Protein AF-J5W560-F1 (afdb_monomer)

Structure (mmCIF, N/CA/C/O backbone):
data_AF-J5W560-F1
#
_entry.id   AF-J5W560-F1
#
loop_
_atom_site.group_PDB
_atom_site.id
_atom_site.type_symbol
_atom_site.label_atom_id
_atom_site.label_alt_id
_atom_site.label_comp_id
_atom_site.label_asym_id
_atom_site.label_entity_id
_atom_site.label_seq_id
_atom_site.pdbx_PDB_ins_code
_atom_site.Cartn_x
_atom_site.Cartn_y
_atom_site.Cartn_z
_atom_site.occupancy
_atom_site.B_iso_or_equiv
_atom_site.auth_seq_id
_atom_site.auth_comp_id
_atom_site.auth_asym_id
_atom_site.auth_atom_id
_atom_site.pdbx_PDB_model_num
ATOM 1 N N . MET A 1 1 ? 7.026 1.714 -68.768 1.00 61.62 1 MET A N 1
ATOM 2 C CA . MET A 1 1 ? 7.150 1.176 -67.395 1.00 61.62 1 MET A CA 1
ATOM 3 C C . MET A 1 1 ? 5.760 0.739 -66.954 1.00 61.62 1 MET A C 1
ATOM 5 O O . MET A 1 1 ? 4.858 1.563 -67.009 1.00 61.62 1 MET A O 1
ATOM 9 N N . ASN A 1 2 ? 5.532 -0.538 -66.627 1.00 80.75 2 ASN A N 1
ATOM 10 C CA . ASN A 1 2 ? 4.212 -0.974 -66.159 1.00 80.75 2 ASN A CA 1
ATOM 11 C C . ASN A 1 2 ? 4.040 -0.528 -64.698 1.00 80.75 2 ASN A C 1
ATOM 13 O O . ASN A 1 2 ? 4.541 -1.184 -63.785 1.00 80.75 2 ASN A O 1
ATOM 17 N N . TYR A 1 3 ? 3.387 0.620 -64.496 1.00 85.38 3 TYR A N 1
ATOM 18 C CA . TYR A 1 3 ? 3.196 1.226 -63.176 1.00 85.38 3 TYR A CA 1
ATOM 19 C C . TYR A 1 3 ? 2.475 0.288 -62.203 1.00 85.38 3 TYR A C 1
ATOM 21 O O . TYR A 1 3 ? 2.821 0.265 -61.029 1.00 85.38 3 TYR A O 1
ATOM 29 N N . VAL A 1 4 ? 1.560 -0.557 -62.690 1.00 88.12 4 VAL A N 1
ATOM 30 C CA . VAL A 1 4 ? 0.872 -1.560 -61.862 1.00 88.12 4 VAL A CA 1
ATOM 31 C C . VAL A 1 4 ? 1.866 -2.589 -61.325 1.00 88.12 4 VAL A C 1
ATOM 33 O O . VAL A 1 4 ? 1.896 -2.856 -60.126 1.00 88.12 4 VAL A O 1
ATOM 36 N N . SER A 1 5 ? 2.736 -3.128 -62.183 1.00 88.81 5 SER A N 1
ATOM 37 C CA . SER A 1 5 ? 3.766 -4.084 -61.755 1.00 88.81 5 SER A CA 1
ATOM 38 C C . SER A 1 5 ? 4.792 -3.459 -60.805 1.00 88.81 5 SER A C 1
ATOM 40 O O . SER A 1 5 ? 5.245 -4.132 -59.880 1.00 88.81 5 SER A O 1
ATOM 42 N N . LEU A 1 6 ? 5.134 -2.181 -61.001 1.00 89.88 6 LEU A N 1
ATOM 43 C CA . LEU A 1 6 ? 6.022 -1.447 -60.098 1.00 89.88 6 LEU A CA 1
ATOM 44 C C . LEU A 1 6 ? 5.372 -1.248 -58.722 1.00 89.88 6 LEU A C 1
ATOM 46 O O . LEU A 1 6 ? 5.997 -1.545 -57.710 1.00 89.88 6 LEU A O 1
ATOM 50 N N . THR A 1 7 ? 4.111 -0.816 -58.670 1.00 91.69 7 THR A N 1
ATOM 51 C CA . THR A 1 7 ? 3.374 -0.651 -57.408 1.00 91.69 7 THR A CA 1
ATOM 52 C C . THR A 1 7 ? 3.251 -1.971 -56.654 1.00 91.69 7 THR A C 1
ATOM 54 O O . THR A 1 7 ? 3.504 -2.009 -55.452 1.00 91.69 7 THR A O 1
ATOM 57 N N . ILE A 1 8 ? 2.947 -3.073 -57.350 1.00 93.19 8 ILE A N 1
ATOM 58 C CA . ILE A 1 8 ? 2.927 -4.414 -56.746 1.00 93.19 8 ILE A CA 1
ATOM 59 C C . ILE A 1 8 ? 4.295 -4.749 -56.139 1.00 93.19 8 ILE A C 1
ATOM 61 O O . ILE A 1 8 ? 4.359 -5.217 -55.005 1.00 93.19 8 ILE A O 1
ATOM 65 N N . MET A 1 9 ? 5.392 -4.463 -56.846 1.00 94.62 9 MET A N 1
ATOM 66 C CA . MET A 1 9 ? 6.741 -4.710 -56.330 1.00 94.62 9 MET A CA 1
ATOM 67 C C . MET A 1 9 ? 7.051 -3.886 -55.073 1.00 94.62 9 MET A C 1
ATOM 69 O O . MET A 1 9 ? 7.645 -4.407 -54.132 1.00 94.62 9 MET A O 1
ATOM 73 N N . VAL A 1 10 ? 6.619 -2.624 -55.020 1.00 94.38 10 VAL A N 1
ATOM 74 C CA . VAL A 1 10 ? 6.782 -1.757 -53.839 1.00 94.38 10 VAL A CA 1
ATOM 75 C C . VAL A 1 10 ? 5.999 -2.302 -52.641 1.00 94.38 10 VAL A C 1
ATOM 77 O O . VAL A 1 10 ? 6.534 -2.361 -51.534 1.00 94.38 10 VAL A O 1
ATOM 80 N N . VAL A 1 11 ? 4.765 -2.767 -52.856 1.00 95.56 11 VAL A N 1
ATOM 81 C CA . VAL A 1 11 ? 3.959 -3.413 -51.807 1.00 95.56 11 VAL A CA 1
ATOM 82 C C . VAL A 1 11 ? 4.626 -4.702 -51.324 1.00 95.56 11 VAL A C 1
ATOM 84 O O . VAL A 1 11 ? 4.739 -4.916 -50.119 1.00 95.56 11 VAL A O 1
ATOM 87 N N . ILE A 1 12 ? 5.135 -5.535 -52.234 1.00 95.75 12 ILE A N 1
ATOM 88 C CA . ILE A 1 12 ? 5.868 -6.758 -51.879 1.00 95.75 12 ILE A CA 1
ATOM 89 C C . ILE A 1 12 ? 7.118 -6.421 -51.059 1.00 95.75 12 ILE A C 1
ATOM 91 O O . ILE A 1 12 ? 7.337 -7.032 -50.016 1.00 95.75 12 ILE A O 1
ATOM 95 N N . ALA A 1 13 ? 7.909 -5.428 -51.469 1.00 96.31 13 ALA A N 1
ATOM 96 C CA . ALA A 1 13 ? 9.091 -4.992 -50.727 1.00 96.31 13 ALA A CA 1
ATOM 97 C C . ALA A 1 13 ? 8.733 -4.519 -49.306 1.00 96.31 13 ALA A C 1
ATOM 99 O O . ALA A 1 13 ? 9.407 -4.887 -48.342 1.00 96.31 13 ALA A O 1
ATOM 100 N N . TYR A 1 14 ? 7.627 -3.786 -49.150 1.00 96.19 14 TYR A N 1
ATOM 101 C CA . TYR A 1 14 ? 7.104 -3.409 -47.837 1.00 96.19 14 TYR A CA 1
ATOM 102 C C . TYR A 1 14 ? 6.734 -4.635 -46.988 1.00 96.19 14 TYR A C 1
ATOM 104 O O . TYR A 1 14 ? 7.141 -4.729 -45.828 1.00 96.19 14 TYR A O 1
ATOM 112 N N . LEU A 1 15 ? 6.018 -5.609 -47.560 1.00 94.75 15 LEU A N 1
ATOM 113 C CA . LEU A 1 15 ? 5.635 -6.847 -46.872 1.00 94.75 15 LEU A CA 1
ATOM 114 C C . LEU A 1 15 ? 6.845 -7.713 -46.493 1.00 94.75 15 LEU A C 1
ATOM 116 O O . LEU A 1 15 ? 6.874 -8.267 -45.397 1.00 94.75 15 LEU A O 1
ATOM 120 N N . ILE A 1 16 ? 7.887 -7.765 -47.325 1.00 95.38 16 ILE A N 1
ATOM 121 C CA . ILE A 1 16 ? 9.168 -8.395 -46.969 1.00 95.38 16 ILE A CA 1
ATOM 122 C C . ILE A 1 16 ? 9.775 -7.699 -45.741 1.00 95.38 16 ILE A C 1
ATOM 124 O O . ILE A 1 16 ? 10.248 -8.359 -44.813 1.00 95.38 16 ILE A O 1
ATOM 128 N N . GLY A 1 17 ? 9.698 -6.367 -45.681 1.00 93.19 17 GLY A N 1
ATOM 129 C CA . GLY A 1 17 ? 10.127 -5.581 -44.523 1.00 93.19 17 GLY A CA 1
ATOM 130 C C . GLY A 1 17 ? 9.385 -5.945 -43.232 1.00 93.19 17 GLY A C 1
ATOM 131 O O . GLY A 1 17 ? 9.984 -5.909 -42.156 1.00 93.19 17 GLY A O 1
ATOM 132 N N . ASN A 1 18 ? 8.120 -6.373 -43.336 1.00 93.88 18 ASN A N 1
ATOM 133 C CA . ASN A 1 18 ? 7.293 -6.737 -42.182 1.00 93.88 18 ASN A CA 1
ATOM 134 C C . ASN A 1 18 ? 7.786 -7.998 -41.458 1.00 93.88 18 ASN A C 1
ATOM 136 O O . ASN A 1 18 ? 7.402 -8.225 -40.310 1.00 93.88 18 ASN A O 1
ATOM 140 N N . ILE A 1 19 ? 8.648 -8.803 -42.085 1.00 91.19 19 ILE A N 1
ATOM 141 C CA . ILE A 1 19 ? 9.272 -9.957 -41.441 1.00 91.19 19 ILE A CA 1
ATOM 142 C C . ILE A 1 19 ? 10.198 -9.443 -40.333 1.00 91.19 19 ILE A C 1
ATOM 144 O O . ILE A 1 19 ? 11.143 -8.689 -40.586 1.00 91.19 19 ILE A O 1
ATOM 148 N N . SER A 1 20 ? 9.928 -9.855 -39.091 1.00 90.62 20 SER A N 1
ATOM 149 C CA . SER A 1 20 ? 10.744 -9.529 -37.917 1.00 90.62 20 SER A CA 1
ATOM 150 C C . SER A 1 20 ? 11.399 -10.800 -37.364 1.00 90.62 20 SER A C 1
ATOM 152 O O . SER A 1 20 ? 10.807 -11.477 -36.514 1.00 90.62 20 SER A O 1
ATOM 154 N N . PRO A 1 21 ? 12.629 -11.127 -37.810 1.00 89.50 21 PRO A N 1
ATOM 155 C CA . PRO A 1 21 ? 13.368 -12.302 -37.349 1.00 89.50 21 PRO A CA 1
ATOM 156 C C . PRO A 1 21 ? 13.571 -12.278 -35.837 1.00 89.50 21 PRO A C 1
ATOM 158 O O . PRO A 1 21 ? 13.448 -13.309 -35.191 1.00 89.50 21 PRO A O 1
ATOM 161 N N . ALA A 1 22 ? 13.760 -11.089 -35.257 1.00 88.69 22 ALA A N 1
ATOM 162 C CA . ALA A 1 22 ? 13.867 -10.904 -33.816 1.00 88.69 22 ALA A CA 1
ATOM 163 C C . ALA A 1 22 ? 12.649 -11.466 -33.064 1.00 88.69 22 ALA A C 1
ATOM 165 O O . ALA A 1 22 ? 12.808 -12.188 -32.088 1.00 88.69 22 ALA A O 1
ATOM 166 N N . THR A 1 23 ? 11.426 -11.184 -33.528 1.00 87.50 23 THR A N 1
ATOM 167 C CA . THR A 1 23 ? 10.211 -11.725 -32.889 1.00 87.50 23 THR A CA 1
ATOM 168 C C . THR A 1 23 ? 10.012 -13.215 -33.143 1.00 87.50 23 THR A C 1
ATOM 170 O O . THR A 1 23 ? 9.547 -13.920 -32.250 1.00 87.50 23 THR A O 1
ATOM 173 N N . LEU A 1 24 ? 10.369 -13.703 -34.334 1.00 88.50 24 LEU A N 1
ATOM 174 C CA . LEU A 1 24 ? 10.225 -15.111 -34.697 1.00 88.50 24 LEU A CA 1
ATOM 175 C C . LEU A 1 24 ? 11.197 -15.990 -33.900 1.00 88.50 24 LEU A C 1
ATOM 177 O O . LEU A 1 24 ? 10.784 -16.975 -33.296 1.00 88.50 24 LEU A O 1
ATOM 181 N N . ILE A 1 25 ? 12.466 -15.582 -33.839 1.00 88.81 25 ILE A N 1
ATOM 182 C CA . ILE A 1 25 ? 13.506 -16.237 -33.042 1.00 88.81 25 ILE A CA 1
ATOM 183 C C . ILE A 1 25 ? 13.156 -16.122 -31.556 1.00 88.81 25 ILE A C 1
ATOM 185 O O . ILE A 1 25 ? 13.221 -17.116 -30.849 1.00 88.81 25 ILE A O 1
ATOM 189 N N . GLY A 1 26 ? 12.679 -14.963 -31.093 1.00 86.19 26 GLY A N 1
ATOM 190 C CA . GLY A 1 26 ? 12.126 -14.809 -29.745 1.00 86.19 26 GLY A CA 1
ATOM 191 C C . GLY A 1 26 ? 11.107 -15.884 -29.379 1.00 86.19 26 GLY A C 1
ATOM 192 O O . GLY A 1 26 ? 11.295 -16.615 -28.409 1.00 86.19 26 GLY A O 1
ATOM 193 N N . ARG A 1 27 ? 10.064 -16.030 -30.206 1.00 86.19 27 ARG A N 1
ATOM 194 C CA . ARG A 1 27 ? 9.019 -17.046 -30.012 1.00 86.19 27 ARG A CA 1
ATOM 195 C C . ARG A 1 27 ? 9.568 -18.469 -30.014 1.00 86.19 27 ARG A C 1
ATOM 197 O O . ARG A 1 27 ? 9.117 -19.267 -29.205 1.00 86.19 27 ARG A O 1
ATOM 204 N N . PHE A 1 28 ? 10.540 -18.774 -30.875 1.00 86.81 28 PHE A N 1
ATOM 205 C CA . PHE A 1 28 ? 11.195 -20.085 -30.895 1.00 86.81 28 PHE A CA 1
ATOM 206 C C . PHE A 1 28 ? 11.907 -20.404 -29.570 1.00 86.81 28 PHE A C 1
ATOM 208 O O . PHE A 1 28 ? 11.896 -21.544 -29.124 1.00 86.81 28 PHE A O 1
ATOM 215 N N . TYR A 1 29 ? 12.463 -19.389 -28.906 1.00 81.38 29 TYR A N 1
ATOM 216 C CA . TYR A 1 29 ? 13.072 -19.502 -27.577 1.00 81.38 29 TYR A CA 1
ATOM 217 C C . TYR A 1 29 ? 12.072 -19.308 -26.418 1.00 81.38 29 TYR A C 1
ATOM 219 O O . TYR A 1 29 ? 12.493 -19.191 -25.271 1.00 81.38 29 TYR A O 1
ATOM 227 N N . GLY A 1 30 ? 10.762 -19.235 -26.686 1.00 82.31 30 GLY A N 1
ATOM 228 C CA . GLY A 1 30 ? 9.730 -19.018 -25.662 1.00 82.31 30 GLY A CA 1
ATOM 229 C C . GLY A 1 30 ? 9.724 -17.614 -25.038 1.00 82.31 30 GLY A C 1
ATOM 230 O O . GLY A 1 30 ? 9.053 -17.396 -24.033 1.00 82.31 30 GLY A O 1
ATOM 231 N N . ILE A 1 31 ? 10.449 -16.650 -25.616 1.00 81.00 31 ILE A N 1
ATOM 232 C CA . ILE A 1 31 ? 10.650 -15.308 -25.051 1.00 81.00 31 ILE A CA 1
ATOM 233 C C . ILE A 1 31 ? 10.052 -14.244 -25.974 1.00 81.00 31 ILE A C 1
ATOM 235 O O . ILE A 1 31 ? 10.396 -14.129 -27.153 1.00 81.00 31 ILE A O 1
ATOM 239 N N . ASP A 1 32 ? 9.196 -13.379 -25.432 1.00 85.75 32 ASP A N 1
ATOM 240 C CA . ASP A 1 32 ? 8.724 -12.210 -26.174 1.00 85.75 32 ASP A CA 1
ATOM 241 C C . ASP A 1 32 ? 9.807 -11.118 -26.204 1.00 85.75 32 ASP A C 1
ATOM 243 O O . ASP A 1 32 ? 9.964 -10.329 -25.271 1.00 85.75 32 ASP A O 1
ATOM 247 N N . ILE A 1 33 ? 10.545 -11.041 -27.315 1.00 82.56 33 ILE A N 1
ATOM 248 C CA . ILE A 1 33 ? 11.634 -10.068 -27.518 1.00 82.56 33 ILE A CA 1
ATOM 249 C C . ILE A 1 33 ? 11.158 -8.615 -27.424 1.00 82.56 33 ILE A C 1
ATOM 251 O O . ILE A 1 33 ? 11.961 -7.728 -27.152 1.00 82.56 33 ILE A O 1
ATOM 255 N N . LYS A 1 34 ? 9.864 -8.333 -27.602 1.00 78.25 34 LYS A N 1
ATOM 256 C CA . LYS A 1 34 ? 9.327 -6.976 -27.421 1.00 78.25 34 LYS A CA 1
ATOM 257 C C . LYS A 1 34 ? 9.056 -6.627 -25.960 1.00 78.25 34 LYS A C 1
ATOM 259 O O . LYS A 1 34 ? 8.916 -5.449 -25.649 1.00 78.25 34 LYS A O 1
ATOM 264 N N . LYS A 1 35 ? 8.996 -7.627 -25.080 1.00 78.44 35 LYS A N 1
ATOM 265 C CA . LYS A 1 35 ? 8.848 -7.466 -23.627 1.00 78.44 35 LYS A CA 1
ATOM 266 C C . LYS A 1 35 ? 10.164 -7.651 -22.868 1.00 78.44 35 LYS A C 1
ATOM 268 O O . LYS A 1 35 ? 10.220 -7.336 -21.690 1.00 78.44 35 LYS A O 1
ATOM 273 N N . ALA A 1 36 ? 11.214 -8.130 -23.536 1.00 70.31 36 ALA A N 1
ATOM 274 C CA . ALA A 1 36 ? 12.526 -8.369 -22.946 1.00 70.31 36 ALA A CA 1
ATOM 275 C C . ALA A 1 36 ? 13.581 -7.339 -23.404 1.00 70.31 36 ALA A C 1
ATOM 277 O O . ALA A 1 36 ? 13.545 -6.821 -24.527 1.00 70.31 36 ALA A O 1
ATOM 278 N N . GLY A 1 37 ? 14.563 -7.063 -22.542 1.00 77.12 37 GLY A N 1
ATOM 279 C CA . GLY A 1 37 ? 15.712 -6.202 -22.835 1.00 77.12 37 GLY A CA 1
ATOM 280 C C . GLY A 1 37 ? 15.342 -4.733 -23.088 1.00 77.12 37 GLY A C 1
ATOM 281 O O . GLY A 1 37 ? 14.804 -4.043 -22.238 1.00 77.12 37 GLY A O 1
ATOM 282 N N . SER A 1 38 ? 15.675 -4.215 -24.270 1.00 70.62 38 SER A N 1
ATOM 283 C CA . SER A 1 38 ? 15.368 -2.845 -24.714 1.00 70.62 38 SER A CA 1
ATOM 284 C C . SER A 1 38 ? 13.947 -2.645 -25.253 1.00 70.62 38 SER A C 1
ATOM 286 O O . SER A 1 38 ? 13.637 -1.542 -25.703 1.00 70.62 38 SER A O 1
ATOM 288 N N . GLY A 1 39 ? 13.128 -3.703 -25.312 1.00 71.69 39 GLY A N 1
ATOM 289 C CA . GLY A 1 39 ? 11.757 -3.675 -25.843 1.00 71.69 39 GLY A CA 1
ATOM 290 C C . GLY A 1 39 ? 11.638 -3.469 -27.362 1.00 71.69 39 GLY A C 1
ATOM 291 O O . GLY A 1 39 ? 10.546 -3.534 -27.925 1.00 71.69 39 GLY A O 1
ATOM 292 N N . ASN A 1 40 ? 12.756 -3.248 -28.062 1.00 78.81 40 ASN A N 1
ATOM 293 C CA . ASN A 1 40 ? 12.788 -3.101 -29.516 1.00 78.81 40 ASN A CA 1
ATOM 294 C C . ASN A 1 40 ? 12.985 -4.456 -30.205 1.00 78.81 40 ASN A C 1
ATOM 296 O O . ASN A 1 40 ? 13.840 -5.251 -29.816 1.00 78.81 40 ASN A O 1
ATOM 300 N N . ALA A 1 41 ? 12.273 -4.686 -31.308 1.00 81.44 41 ALA A N 1
ATOM 301 C CA . ALA A 1 41 ? 12.404 -5.897 -32.121 1.00 81.44 41 ALA A CA 1
ATOM 302 C C . ALA A 1 41 ? 13.591 -5.821 -33.099 1.00 81.44 41 ALA A C 1
ATOM 304 O O . ALA A 1 41 ? 13.412 -5.910 -34.312 1.00 81.44 41 ALA A O 1
ATOM 305 N N . GLY A 1 42 ? 14.799 -5.611 -32.570 1.00 84.00 42 GLY A N 1
ATOM 306 C CA . GLY A 1 42 ? 16.031 -5.513 -33.357 1.00 84.00 42 GLY A CA 1
ATOM 307 C C . GLY A 1 42 ? 17.150 -6.420 -32.849 1.00 84.00 42 GLY A C 1
ATOM 308 O O . GLY A 1 42 ? 17.144 -6.852 -31.697 1.00 84.00 42 GLY A O 1
ATOM 309 N N . THR A 1 43 ? 18.149 -6.654 -33.701 1.00 87.00 43 THR A N 1
ATOM 310 C CA . THR A 1 43 ? 19.309 -7.525 -33.449 1.00 87.00 43 THR A CA 1
ATOM 311 C C . THR A 1 43 ? 20.020 -7.253 -32.128 1.00 87.00 43 THR A C 1
ATOM 313 O O . THR A 1 43 ? 20.328 -8.184 -31.394 1.00 87.00 43 THR A O 1
ATOM 316 N N . THR A 1 44 ? 20.257 -5.986 -31.779 1.00 84.69 44 THR A N 1
ATOM 317 C CA . THR A 1 44 ? 20.928 -5.624 -30.520 1.00 84.69 44 THR A CA 1
ATOM 318 C C . THR A 1 44 ? 20.129 -6.070 -29.298 1.00 84.69 44 THR A C 1
ATOM 320 O O . THR A 1 44 ? 20.708 -6.396 -28.268 1.00 84.69 44 THR A O 1
ATOM 323 N N . ASN A 1 45 ? 18.798 -6.108 -29.401 1.00 83.06 45 ASN A N 1
ATOM 324 C CA . ASN A 1 45 ? 17.966 -6.612 -28.320 1.00 83.06 45 ASN A CA 1
ATOM 325 C C . ASN A 1 45 ? 18.060 -8.133 -28.206 1.00 83.06 45 ASN A C 1
ATOM 327 O O . ASN A 1 45 ? 18.226 -8.665 -27.116 1.00 83.06 45 ASN A O 1
ATOM 331 N N . VAL A 1 46 ? 18.038 -8.823 -29.347 1.00 86.88 46 VAL A N 1
ATOM 332 C CA . VAL A 1 46 ? 18.252 -10.272 -29.400 1.00 86.88 46 VAL A CA 1
ATOM 333 C C . VAL A 1 46 ? 19.626 -10.646 -28.841 1.00 86.88 46 VAL A C 1
ATOM 335 O O . VAL A 1 46 ? 19.725 -11.609 -28.093 1.00 86.88 46 VAL A O 1
ATOM 338 N N . LEU A 1 47 ? 20.668 -9.857 -29.119 1.00 85.12 47 LEU A N 1
ATOM 339 C CA . LEU A 1 47 ? 22.012 -10.062 -28.567 1.00 85.12 47 LEU A CA 1
ATOM 340 C C . LEU A 1 47 ? 22.029 -10.019 -27.040 1.00 85.12 47 LEU A C 1
ATOM 342 O O . LEU A 1 47 ? 22.689 -10.844 -26.416 1.00 85.12 47 LEU A O 1
ATOM 346 N N . ARG A 1 48 ? 21.280 -9.084 -26.453 1.00 77.94 48 ARG A N 1
ATOM 347 C CA . ARG A 1 48 ? 21.172 -8.928 -24.999 1.00 77.94 48 ARG A CA 1
ATOM 348 C C . ARG A 1 48 ? 20.353 -10.041 -24.349 1.00 77.94 48 ARG A C 1
ATOM 350 O O . ARG A 1 48 ? 20.687 -10.464 -23.254 1.00 77.94 48 ARG A O 1
ATOM 357 N N . VAL A 1 49 ? 19.283 -10.487 -25.010 1.00 81.44 49 VAL A N 1
ATOM 358 C CA . VAL A 1 49 ? 18.294 -11.407 -24.422 1.00 81.44 49 VAL A CA 1
ATOM 359 C C . VAL A 1 49 ? 18.617 -12.877 -24.705 1.00 81.44 49 VAL A C 1
ATOM 361 O O . VAL A 1 49 ? 18.525 -13.707 -23.811 1.00 81.44 49 VAL A O 1
ATOM 364 N N . LEU A 1 50 ? 18.996 -13.212 -25.941 1.00 85.00 50 LEU A N 1
ATOM 365 C CA . LEU A 1 50 ? 19.187 -14.592 -26.417 1.00 85.00 50 LEU A CA 1
ATOM 366 C C . LEU A 1 50 ? 20.649 -14.925 -26.763 1.00 85.00 50 LEU A C 1
ATOM 368 O O . LEU A 1 50 ? 20.963 -16.066 -27.106 1.00 85.00 50 LEU A O 1
ATOM 372 N N . GLY A 1 51 ? 21.553 -13.945 -26.691 1.00 84.56 51 GLY A N 1
ATOM 373 C CA . GLY A 1 51 ? 22.982 -14.128 -26.936 1.00 84.56 51 GLY A CA 1
ATOM 374 C C . GLY A 1 51 ? 23.406 -14.052 -28.408 1.00 84.56 51 GLY A C 1
ATOM 375 O O . GLY A 1 51 ? 22.625 -13.784 -29.326 1.00 84.56 51 GLY A O 1
ATOM 376 N N . THR A 1 52 ? 24.701 -14.276 -28.635 1.00 84.50 52 THR A N 1
ATOM 377 C CA . THR A 1 52 ? 25.395 -14.001 -29.907 1.00 84.50 52 THR A CA 1
ATOM 378 C C . THR A 1 52 ? 24.877 -14.816 -31.088 1.00 84.50 52 THR A C 1
ATOM 380 O O . THR A 1 52 ? 24.710 -14.263 -32.172 1.00 84.50 52 THR A O 1
ATOM 383 N N . LYS A 1 53 ? 24.564 -16.104 -30.894 1.00 86.31 53 LYS A N 1
ATOM 384 C CA . LYS A 1 53 ? 24.074 -16.982 -31.974 1.00 86.31 53 LYS A CA 1
ATOM 385 C C . LYS A 1 53 ? 22.715 -16.527 -32.515 1.00 86.31 53 LYS A C 1
ATOM 387 O O . LYS A 1 53 ? 22.553 -16.368 -33.721 1.00 86.31 53 LYS A O 1
ATOM 392 N N . ALA A 1 54 ? 21.760 -16.249 -31.627 1.00 88.38 54 ALA A N 1
ATOM 393 C CA . ALA A 1 54 ? 20.432 -15.767 -32.008 1.00 88.38 54 ALA A CA 1
ATOM 394 C C . ALA A 1 54 ? 20.491 -14.371 -32.654 1.00 88.38 54 ALA A C 1
ATOM 396 O O . ALA A 1 54 ? 19.776 -14.089 -33.621 1.00 88.38 54 ALA A O 1
ATOM 397 N N . ALA A 1 55 ? 21.380 -13.505 -32.159 1.00 88.25 55 ALA A N 1
ATOM 398 C CA . ALA A 1 55 ? 21.613 -12.192 -32.747 1.00 88.25 55 ALA A CA 1
ATOM 399 C C . ALA A 1 55 ? 22.231 -12.282 -34.142 1.00 88.25 55 ALA A C 1
ATOM 401 O O . ALA A 1 55 ? 21.765 -11.595 -35.045 1.00 88.25 55 ALA A O 1
ATOM 402 N N . ALA A 1 56 ? 23.222 -13.153 -34.347 1.00 90.75 56 ALA A N 1
ATOM 403 C CA . ALA A 1 56 ? 23.820 -13.379 -35.658 1.00 90.75 56 ALA A CA 1
ATOM 404 C C . ALA A 1 56 ? 22.763 -13.841 -36.674 1.00 90.75 56 ALA A C 1
ATOM 406 O O . ALA A 1 56 ? 22.652 -13.248 -37.745 1.00 90.75 56 ALA A O 1
ATOM 407 N N . CYS A 1 57 ? 21.908 -14.804 -36.311 1.00 91.12 57 CYS A N 1
ATOM 408 C CA . CYS A 1 57 ? 20.798 -15.233 -37.169 1.00 91.12 57 CYS A CA 1
ATOM 409 C C . CYS A 1 57 ? 19.823 -14.087 -37.482 1.00 91.12 57 CYS A C 1
ATOM 411 O O . CYS A 1 57 ? 19.447 -13.889 -38.636 1.00 91.12 57 CYS A O 1
ATOM 413 N N . THR A 1 58 ? 19.444 -13.298 -36.470 1.00 92.69 58 THR A N 1
ATOM 414 C CA . THR A 1 58 ? 18.561 -12.133 -36.652 1.00 92.69 58 THR A CA 1
ATOM 415 C C . THR A 1 58 ? 19.168 -11.125 -37.628 1.00 92.69 58 THR A C 1
ATOM 417 O O . THR A 1 58 ? 18.490 -10.673 -38.548 1.00 92.69 58 THR A O 1
ATOM 420 N N . LEU A 1 59 ? 20.457 -10.812 -37.454 1.00 92.31 59 LEU A N 1
ATOM 421 C CA . LEU A 1 59 ? 21.203 -9.877 -38.293 1.00 92.31 59 LEU A CA 1
ATOM 422 C C . LEU A 1 59 ? 21.250 -10.334 -39.750 1.00 92.31 59 LEU A C 1
ATOM 424 O O . LEU A 1 59 ? 20.950 -9.546 -40.642 1.00 92.31 59 LEU A O 1
ATOM 428 N N . VAL A 1 60 ? 21.603 -11.601 -39.983 1.00 93.75 60 VAL A N 1
ATOM 429 C CA . VAL A 1 60 ? 21.723 -12.168 -41.331 1.00 93.75 60 VAL A CA 1
ATOM 430 C C . VAL A 1 60 ? 20.386 -12.100 -42.062 1.00 93.75 60 VAL A C 1
ATOM 432 O O . VAL A 1 60 ? 20.340 -11.622 -43.191 1.00 93.75 60 VAL A O 1
ATOM 435 N N . ILE A 1 61 ? 19.285 -12.499 -41.421 1.00 93.88 61 ILE A N 1
ATOM 436 C CA . ILE A 1 61 ? 17.962 -12.469 -42.061 1.00 93.88 61 ILE A CA 1
ATOM 437 C C . ILE A 1 61 ? 17.513 -11.022 -42.326 1.00 93.88 61 ILE A C 1
ATOM 439 O O . ILE A 1 61 ? 16.969 -10.732 -43.393 1.00 93.88 61 ILE A O 1
ATOM 443 N N . ASP A 1 62 ? 17.766 -10.098 -41.392 1.00 94.19 62 ASP A N 1
ATOM 444 C CA . ASP A 1 62 ? 17.428 -8.685 -41.578 1.00 94.19 62 ASP A CA 1
ATOM 445 C C . ASP A 1 62 ? 18.224 -8.024 -42.713 1.00 94.19 62 ASP A C 1
ATOM 447 O O . ASP A 1 62 ? 17.663 -7.167 -43.396 1.00 94.19 62 ASP A O 1
ATOM 451 N N . ILE A 1 63 ? 19.483 -8.419 -42.939 1.00 94.75 63 ILE A N 1
ATOM 452 C CA . ILE A 1 63 ? 20.290 -7.985 -44.092 1.00 94.75 63 ILE A CA 1
ATOM 453 C C . ILE A 1 63 ? 19.757 -8.630 -45.377 1.00 94.75 63 ILE A C 1
ATOM 455 O O . ILE A 1 63 ? 19.459 -7.931 -46.346 1.00 94.75 63 ILE A O 1
ATOM 459 N N . LEU A 1 64 ? 19.575 -9.953 -45.391 1.00 95.19 64 LEU A N 1
ATOM 460 C CA . LEU A 1 64 ? 19.157 -10.690 -46.586 1.00 95.19 64 LEU A CA 1
ATOM 461 C C . LEU A 1 64 ? 17.819 -10.204 -47.135 1.00 95.19 64 LEU A C 1
ATOM 463 O O . LEU A 1 64 ? 17.689 -10.025 -48.342 1.00 95.19 64 LEU A O 1
ATOM 467 N N . LYS A 1 65 ? 16.831 -9.931 -46.279 1.00 94.94 65 LYS A N 1
ATOM 468 C CA . LYS A 1 65 ? 15.525 -9.452 -46.753 1.00 94.94 65 LYS A CA 1
ATOM 469 C C . LYS A 1 65 ? 15.618 -8.079 -47.436 1.00 94.94 65 LYS A C 1
ATOM 471 O O . LYS A 1 65 ? 14.897 -7.833 -48.399 1.00 94.94 65 LYS A O 1
ATOM 476 N N . GLY A 1 66 ? 16.515 -7.205 -46.961 1.00 94.62 66 GLY A N 1
ATOM 477 C CA . GLY A 1 66 ? 16.785 -5.906 -47.579 1.00 94.62 66 GLY A CA 1
ATOM 478 C C . GLY A 1 66 ? 17.461 -6.066 -48.939 1.00 94.62 66 GLY A C 1
ATOM 479 O O . GLY A 1 66 ? 17.012 -5.477 -49.919 1.00 94.62 66 GLY A O 1
ATOM 480 N N . LEU A 1 67 ? 18.479 -6.930 -49.006 1.00 95.38 67 LEU A N 1
ATOM 481 C CA . LEU A 1 67 ? 19.204 -7.260 -50.234 1.00 95.38 67 LEU A CA 1
ATOM 482 C C . LEU A 1 67 ? 18.262 -7.842 -51.297 1.00 95.38 67 LEU A C 1
ATOM 484 O O . LEU A 1 67 ? 18.157 -7.307 -52.395 1.00 95.38 67 LEU A O 1
ATOM 488 N N . VAL A 1 68 ? 17.503 -8.882 -50.944 1.00 95.50 68 VAL A N 1
ATOM 489 C CA . VAL A 1 68 ? 16.578 -9.578 -51.851 1.00 95.50 68 VAL A CA 1
ATOM 490 C C . VAL A 1 68 ? 15.499 -8.637 -52.389 1.00 95.50 68 VAL A C 1
ATOM 492 O O . VAL A 1 68 ? 15.260 -8.614 -53.597 1.00 95.50 68 VAL A O 1
ATOM 495 N N . ALA A 1 69 ? 14.864 -7.834 -51.526 1.00 95.75 69 ALA A N 1
ATOM 496 C CA . ALA A 1 69 ? 13.807 -6.916 -51.950 1.00 95.75 69 ALA A CA 1
ATOM 497 C C . ALA A 1 69 ? 14.304 -5.906 -52.997 1.00 95.75 69 ALA A C 1
ATOM 499 O O . ALA A 1 69 ? 13.617 -5.656 -53.991 1.00 95.75 69 ALA A O 1
ATOM 500 N N . VAL A 1 70 ? 15.505 -5.353 -52.798 1.00 93.69 70 VAL A N 1
ATOM 501 C CA . VAL A 1 70 ? 16.073 -4.342 -53.697 1.00 93.69 70 VAL A CA 1
ATOM 502 C C . VAL A 1 70 ? 16.641 -4.966 -54.969 1.00 93.69 70 VAL A C 1
ATOM 504 O O . VAL A 1 70 ? 16.354 -4.454 -56.047 1.00 93.69 70 VAL A O 1
ATOM 507 N N . THR A 1 71 ? 17.354 -6.095 -54.897 1.00 93.94 71 THR A N 1
ATOM 508 C CA . THR A 1 71 ? 17.908 -6.768 -56.086 1.00 93.94 71 THR A CA 1
ATOM 509 C C . THR A 1 71 ? 16.809 -7.224 -57.050 1.00 93.94 71 THR A C 1
ATOM 511 O O . THR A 1 71 ? 16.926 -7.015 -58.258 1.00 93.94 71 THR A O 1
ATOM 514 N N . ILE A 1 72 ? 15.699 -7.777 -56.539 1.00 93.31 72 ILE A N 1
ATOM 515 C CA . ILE A 1 72 ? 14.551 -8.165 -57.377 1.00 93.31 72 ILE A CA 1
ATOM 516 C C . ILE A 1 72 ? 13.944 -6.935 -58.067 1.00 93.31 72 ILE A C 1
ATOM 518 O O . ILE A 1 72 ? 13.622 -6.980 -59.256 1.00 93.31 72 ILE A O 1
ATOM 522 N N . ALA A 1 73 ? 13.793 -5.825 -57.339 1.00 92.00 73 ALA A N 1
ATOM 523 C CA . ALA A 1 73 ? 13.219 -4.606 -57.896 1.00 92.00 73 ALA A CA 1
ATOM 524 C C . ALA A 1 73 ? 14.147 -3.955 -58.930 1.00 92.00 73 ALA A C 1
ATOM 526 O O . ALA A 1 73 ? 13.676 -3.497 -59.971 1.00 92.00 73 ALA A O 1
ATOM 527 N N . GLN A 1 74 ? 15.455 -3.965 -58.675 1.00 88.56 74 GLN A N 1
ATOM 528 C CA . GLN A 1 74 ? 16.470 -3.433 -59.577 1.00 88.56 74 GLN A CA 1
ATOM 529 C C . GLN A 1 74 ? 16.516 -4.207 -60.894 1.00 88.56 74 GLN A C 1
ATOM 531 O O . GLN A 1 74 ? 16.470 -3.593 -61.958 1.00 88.56 74 GLN A O 1
ATOM 536 N N . GLY A 1 75 ? 16.524 -5.544 -60.835 1.00 87.56 75 GLY A N 1
ATOM 537 C CA . GLY A 1 75 ? 16.561 -6.394 -62.029 1.00 87.56 75 GLY A CA 1
ATOM 538 C C . GLY A 1 75 ? 15.316 -6.280 -62.915 1.00 87.56 75 GLY A C 1
ATOM 539 O O . GLY A 1 75 ? 15.378 -6.596 -64.100 1.00 87.56 75 GLY A O 1
ATOM 540 N N . ARG A 1 76 ? 14.185 -5.815 -62.364 1.00 87.12 76 ARG A N 1
ATOM 541 C CA . ARG A 1 76 ? 12.896 -5.756 -63.074 1.00 87.12 76 ARG A CA 1
ATOM 542 C C . ARG A 1 76 ? 12.434 -4.344 -63.444 1.00 87.12 76 ARG A C 1
ATOM 544 O O . ARG A 1 76 ? 11.653 -4.191 -64.380 1.00 87.12 76 ARG A O 1
ATOM 551 N N . PHE A 1 77 ? 12.883 -3.320 -62.718 1.00 86.69 77 PHE A N 1
ATOM 552 C CA . PHE A 1 77 ? 12.386 -1.942 -62.840 1.00 86.69 77 PHE A CA 1
ATOM 553 C C . PHE A 1 77 ? 13.496 -0.877 -62.762 1.00 86.69 77 PHE A C 1
ATOM 555 O O . PHE A 1 77 ? 13.207 0.301 -62.530 1.00 86.69 77 PHE A O 1
ATOM 562 N N . ASN A 1 78 ? 14.755 -1.271 -62.986 1.00 85.25 78 ASN A N 1
ATOM 563 C CA . ASN A 1 78 ? 15.934 -0.401 -62.986 1.00 85.25 78 ASN A CA 1
ATOM 564 C C . ASN A 1 78 ? 16.122 0.347 -61.646 1.00 85.25 78 ASN A C 1
ATOM 566 O O . ASN A 1 78 ? 15.587 -0.041 -60.604 1.00 85.25 78 ASN A O 1
ATOM 570 N N . ASN A 1 79 ? 16.884 1.445 -61.666 1.00 81.50 79 ASN A N 1
ATOM 571 C CA . ASN A 1 79 ? 17.218 2.226 -60.472 1.00 81.50 79 ASN A CA 1
ATOM 572 C C . ASN A 1 79 ? 15.978 2.774 -59.756 1.00 81.50 79 ASN A C 1
ATOM 574 O O . ASN A 1 79 ? 15.921 2.737 -58.533 1.00 81.50 79 ASN A O 1
ATOM 578 N N . LEU A 1 80 ? 14.951 3.214 -60.491 1.00 82.81 80 LEU A N 1
ATOM 579 C CA . LEU A 1 80 ? 13.725 3.730 -59.877 1.00 82.81 80 LEU A CA 1
ATOM 580 C C . LEU A 1 80 ? 13.003 2.654 -59.048 1.00 82.81 80 LEU A C 1
ATOM 582 O O . LEU A 1 80 ? 12.550 2.928 -57.938 1.00 82.81 80 LEU A O 1
ATOM 586 N N . GLY A 1 81 ? 12.941 1.417 -59.547 1.00 86.56 81 GLY A N 1
ATOM 587 C CA . GLY A 1 81 ? 12.403 0.292 -58.787 1.00 86.56 81 GLY A CA 1
ATOM 588 C C . GLY A 1 81 ? 13.232 -0.058 -57.560 1.00 86.56 81 GLY A C 1
ATOM 589 O O . GLY A 1 81 ? 12.668 -0.253 -56.485 1.00 86.56 81 GLY A O 1
ATOM 590 N N . ALA A 1 82 ? 14.559 -0.083 -57.706 1.00 87.19 82 ALA A N 1
ATOM 591 C CA . ALA A 1 82 ? 15.481 -0.316 -56.598 1.00 87.19 82 ALA A CA 1
ATOM 592 C C . ALA A 1 82 ? 15.274 0.711 -55.472 1.00 87.19 82 ALA A C 1
ATOM 594 O O . ALA A 1 82 ? 15.144 0.337 -54.310 1.00 87.19 82 ALA A O 1
ATOM 595 N N . MET A 1 83 ? 15.156 1.994 -55.825 1.00 84.88 83 MET A N 1
ATOM 596 C CA . MET A 1 83 ? 14.954 3.099 -54.885 1.00 84.88 83 MET A CA 1
ATOM 597 C C . MET A 1 83 ? 13.628 2.987 -54.121 1.00 84.88 83 MET A C 1
ATOM 599 O O . MET A 1 83 ? 13.598 3.121 -52.896 1.00 84.88 83 MET A O 1
ATOM 603 N N . LEU A 1 84 ? 12.528 2.705 -54.825 1.00 89.06 84 LEU A N 1
ATOM 604 C CA . LEU A 1 84 ? 11.216 2.562 -54.191 1.00 89.06 84 LEU A CA 1
ATOM 605 C C . LEU A 1 84 ? 11.141 1.308 -53.310 1.00 89.06 84 LEU A C 1
ATOM 607 O O . LEU A 1 84 ? 10.592 1.365 -52.209 1.00 89.06 84 LEU A O 1
ATOM 611 N N . ALA A 1 85 ? 11.728 0.192 -53.752 1.00 92.88 85 ALA A N 1
ATOM 612 C CA . ALA A 1 85 ? 11.795 -1.035 -52.963 1.00 92.88 85 ALA A CA 1
ATOM 613 C C . ALA A 1 85 ? 12.677 -0.878 -51.719 1.00 92.88 85 ALA A C 1
ATOM 615 O O . ALA A 1 85 ? 12.316 -1.382 -50.658 1.00 92.88 85 ALA A O 1
ATOM 616 N N . PHE A 1 86 ? 13.783 -0.135 -51.823 1.00 91.44 86 PHE A N 1
ATOM 617 C CA . PHE A 1 86 ? 14.647 0.202 -50.694 1.00 91.44 86 PHE A CA 1
ATOM 618 C C . PHE A 1 86 ? 13.851 0.927 -49.610 1.00 91.44 86 PHE A C 1
ATOM 620 O O . PHE A 1 86 ? 13.825 0.497 -48.453 1.00 91.44 86 PHE A O 1
ATOM 627 N N . ALA A 1 87 ? 13.186 2.026 -49.974 1.00 89.50 87 ALA A N 1
ATOM 628 C CA . ALA A 1 87 ? 12.383 2.789 -49.029 1.00 89.50 87 ALA A CA 1
ATOM 629 C C . ALA A 1 87 ? 11.283 1.905 -48.420 1.00 89.50 87 ALA A C 1
ATOM 631 O O . ALA A 1 87 ? 11.130 1.858 -47.200 1.00 89.50 87 ALA A O 1
ATOM 632 N N . ALA A 1 88 ? 10.575 1.139 -49.253 1.00 93.38 88 ALA A N 1
ATOM 633 C CA . ALA A 1 88 ? 9.490 0.269 -48.821 1.00 93.38 88 ALA A CA 1
ATOM 634 C C . ALA A 1 88 ? 9.935 -0.814 -47.827 1.00 93.38 88 ALA A C 1
ATOM 636 O O . ALA A 1 88 ? 9.296 -0.967 -46.787 1.00 93.38 88 ALA A O 1
ATOM 637 N N . VAL A 1 89 ? 11.034 -1.534 -48.088 1.00 95.44 89 VAL A N 1
ATOM 638 C CA . VAL A 1 89 ? 11.503 -2.617 -47.203 1.00 95.44 89 VAL A CA 1
ATOM 639 C C . VAL A 1 89 ? 12.009 -2.084 -45.861 1.00 95.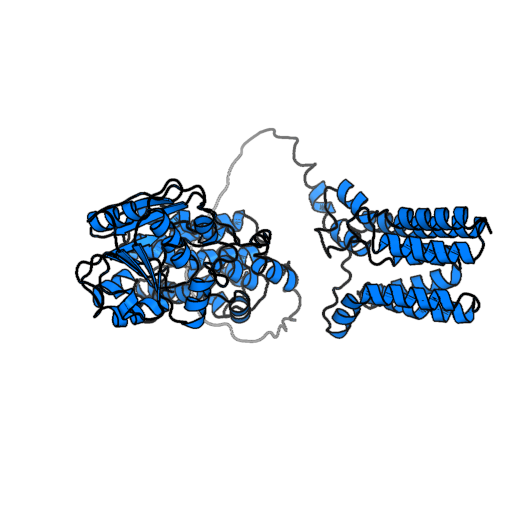44 89 VAL A C 1
ATOM 641 O O . VAL A 1 89 ? 11.742 -2.682 -44.815 1.00 95.44 89 VAL A O 1
ATOM 644 N N . VAL A 1 90 ? 12.672 -0.922 -45.853 1.00 92.06 90 VAL A N 1
ATOM 645 C CA . VAL A 1 90 ? 13.139 -0.280 -44.614 1.00 92.06 90 VAL A CA 1
ATOM 646 C C . VAL A 1 90 ? 11.960 0.273 -43.810 1.00 92.06 90 VAL A C 1
ATOM 648 O O . VAL A 1 90 ? 11.866 0.004 -42.611 1.00 92.06 90 VAL A O 1
ATOM 651 N N . ILE A 1 91 ? 11.018 0.973 -44.453 1.00 91.06 91 ILE A N 1
ATOM 652 C CA . ILE A 1 91 ? 9.797 1.473 -43.799 1.00 91.06 91 ILE A CA 1
ATOM 653 C C . ILE A 1 91 ? 8.962 0.304 -43.268 1.00 91.06 91 ILE A C 1
ATOM 655 O O . ILE A 1 91 ? 8.490 0.372 -42.137 1.00 91.06 91 ILE A O 1
ATOM 659 N N . GLY A 1 92 ? 8.828 -0.787 -44.024 1.00 93.19 92 GLY A N 1
ATOM 660 C CA . GLY A 1 92 ? 8.121 -1.996 -43.597 1.00 93.19 92 GLY A CA 1
ATOM 661 C C . GLY A 1 92 ? 8.739 -2.659 -42.370 1.00 93.19 92 GLY A C 1
ATOM 662 O O . GLY A 1 92 ? 8.012 -3.181 -41.532 1.00 93.19 92 GLY A O 1
ATOM 663 N N . HIS A 1 93 ? 10.062 -2.587 -42.205 1.00 92.81 93 HIS A N 1
ATOM 664 C CA . HIS A 1 93 ? 10.723 -3.083 -40.998 1.00 92.81 93 HIS A CA 1
ATOM 665 C C . HIS A 1 93 ? 10.587 -2.142 -39.795 1.00 92.81 93 HIS A C 1
ATOM 667 O O . HIS A 1 93 ? 10.517 -2.623 -38.662 1.00 92.81 93 HIS A O 1
ATOM 673 N N . ILE A 1 94 ? 10.556 -0.824 -40.016 1.00 90.56 94 ILE A N 1
ATOM 674 C CA . ILE A 1 94 ? 10.382 0.165 -38.940 1.00 90.56 94 ILE A CA 1
ATOM 675 C C . ILE A 1 94 ? 8.923 0.201 -38.466 1.00 90.56 94 ILE A C 1
ATOM 677 O O . ILE A 1 94 ? 8.651 0.196 -37.265 1.00 90.56 94 ILE A O 1
ATOM 681 N N . TYR A 1 95 ? 7.987 0.168 -39.413 1.00 89.50 95 TYR A N 1
ATOM 682 C CA . TYR A 1 95 ? 6.547 0.270 -39.198 1.00 89.50 95 TYR A CA 1
ATOM 683 C C . TYR A 1 95 ? 5.800 -0.913 -39.838 1.00 89.50 95 TYR A C 1
ATOM 685 O O . TYR A 1 95 ? 5.033 -0.715 -40.778 1.00 89.50 95 TYR A O 1
ATOM 693 N N . PRO A 1 96 ? 5.994 -2.147 -39.345 1.00 90.62 96 PRO A N 1
ATOM 694 C CA . PRO A 1 96 ? 5.301 -3.327 -39.855 1.00 90.62 96 PRO A CA 1
ATOM 695 C C . PRO A 1 96 ? 3.817 -3.334 -39.458 1.00 90.62 96 PRO A C 1
ATOM 697 O O . PRO A 1 96 ? 3.495 -3.268 -38.268 1.00 90.62 96 PRO A O 1
ATOM 700 N N . VAL A 1 97 ? 2.907 -3.509 -40.421 1.00 89.44 97 VAL A N 1
ATOM 701 C CA . VAL A 1 97 ? 1.455 -3.671 -40.192 1.00 89.44 97 VAL A CA 1
ATOM 702 C C . VAL A 1 97 ? 1.174 -4.875 -39.298 1.00 89.44 97 VAL A C 1
ATOM 704 O O . VAL A 1 97 ? 0.435 -4.756 -38.322 1.00 89.44 97 VAL A O 1
ATOM 707 N N . ILE A 1 98 ? 1.827 -6.013 -39.574 1.00 83.81 98 ILE A N 1
ATOM 708 C CA . ILE A 1 98 ? 1.628 -7.280 -38.839 1.00 83.81 98 ILE A CA 1
ATOM 709 C C . ILE A 1 98 ? 1.884 -7.101 -37.337 1.00 83.81 98 ILE A C 1
ATOM 711 O O . ILE A 1 98 ? 1.293 -7.783 -36.502 1.00 83.81 98 ILE A O 1
ATOM 715 N N . PHE A 1 99 ? 2.727 -6.134 -36.976 1.00 77.88 99 PHE A N 1
ATOM 716 C CA . PHE A 1 99 ? 3.058 -5.853 -35.591 1.00 77.88 99 PHE A CA 1
ATOM 717 C C . PHE A 1 99 ? 2.609 -4.471 -35.108 1.00 77.88 99 PHE A C 1
ATOM 719 O O . PHE A 1 99 ? 3.311 -3.849 -34.305 1.00 77.88 99 PHE A O 1
ATOM 726 N N . LYS A 1 100 ? 1.440 -4.002 -35.566 1.00 82.12 100 LYS A N 1
ATOM 727 C CA . LYS A 1 100 ? 0.809 -2.747 -35.111 1.00 82.12 100 LYS A CA 1
ATOM 728 C C . LYS A 1 100 ? 1.753 -1.536 -35.214 1.00 82.12 100 LYS A C 1
ATOM 730 O O . LYS A 1 100 ? 1.818 -0.720 -34.298 1.00 82.12 100 LYS A O 1
ATOM 735 N N . PHE A 1 101 ? 2.529 -1.462 -36.298 1.00 85.12 101 PHE A N 1
ATOM 736 C CA . PHE A 1 101 ? 3.500 -0.400 -36.592 1.00 85.12 101 PHE A CA 1
ATOM 737 C C . PHE A 1 101 ? 4.629 -0.244 -35.557 1.00 85.12 101 PHE A C 1
ATOM 739 O O . PHE A 1 101 ? 5.230 0.821 -35.439 1.00 85.12 101 PHE A O 1
ATOM 746 N N . LYS A 1 102 ? 4.951 -1.314 -34.816 1.00 77.38 102 LYS A N 1
ATOM 747 C CA . LYS A 1 102 ? 6.061 -1.353 -33.850 1.00 77.38 102 LYS A CA 1
ATOM 748 C C . LYS A 1 102 ? 7.149 -2.326 -34.311 1.00 77.38 102 LYS A C 1
ATOM 750 O O . LYS A 1 102 ? 7.091 -3.525 -34.008 1.00 77.38 102 LYS A O 1
ATOM 755 N N . GLY A 1 103 ? 8.115 -1.810 -35.068 1.00 84.00 103 GLY A N 1
ATOM 756 C CA . GLY A 1 103 ? 9.222 -2.562 -35.661 1.00 84.00 103 GLY A CA 1
ATOM 757 C C . GLY A 1 103 ? 10.594 -2.290 -35.036 1.00 84.00 103 GLY A C 1
ATOM 758 O O . GLY A 1 103 ? 10.701 -1.836 -33.897 1.00 84.00 103 GLY A O 1
ATOM 759 N N . GLY A 1 104 ? 11.651 -2.629 -35.777 1.00 85.06 104 GLY A N 1
ATOM 760 C CA . GLY A 1 104 ? 13.037 -2.320 -35.414 1.00 85.06 104 GLY A CA 1
ATOM 761 C C . GLY A 1 104 ? 13.484 -0.956 -35.957 1.00 85.06 104 GLY A C 1
ATOM 762 O O . GLY A 1 104 ? 12.707 -0.222 -36.553 1.00 85.06 104 GLY A O 1
ATOM 763 N N . LYS A 1 105 ? 14.759 -0.592 -35.779 1.00 85.81 105 LYS A N 1
ATOM 764 C CA . LYS A 1 105 ? 15.289 0.702 -36.273 1.00 85.81 105 LYS A CA 1
ATOM 765 C C . LYS A 1 105 ? 15.734 0.688 -37.736 1.00 85.81 105 LYS A C 1
ATOM 767 O O . LYS A 1 105 ? 16.171 1.709 -38.246 1.00 85.81 105 LYS A O 1
ATOM 772 N N . GLY A 1 106 ? 15.682 -0.462 -38.404 1.00 86.81 106 GLY A N 1
ATOM 773 C CA . GLY A 1 106 ? 15.974 -0.550 -39.836 1.00 86.81 106 GLY A CA 1
ATOM 774 C C . GLY A 1 106 ? 17.443 -0.605 -40.226 1.00 86.81 106 GLY A C 1
ATOM 775 O O . GLY A 1 106 ? 17.695 -0.788 -41.403 1.00 86.81 106 GLY A O 1
ATOM 776 N N . VAL A 1 107 ? 18.408 -0.524 -39.303 1.00 88.06 107 VAL A N 1
ATOM 777 C CA . VAL A 1 107 ? 19.847 -0.463 -39.649 1.00 88.06 107 VAL A CA 1
ATOM 778 C C . VAL A 1 107 ? 20.323 -1.692 -40.435 1.00 88.06 107 VAL A C 1
ATOM 780 O O . VAL A 1 107 ? 20.931 -1.547 -41.486 1.00 88.06 107 VAL A O 1
ATOM 783 N N . ALA A 1 108 ? 20.016 -2.908 -39.977 1.00 90.69 108 ALA A N 1
ATOM 784 C CA . ALA A 1 108 ? 20.426 -4.135 -40.669 1.00 90.69 108 ALA A CA 1
ATOM 785 C C . ALA A 1 108 ? 19.741 -4.291 -42.040 1.00 90.69 108 ALA A C 1
ATOM 787 O O . ALA A 1 108 ? 20.383 -4.616 -43.035 1.00 90.69 108 ALA A O 1
ATOM 788 N N . THR A 1 109 ? 18.446 -3.977 -42.112 1.00 92.38 109 THR A N 1
ATOM 789 C CA . THR A 1 109 ? 17.678 -3.971 -43.368 1.00 92.38 109 THR A CA 1
ATOM 790 C C . THR A 1 109 ? 18.167 -2.907 -44.342 1.00 92.38 109 THR A C 1
ATOM 792 O O . THR A 1 109 ? 18.238 -3.166 -45.539 1.00 92.38 109 THR A O 1
ATOM 795 N N . PHE A 1 110 ? 18.568 -1.746 -43.828 1.00 91.19 110 PHE A N 1
ATOM 796 C CA . PHE A 1 110 ? 19.211 -0.684 -44.586 1.00 91.19 110 PHE A CA 1
ATOM 797 C C . PHE A 1 110 ? 20.548 -1.153 -45.161 1.00 91.19 110 PHE A C 1
ATOM 799 O O . PHE A 1 110 ? 20.770 -0.962 -46.348 1.00 91.19 110 PHE A O 1
ATOM 806 N N . ILE A 1 111 ? 21.401 -1.813 -44.366 1.00 90.75 111 ILE A N 1
ATOM 807 C CA . ILE A 1 111 ? 22.675 -2.372 -44.847 1.00 90.75 111 ILE A CA 1
ATOM 808 C C . ILE A 1 111 ? 22.424 -3.335 -46.012 1.00 90.75 111 ILE A C 1
ATOM 810 O O . ILE A 1 111 ? 23.041 -3.193 -47.059 1.00 90.75 111 ILE A O 1
ATOM 814 N N . GLY A 1 112 ? 21.475 -4.264 -45.877 1.00 92.06 112 GLY A N 1
ATOM 815 C CA . GLY A 1 112 ? 21.123 -5.181 -46.964 1.00 92.06 112 GLY A CA 1
ATOM 816 C C . GLY A 1 112 ? 20.631 -4.477 -48.228 1.00 92.06 112 GLY A C 1
ATOM 817 O O . GLY A 1 112 ? 21.108 -4.756 -49.326 1.00 92.06 112 GLY A O 1
ATOM 818 N N . ALA A 1 113 ? 19.708 -3.528 -48.069 1.00 91.75 113 ALA A N 1
ATOM 819 C CA . ALA A 1 113 ? 19.163 -2.738 -49.170 1.00 91.75 113 ALA A CA 1
ATOM 820 C C . ALA A 1 113 ? 20.239 -1.870 -49.859 1.00 91.75 113 ALA A C 1
ATOM 822 O O . ALA A 1 113 ? 20.250 -1.747 -51.081 1.00 91.75 113 ALA A O 1
ATOM 823 N N . ALA A 1 114 ? 21.174 -1.309 -49.090 1.00 89.38 114 ALA A N 1
ATOM 824 C CA . ALA A 1 114 ? 22.295 -0.508 -49.579 1.00 89.38 114 ALA A CA 1
ATOM 825 C C . ALA A 1 114 ? 23.360 -1.352 -50.276 1.00 89.38 114 ALA A C 1
ATOM 827 O O . ALA A 1 114 ? 23.851 -0.945 -51.327 1.00 89.38 114 ALA A O 1
ATOM 828 N N . MET A 1 115 ? 23.633 -2.564 -49.787 1.00 90.75 115 MET A N 1
ATOM 829 C CA . MET A 1 115 ? 24.518 -3.511 -50.468 1.00 90.75 115 MET A CA 1
ATOM 830 C C . MET A 1 115 ? 24.013 -3.893 -51.863 1.00 90.75 115 MET A C 1
ATOM 832 O O . MET A 1 115 ? 24.835 -4.103 -52.750 1.00 90.75 115 MET A O 1
ATOM 836 N N . ALA A 1 116 ? 22.693 -3.944 -52.074 1.00 89.94 116 ALA A N 1
ATOM 837 C CA . ALA A 1 116 ? 22.112 -4.221 -53.389 1.00 89.94 116 ALA A CA 1
ATOM 838 C C . ALA A 1 116 ? 22.442 -3.134 -54.427 1.00 89.94 116 ALA A C 1
ATOM 840 O O . ALA A 1 116 ? 22.601 -3.438 -55.604 1.00 89.94 116 ALA A O 1
ATOM 841 N N . ILE A 1 117 ? 22.547 -1.875 -53.989 1.00 85.88 117 ILE A N 1
ATOM 842 C CA . ILE A 1 117 ? 22.850 -0.730 -54.858 1.00 85.88 117 ILE A CA 1
ATOM 843 C C . ILE A 1 117 ? 24.365 -0.557 -54.998 1.00 85.88 117 ILE A C 1
ATOM 845 O O . ILE A 1 117 ? 24.882 -0.427 -56.104 1.00 85.88 117 ILE A O 1
ATOM 849 N N . ASN A 1 118 ? 25.074 -0.544 -53.869 1.00 86.06 118 ASN A N 1
ATOM 850 C CA . ASN A 1 118 ? 26.501 -0.270 -53.790 1.00 86.06 118 ASN A CA 1
ATOM 851 C C . ASN A 1 118 ? 27.101 -0.973 -52.567 1.00 86.06 118 ASN A C 1
ATOM 853 O O . ASN A 1 118 ? 27.071 -0.476 -51.434 1.00 86.06 118 ASN A O 1
ATOM 857 N N . TRP A 1 119 ? 27.683 -2.144 -52.807 1.00 87.25 119 TRP A N 1
ATOM 858 C CA . TRP A 1 119 ? 28.296 -2.934 -51.751 1.00 87.25 119 TRP A CA 1
ATOM 859 C C . TRP A 1 119 ? 29.600 -2.322 -51.191 1.00 87.25 119 TRP A C 1
ATOM 861 O O . TRP A 1 119 ? 29.733 -2.371 -49.966 1.00 87.25 119 TRP A O 1
ATOM 871 N N . PRO A 1 120 ? 30.520 -1.684 -51.965 1.00 87.69 120 PRO A N 1
ATOM 872 C CA . PRO A 1 120 ? 31.764 -1.160 -51.390 1.00 87.69 120 PRO A CA 1
ATOM 873 C C . PRO A 1 120 ? 31.553 -0.032 -50.375 1.00 87.69 120 PRO A C 1
ATOM 875 O O . PRO A 1 120 ? 32.100 -0.083 -49.273 1.00 87.69 120 PRO A O 1
ATOM 878 N N . SER A 1 121 ? 30.727 0.972 -50.697 1.00 87.12 121 SER A N 1
ATOM 879 C CA . SER A 1 121 ? 30.470 2.093 -49.779 1.00 87.12 121 SER A CA 1
ATOM 880 C C . SER A 1 121 ? 29.687 1.645 -48.547 1.00 87.12 121 SER A C 1
ATOM 882 O O . SER A 1 121 ? 29.949 2.113 -47.439 1.00 87.12 121 SER A O 1
ATOM 884 N N . THR A 1 122 ? 28.763 0.696 -48.716 1.00 89.06 122 THR A N 1
ATOM 885 C CA . THR A 1 122 ? 28.005 0.124 -47.598 1.00 89.06 122 THR A CA 1
ATOM 886 C C . THR A 1 122 ? 28.901 -0.688 -46.668 1.00 89.06 122 THR A C 1
ATOM 888 O O . THR A 1 122 ? 28.811 -0.545 -45.449 1.00 89.06 122 THR A O 1
ATOM 891 N N . PHE A 1 123 ? 29.796 -1.507 -47.224 1.00 88.88 123 PHE A N 1
ATOM 892 C CA . PHE A 1 123 ? 30.746 -2.299 -46.449 1.00 88.88 123 PHE A CA 1
ATOM 893 C C . PHE A 1 123 ? 31.699 -1.405 -45.647 1.00 88.88 123 PHE A C 1
ATOM 895 O O . PHE A 1 123 ? 31.876 -1.617 -44.449 1.00 88.88 123 PHE A O 1
ATOM 902 N N . ALA A 1 124 ? 32.238 -0.352 -46.272 1.00 88.94 124 ALA A N 1
ATOM 903 C CA . ALA A 1 124 ? 33.080 0.628 -45.590 1.00 88.94 124 ALA A CA 1
ATOM 904 C C . ALA A 1 124 ? 32.336 1.331 -44.436 1.00 88.94 124 ALA A C 1
ATOM 906 O O . ALA A 1 124 ? 32.856 1.406 -43.322 1.00 88.94 124 ALA A O 1
ATOM 907 N N . ALA A 1 125 ? 31.094 1.781 -44.657 1.00 89.31 125 ALA A N 1
ATOM 908 C CA . ALA A 1 125 ? 30.275 2.391 -43.607 1.00 89.31 125 ALA A CA 1
ATOM 909 C C . ALA A 1 125 ? 29.964 1.413 -42.458 1.00 89.31 125 ALA A C 1
ATOM 911 O O . ALA A 1 125 ? 30.012 1.799 -41.290 1.00 89.31 125 ALA A O 1
ATOM 912 N N . ALA A 1 126 ? 29.678 0.145 -42.771 1.00 88.31 126 ALA A N 1
ATOM 913 C CA . ALA A 1 126 ? 29.424 -0.895 -41.777 1.00 88.31 126 ALA A CA 1
ATOM 914 C C . ALA A 1 126 ? 30.675 -1.218 -40.943 1.00 88.31 126 ALA A C 1
ATOM 916 O O . ALA A 1 126 ? 30.569 -1.376 -39.728 1.00 88.31 126 ALA A O 1
ATOM 917 N N . LEU A 1 127 ? 31.860 -1.254 -41.561 1.00 89.69 127 LEU A N 1
ATOM 918 C CA . LEU A 1 127 ? 33.124 -1.464 -40.855 1.00 89.69 127 LEU A CA 1
ATOM 919 C C . LEU A 1 127 ? 33.407 -0.324 -39.868 1.00 89.69 127 LEU A C 1
ATOM 921 O O . LEU A 1 127 ? 33.713 -0.583 -38.704 1.00 89.69 127 LEU A O 1
ATOM 925 N N . ILE A 1 128 ? 33.212 0.930 -40.296 1.00 89.06 128 ILE A N 1
ATOM 926 C CA . ILE A 1 128 ? 33.301 2.103 -39.412 1.00 89.06 128 ILE A CA 1
ATOM 927 C C . ILE A 1 128 ? 32.308 1.965 -38.250 1.00 89.06 128 ILE A C 1
ATOM 929 O O . ILE A 1 128 ? 32.677 2.193 -37.100 1.00 89.06 128 ILE A O 1
ATOM 933 N N . ALA A 1 129 ? 31.071 1.538 -38.525 1.00 89.00 129 ALA A N 1
ATOM 934 C CA . ALA A 1 129 ? 30.049 1.320 -37.502 1.00 89.00 129 ALA A CA 1
ATOM 935 C C . ALA A 1 129 ? 30.508 0.331 -36.422 1.00 89.00 129 ALA A C 1
ATOM 937 O O . ALA A 1 129 ? 30.323 0.587 -35.233 1.00 89.00 129 ALA A O 1
ATOM 938 N N . VAL A 1 130 ? 31.095 -0.796 -36.841 1.00 86.69 130 VAL A N 1
ATOM 939 C CA . VAL A 1 130 ? 31.580 -1.857 -35.948 1.00 86.69 130 VAL A CA 1
ATOM 940 C C . VAL A 1 130 ? 32.755 -1.363 -35.109 1.00 86.69 130 VAL A C 1
ATOM 942 O O . VAL A 1 130 ? 32.743 -1.559 -33.895 1.00 86.69 130 VAL A O 1
ATOM 945 N N . ILE A 1 131 ? 33.723 -0.672 -35.721 1.00 89.31 131 ILE A N 1
ATOM 946 C CA . ILE A 1 131 ? 34.880 -0.105 -35.011 1.00 89.31 131 ILE A CA 1
ATOM 947 C C . ILE A 1 131 ? 34.411 0.910 -33.965 1.00 89.31 131 ILE A C 1
ATOM 949 O O . ILE A 1 131 ? 34.761 0.796 -32.792 1.00 89.31 131 ILE A O 1
ATOM 953 N N . VAL A 1 132 ? 33.562 1.865 -34.356 1.00 89.94 132 VAL A N 1
ATOM 954 C CA . VAL A 1 132 ? 33.036 2.891 -33.445 1.00 89.94 132 VAL A CA 1
ATOM 955 C C . VAL A 1 132 ? 32.220 2.257 -32.324 1.00 89.94 132 VAL A C 1
ATOM 957 O O . VAL A 1 132 ? 32.388 2.636 -31.167 1.00 89.94 132 VAL A O 1
ATOM 960 N N . ALA A 1 133 ? 31.364 1.278 -32.623 1.00 86.06 133 ALA A N 1
ATOM 961 C CA . ALA A 1 133 ? 30.581 0.584 -31.604 1.00 86.06 133 ALA A CA 1
ATOM 962 C C . ALA A 1 133 ? 31.455 -0.221 -30.630 1.00 86.06 133 ALA A C 1
ATOM 964 O O . ALA A 1 133 ? 31.141 -0.253 -29.442 1.00 86.06 133 ALA A O 1
ATOM 965 N N . GLY A 1 134 ? 32.537 -0.838 -31.116 1.00 83.25 134 GLY A N 1
ATOM 966 C CA . GLY A 1 134 ? 33.498 -1.575 -30.296 1.00 83.25 134 GLY A CA 1
ATOM 967 C C . GLY A 1 134 ? 34.302 -0.661 -29.372 1.00 83.25 134 GLY A C 1
ATOM 968 O O . GLY A 1 134 ? 34.353 -0.907 -28.171 1.00 83.25 134 GLY A O 1
ATOM 969 N N . VAL A 1 135 ? 34.862 0.429 -29.909 1.00 86.50 135 VAL A N 1
ATOM 970 C CA . VAL A 1 135 ? 35.678 1.390 -29.143 1.00 86.50 135 VAL A CA 1
ATOM 971 C C . VAL A 1 135 ? 34.835 2.162 -28.130 1.00 86.50 135 VAL A C 1
ATOM 973 O O . VAL A 1 135 ? 35.211 2.283 -26.970 1.00 86.50 135 VAL A O 1
ATOM 976 N N . SER A 1 136 ? 33.672 2.666 -28.544 1.00 86.12 136 SER A N 1
ATOM 977 C CA . SER A 1 136 ? 32.798 3.452 -27.661 1.00 86.12 136 SER A CA 1
ATOM 978 C C . SER A 1 136 ? 31.953 2.608 -26.711 1.00 86.12 136 SER A C 1
ATOM 980 O O . SER A 1 136 ? 31.239 3.170 -25.883 1.00 86.12 136 SER A O 1
ATOM 982 N N . LYS A 1 137 ? 31.940 1.280 -26.897 1.00 83.88 137 LYS A N 1
ATOM 983 C CA . LYS A 1 137 ? 30.974 0.355 -26.291 1.00 83.88 137 LYS A CA 1
ATOM 984 C C . LYS A 1 137 ? 29.511 0.789 -26.486 1.00 83.88 137 LYS A C 1
ATOM 986 O O . LYS A 1 137 ? 28.648 0.385 -25.715 1.00 83.88 137 LYS A O 1
ATOM 991 N N . LYS A 1 138 ? 29.175 1.592 -27.507 1.00 83.75 138 LYS A N 1
ATOM 992 C CA . LYS A 1 138 ? 27.810 2.100 -27.764 1.00 83.75 138 LYS A CA 1
ATOM 993 C C . LYS A 1 138 ? 27.359 1.783 -29.190 1.00 83.75 138 LYS A C 1
ATOM 995 O O . LYS A 1 138 ? 27.810 2.376 -30.167 1.00 83.75 138 LYS A O 1
ATOM 1000 N N . MET A 1 139 ? 26.382 0.881 -29.324 1.00 83.69 139 MET A N 1
ATOM 1001 C CA . MET A 1 139 ? 25.878 0.434 -30.637 1.00 83.69 139 MET A CA 1
ATOM 1002 C C . MET A 1 139 ? 25.165 1.541 -31.435 1.00 83.69 139 MET A C 1
ATOM 1004 O O . MET A 1 139 ? 25.205 1.574 -32.668 1.00 83.69 139 MET A O 1
ATOM 1008 N N . SER A 1 140 ? 24.487 2.454 -30.742 1.00 86.75 140 SER A N 1
ATOM 1009 C CA . SER A 1 140 ? 23.805 3.583 -31.379 1.00 86.75 140 SER A CA 1
ATOM 1010 C C . SER A 1 140 ? 24.784 4.570 -31.992 1.00 86.75 140 SER A C 1
ATOM 1012 O O . SER A 1 140 ? 24.517 5.047 -33.091 1.00 86.75 140 SER A O 1
ATOM 1014 N N . LEU A 1 141 ? 25.921 4.817 -31.335 1.00 87.38 141 LEU A N 1
ATOM 1015 C CA . LEU A 1 141 ? 26.962 5.691 -31.857 1.00 87.38 141 LEU A CA 1
ATOM 1016 C C . LEU A 1 141 ? 27.517 5.133 -33.169 1.00 87.38 141 LEU A C 1
ATOM 1018 O O . LEU A 1 141 ? 27.514 5.841 -34.168 1.00 87.38 141 LEU A O 1
ATOM 1022 N N . GLY A 1 142 ? 27.848 3.837 -33.213 1.00 88.00 142 GLY A N 1
ATOM 1023 C CA . GLY A 1 142 ? 28.276 3.185 -34.455 1.00 88.00 142 GLY A CA 1
ATOM 1024 C C . GLY A 1 142 ? 27.247 3.301 -35.588 1.00 88.00 142 GLY A C 1
ATOM 1025 O O . GLY A 1 142 ? 27.601 3.634 -36.717 1.00 88.00 142 GLY A O 1
ATOM 1026 N N . SER A 1 143 ? 25.959 3.107 -35.287 1.00 87.62 143 SER A N 1
ATOM 1027 C CA . SER A 1 143 ? 24.879 3.200 -36.287 1.00 87.62 143 SER A CA 1
ATOM 1028 C C . SER A 1 143 ? 24.662 4.631 -36.804 1.00 87.62 143 SER A C 1
ATOM 1030 O O . SER A 1 143 ? 24.416 4.826 -37.993 1.00 87.62 143 SER A O 1
ATOM 1032 N N . ILE A 1 144 ? 24.768 5.635 -35.926 1.00 90.31 144 ILE A N 1
ATOM 1033 C CA . ILE A 1 144 ? 24.653 7.059 -36.278 1.00 90.31 144 ILE A CA 1
ATOM 1034 C C . ILE A 1 144 ? 25.848 7.490 -37.129 1.00 90.31 144 ILE A C 1
ATOM 1036 O O . ILE A 1 144 ? 25.657 8.109 -38.175 1.00 90.31 144 ILE A O 1
ATOM 1040 N N . THR A 1 145 ? 27.068 7.120 -36.732 1.00 90.00 145 THR A N 1
ATOM 1041 C CA . THR A 1 145 ? 28.276 7.422 -37.507 1.00 90.00 145 THR A CA 1
ATOM 1042 C C . THR A 1 145 ? 28.200 6.799 -38.897 1.00 90.00 145 THR A C 1
ATOM 1044 O O . THR A 1 145 ? 28.467 7.482 -39.880 1.00 90.00 145 THR A O 1
ATOM 1047 N N . ALA A 1 146 ? 27.753 5.548 -39.016 1.00 88.12 146 ALA A N 1
ATOM 1048 C CA . ALA A 1 146 ? 27.569 4.901 -40.314 1.00 88.12 146 ALA A CA 1
ATOM 1049 C C . ALA A 1 146 ? 26.550 5.631 -41.203 1.00 88.12 146 ALA A C 1
ATOM 1051 O O . ALA A 1 146 ? 26.807 5.834 -42.388 1.00 88.12 146 ALA A O 1
ATOM 1052 N N . ALA A 1 147 ? 25.424 6.074 -40.631 1.00 89.00 147 ALA A N 1
ATOM 1053 C CA . ALA A 1 147 ? 24.411 6.837 -41.359 1.00 89.00 147 ALA A CA 1
ATOM 1054 C C . ALA A 1 147 ? 24.949 8.184 -41.875 1.00 89.00 147 ALA A C 1
ATOM 1056 O O . ALA A 1 147 ? 24.593 8.593 -42.975 1.00 89.00 147 ALA A O 1
ATOM 1057 N N . LEU A 1 148 ? 25.829 8.849 -41.118 1.00 91.06 148 LEU A N 1
ATOM 1058 C CA . LEU A 1 148 ? 26.485 10.095 -41.535 1.00 91.06 148 LEU A CA 1
ATOM 1059 C C . LEU A 1 148 ? 27.593 9.861 -42.575 1.00 91.06 148 LEU A C 1
ATOM 1061 O O . LEU A 1 148 ? 27.770 10.674 -43.480 1.00 91.06 148 LEU A O 1
ATOM 1065 N N . MET A 1 149 ? 28.327 8.750 -42.468 1.00 89.94 149 MET A N 1
ATOM 1066 C CA . MET A 1 149 ? 29.414 8.411 -43.392 1.00 89.94 149 MET A CA 1
ATOM 1067 C C . MET A 1 149 ? 28.929 7.895 -44.737 1.00 89.94 149 MET A C 1
ATOM 1069 O O . MET A 1 149 ? 29.591 8.115 -45.749 1.00 89.94 149 MET A O 1
ATOM 1073 N N . TYR A 1 150 ? 27.766 7.251 -44.780 1.00 89.44 150 TYR A N 1
ATOM 1074 C CA . TYR A 1 150 ? 27.267 6.648 -46.006 1.00 89.44 150 TYR A CA 1
ATOM 1075 C C . TYR A 1 150 ? 27.054 7.659 -47.159 1.00 89.44 150 TYR A C 1
ATOM 1077 O O . TYR A 1 150 ? 27.591 7.411 -48.239 1.00 89.44 150 TYR A O 1
ATOM 1085 N N . PRO A 1 151 ? 26.393 8.825 -46.981 1.00 90.94 151 PRO A N 1
ATOM 1086 C CA . PRO A 1 151 ? 26.306 9.847 -48.031 1.00 90.94 151 PRO A CA 1
ATOM 1087 C C . PRO A 1 151 ? 27.666 10.392 -48.483 1.00 90.94 151 PRO A C 1
ATOM 1089 O O . PRO A 1 151 ? 27.849 10.650 -49.668 1.00 90.94 151 PRO A O 1
ATOM 1092 N N . LEU A 1 152 ? 28.632 10.536 -47.569 1.00 90.06 152 LEU A N 1
ATOM 1093 C CA . LEU A 1 152 ? 29.977 11.020 -47.901 1.00 90.06 152 LEU A CA 1
ATOM 1094 C C . LEU A 1 152 ? 30.757 10.002 -48.744 1.00 90.06 152 LEU A C 1
ATOM 1096 O O . LEU A 1 152 ? 31.400 10.373 -49.723 1.00 90.06 152 LEU A O 1
ATOM 1100 N N . LEU A 1 153 ? 30.636 8.712 -48.427 1.00 87.75 153 LEU A N 1
ATOM 1101 C CA . LEU A 1 153 ? 31.200 7.636 -49.245 1.00 87.75 153 LEU A CA 1
ATOM 1102 C C . LEU A 1 153 ? 30.504 7.549 -50.614 1.00 87.75 153 LEU A C 1
ATOM 1104 O O . LEU A 1 153 ? 31.167 7.368 -51.634 1.00 87.75 153 LEU A O 1
ATOM 1108 N N . MET A 1 154 ? 29.183 7.734 -50.660 1.00 86.38 154 MET A N 1
ATOM 1109 C CA . MET A 1 154 ? 28.415 7.769 -51.910 1.00 86.38 154 MET A CA 1
ATOM 1110 C C . MET A 1 154 ? 28.785 8.963 -52.794 1.00 86.38 154 MET A C 1
ATOM 1112 O O . MET A 1 154 ? 28.846 8.806 -54.008 1.00 86.38 154 MET A O 1
ATOM 1116 N N . LEU A 1 155 ? 29.081 10.129 -52.214 1.00 87.81 155 LEU A N 1
ATOM 1117 C CA . LEU A 1 155 ? 29.530 11.306 -52.963 1.00 87.81 155 LEU A CA 1
ATOM 1118 C C . LEU A 1 155 ? 30.817 11.022 -53.753 1.00 87.81 155 LEU A C 1
ATOM 1120 O O . LEU A 1 155 ? 30.946 11.477 -54.886 1.00 87.81 155 LEU A O 1
ATOM 1124 N N . TYR A 1 156 ? 31.743 10.255 -53.170 1.00 84.19 156 TYR A N 1
ATOM 1125 C CA . TYR A 1 156 ? 33.015 9.916 -53.805 1.00 84.19 156 TYR A CA 1
ATOM 1126 C C . TYR A 1 156 ? 32.870 8.829 -54.879 1.00 84.19 156 TYR A C 1
ATOM 1128 O O . TYR A 1 156 ? 33.403 8.970 -55.975 1.00 84.19 156 TYR A O 1
ATOM 1136 N N . TYR A 1 157 ? 32.141 7.749 -54.582 1.00 80.19 157 TYR A N 1
ATOM 1137 C CA . TYR A 1 157 ? 32.093 6.580 -55.464 1.00 80.19 157 TYR A CA 1
ATOM 1138 C C . TYR A 1 157 ? 30.908 6.583 -56.452 1.00 80.19 157 TYR A C 1
ATOM 1140 O O . TYR A 1 157 ? 31.047 6.074 -57.562 1.00 80.19 157 TYR A O 1
ATOM 1148 N N . TYR A 1 158 ? 29.744 7.134 -56.077 1.00 81.56 158 TYR A N 1
ATOM 1149 C CA . TYR A 1 158 ? 28.486 7.044 -56.846 1.00 81.56 158 TYR A CA 1
ATOM 1150 C C . TYR A 1 158 ? 27.609 8.307 -56.688 1.00 81.56 158 TYR A C 1
ATOM 1152 O O . TYR A 1 158 ? 26.501 8.249 -56.143 1.00 81.56 158 TYR A O 1
ATOM 1160 N N . PRO A 1 159 ? 28.054 9.471 -57.200 1.00 81.38 159 PRO A N 1
ATOM 1161 C CA . PRO A 1 159 ? 27.397 10.760 -56.956 1.00 81.38 159 PRO A CA 1
ATOM 1162 C C . PRO A 1 159 ? 25.962 10.853 -57.502 1.00 81.38 159 PRO A C 1
ATOM 1164 O O . PRO A 1 159 ? 25.161 11.638 -56.998 1.00 81.38 159 PRO A O 1
ATOM 1167 N N . LYS A 1 160 ? 25.601 10.039 -58.505 1.00 80.31 160 LYS A N 1
ATOM 1168 C CA . LYS A 1 160 ? 24.245 10.011 -59.086 1.00 80.31 160 LYS A CA 1
ATOM 1169 C C . LYS A 1 160 ? 23.181 9.487 -58.113 1.00 80.31 160 LYS A C 1
ATOM 1171 O O . LYS A 1 160 ? 22.025 9.884 -58.219 1.00 80.31 160 LYS A O 1
ATOM 1176 N N . ASP A 1 161 ? 23.578 8.662 -57.147 1.00 78.12 161 ASP A N 1
ATOM 1177 C CA . ASP A 1 161 ? 22.688 8.056 -56.150 1.00 78.12 161 ASP A CA 1
ATOM 1178 C C . ASP A 1 161 ? 22.779 8.765 -54.781 1.00 78.12 161 ASP A C 1
ATOM 1180 O O . ASP A 1 161 ? 22.229 8.312 -53.775 1.00 78.12 161 ASP A O 1
ATOM 1184 N N . LEU A 1 162 ? 23.451 9.919 -54.718 1.00 83.88 162 LEU A N 1
ATOM 1185 C CA . LEU A 1 162 ? 23.588 10.718 -53.500 1.00 83.88 162 LEU A CA 1
ATOM 1186 C C . LEU A 1 162 ? 22.244 11.170 -52.887 1.00 83.88 162 LEU A C 1
ATOM 1188 O O . LEU A 1 162 ? 22.110 11.079 -51.663 1.00 83.88 162 LEU A O 1
ATOM 1192 N N . PRO A 1 163 ? 21.226 11.609 -53.663 1.00 83.62 163 PRO A N 1
ATOM 1193 C CA . PRO A 1 163 ? 19.961 12.062 -53.082 1.00 83.62 163 PRO A CA 1
ATOM 1194 C C . PRO A 1 163 ? 19.268 10.990 -52.232 1.00 83.62 163 PRO A C 1
ATOM 1196 O O . PRO A 1 163 ? 18.728 11.297 -51.168 1.00 83.62 163 PRO A O 1
ATOM 1199 N N . ILE A 1 164 ? 19.325 9.721 -52.654 1.00 74.44 164 ILE A N 1
ATOM 1200 C CA . ILE A 1 164 ? 18.727 8.627 -51.884 1.00 74.44 164 ILE A CA 1
ATOM 1201 C C . ILE A 1 164 ? 19.563 8.270 -50.653 1.00 74.44 164 ILE A C 1
ATOM 1203 O O . ILE A 1 164 ? 18.998 7.989 -49.595 1.00 74.44 164 ILE A O 1
ATOM 1207 N N . ALA A 1 165 ? 20.893 8.349 -50.744 1.00 82.25 165 ALA A N 1
ATOM 1208 C CA . ALA A 1 165 ? 21.765 8.155 -49.590 1.00 82.25 165 ALA A CA 1
ATOM 1209 C C . ALA A 1 165 ? 21.470 9.185 -48.486 1.00 82.25 165 ALA A C 1
ATOM 1211 O O . ALA A 1 165 ? 21.357 8.809 -47.319 1.00 82.25 165 ALA A O 1
ATOM 1212 N N . ILE A 1 166 ? 21.265 10.456 -48.856 1.00 87.69 166 ILE A N 1
ATOM 1213 C CA . ILE A 1 166 ? 20.882 11.532 -47.928 1.00 87.69 166 ILE A CA 1
ATOM 1214 C C . ILE A 1 166 ? 19.504 11.261 -47.322 1.00 87.69 166 ILE A C 1
ATOM 1216 O O . ILE A 1 166 ? 19.362 11.271 -46.099 1.00 87.69 166 ILE A O 1
ATOM 1220 N N . LEU A 1 167 ? 18.493 10.982 -48.154 1.00 83.25 167 LEU A N 1
ATOM 1221 C CA . LEU A 1 167 ? 17.133 10.708 -47.684 1.00 83.25 167 LEU A CA 1
ATOM 1222 C C . LEU A 1 167 ? 17.115 9.574 -46.652 1.00 83.25 167 LEU A C 1
ATOM 1224 O O . LEU A 1 167 ? 16.492 9.690 -45.597 1.00 83.25 167 LEU A O 1
ATOM 1228 N N . MET A 1 168 ? 17.829 8.486 -46.923 1.00 77.25 168 MET A N 1
ATOM 1229 C CA . MET A 1 168 ? 17.835 7.341 -46.024 1.00 77.25 168 MET A CA 1
ATOM 1230 C C . MET A 1 168 ? 18.697 7.553 -44.778 1.00 77.25 168 MET A C 1
ATOM 1232 O O . MET A 1 168 ? 18.318 7.083 -43.703 1.00 77.25 168 MET A O 1
ATOM 1236 N N . ALA A 1 169 ? 19.802 8.298 -44.877 1.00 86.25 169 ALA A N 1
ATOM 1237 C CA . ALA A 1 169 ? 20.549 8.739 -43.702 1.00 86.25 169 ALA A CA 1
ATOM 1238 C C . ALA A 1 169 ? 19.638 9.530 -42.751 1.00 86.25 169 ALA A C 1
ATOM 1240 O O . ALA A 1 169 ? 19.607 9.243 -41.555 1.00 86.25 169 ALA A O 1
ATOM 1241 N N . LEU A 1 170 ? 18.808 10.437 -43.280 1.00 88.75 170 LEU A N 1
ATOM 1242 C CA . LEU A 1 170 ? 17.822 11.179 -42.489 1.00 88.75 170 LEU A CA 1
ATOM 1243 C C . LEU A 1 170 ? 16.786 10.258 -41.831 1.00 88.75 170 LEU A C 1
ATOM 1245 O O . LEU A 1 170 ? 16.472 10.444 -40.656 1.00 88.75 170 LEU A O 1
ATOM 1249 N N . VAL A 1 171 ? 16.296 9.229 -42.533 1.00 83.88 171 VAL A N 1
ATOM 1250 C CA . VAL A 1 171 ? 15.380 8.226 -41.952 1.00 83.88 171 VAL A CA 1
ATOM 1251 C C . VAL A 1 171 ? 16.045 7.475 -40.791 1.00 83.88 171 VAL A C 1
ATOM 1253 O O . VAL A 1 171 ? 15.455 7.351 -39.714 1.00 83.88 171 VAL A O 1
ATOM 1256 N N . ILE A 1 172 ? 17.286 7.009 -40.956 1.00 83.81 172 ILE A N 1
ATOM 1257 C CA . ILE A 1 172 ? 18.017 6.303 -39.892 1.00 83.81 172 ILE A CA 1
ATOM 1258 C C . ILE A 1 172 ? 18.302 7.233 -38.706 1.00 83.81 172 ILE A C 1
ATOM 1260 O O . ILE A 1 172 ? 18.076 6.839 -37.560 1.00 83.81 172 ILE A O 1
ATOM 1264 N N . LEU A 1 173 ? 18.703 8.482 -38.946 1.00 88.56 173 LEU A N 1
ATOM 1265 C CA . LEU A 1 173 ? 18.895 9.477 -37.888 1.00 88.56 173 LEU A CA 1
ATOM 1266 C C . LEU A 1 173 ? 17.584 9.768 -37.143 1.00 88.56 173 LEU A C 1
ATOM 1268 O O . LEU A 1 173 ? 17.559 9.779 -35.911 1.00 88.56 173 LEU A O 1
ATOM 1272 N N . PHE A 1 174 ? 16.466 9.897 -37.862 1.00 87.81 174 PHE A N 1
ATOM 1273 C CA . PHE A 1 174 ? 15.146 10.109 -37.268 1.00 87.81 174 PHE A CA 1
ATOM 1274 C C . PHE A 1 174 ? 14.700 8.937 -36.383 1.00 87.81 174 PHE A C 1
ATOM 1276 O O . PHE A 1 174 ? 14.133 9.152 -35.305 1.00 87.81 174 PHE A O 1
ATOM 1283 N N . THR A 1 175 ? 14.977 7.691 -36.786 1.00 83.19 175 THR A N 1
ATOM 1284 C CA . THR A 1 175 ? 14.708 6.508 -35.941 1.00 83.19 175 THR A CA 1
ATOM 1285 C C . THR A 1 175 ? 15.623 6.435 -34.714 1.00 83.19 175 THR A C 1
ATOM 1287 O O . THR A 1 175 ? 15.251 5.839 -33.702 1.00 83.19 175 THR A O 1
ATOM 1290 N N . HIS A 1 176 ? 16.787 7.091 -34.758 1.00 85.69 176 HIS A N 1
ATOM 1291 C CA . HIS A 1 176 ? 17.737 7.180 -33.651 1.00 85.69 176 HIS A CA 1
ATOM 1292 C C . HIS A 1 176 ? 17.567 8.426 -32.775 1.00 85.69 176 HIS A C 1
ATOM 1294 O O . HIS A 1 176 ? 18.297 8.547 -31.796 1.00 85.69 176 HIS A O 1
ATOM 1300 N N . ARG A 1 177 ? 16.582 9.304 -33.019 1.00 85.88 177 ARG A N 1
ATOM 1301 C CA . ARG A 1 177 ? 16.363 10.543 -32.235 1.00 85.88 177 ARG A CA 1
ATOM 1302 C C . ARG A 1 177 ? 16.357 10.337 -30.714 1.00 85.88 177 ARG A C 1
ATOM 1304 O O . ARG A 1 177 ? 16.925 11.132 -29.974 1.00 85.88 177 ARG A O 1
ATOM 1311 N N . GLY A 1 178 ? 15.774 9.231 -30.244 1.00 81.12 178 GLY A N 1
ATOM 1312 C CA . GLY A 1 178 ? 15.770 8.879 -28.822 1.00 81.12 178 GLY A CA 1
ATOM 1313 C C . GLY A 1 178 ? 17.147 8.459 -28.295 1.00 81.12 178 GLY A C 1
ATOM 1314 O O . GLY A 1 178 ? 17.473 8.747 -27.152 1.00 81.12 178 GLY A O 1
ATOM 1315 N N . ASN A 1 179 ? 17.968 7.802 -29.119 1.00 84.88 179 ASN A N 1
ATOM 1316 C CA . ASN A 1 179 ? 19.357 7.472 -28.782 1.00 84.88 179 ASN A CA 1
ATOM 1317 C C . ASN A 1 179 ? 20.258 8.700 -28.825 1.00 84.88 179 ASN A C 1
ATOM 1319 O O . ASN A 1 179 ? 21.131 8.818 -27.982 1.00 84.88 179 ASN A O 1
ATOM 1323 N N . ILE A 1 180 ? 20.029 9.614 -29.768 1.00 85.44 180 ILE A N 1
ATOM 1324 C CA . ILE A 1 180 ? 20.767 10.877 -29.857 1.00 85.44 180 ILE A CA 1
ATOM 1325 C C . ILE A 1 180 ? 20.542 11.695 -28.582 1.00 85.44 180 ILE A C 1
ATOM 1327 O O . ILE A 1 180 ? 21.510 12.122 -27.962 1.00 85.44 180 ILE A O 1
ATOM 1331 N N . LYS A 1 181 ? 19.287 11.814 -28.122 1.00 86.06 181 LYS A N 1
ATOM 1332 C CA . LYS A 1 181 ? 18.965 12.482 -26.851 1.00 86.06 181 LYS A CA 1
ATOM 1333 C C . LYS A 1 181 ? 19.690 11.842 -25.657 1.00 86.06 181 LYS A C 1
ATOM 1335 O O . LYS A 1 181 ? 20.296 12.551 -24.867 1.00 86.06 181 LYS A O 1
ATOM 1340 N N . ARG A 1 182 ? 19.700 10.507 -25.568 1.00 82.69 182 ARG A N 1
ATOM 1341 C CA . ARG A 1 182 ? 20.431 9.785 -24.508 1.00 82.69 182 ARG A CA 1
ATOM 1342 C C . ARG A 1 182 ? 21.949 9.926 -24.611 1.00 82.69 182 ARG A C 1
ATOM 1344 O O . ARG A 1 182 ? 22.613 10.010 -23.590 1.00 82.69 182 ARG A O 1
ATOM 1351 N N . LEU A 1 183 ? 22.511 9.965 -25.820 1.00 85.12 183 LEU A N 1
ATOM 1352 C CA . LEU A 1 183 ? 23.944 10.191 -26.032 1.00 85.12 183 LEU A CA 1
ATOM 1353 C C . LEU A 1 183 ? 24.361 11.583 -25.549 1.00 85.12 183 LEU A C 1
ATOM 1355 O O . LEU A 1 183 ? 25.369 11.689 -24.860 1.00 85.12 183 LEU A O 1
ATOM 1359 N N . MET A 1 184 ? 23.571 12.616 -25.863 1.00 84.25 184 MET A N 1
ATOM 1360 C CA . MET A 1 184 ? 23.809 13.989 -25.401 1.00 84.25 184 MET A CA 1
ATOM 1361 C C . MET A 1 184 ? 23.711 14.120 -23.877 1.00 84.25 184 MET A C 1
ATOM 1363 O O . MET A 1 184 ? 24.466 14.881 -23.285 1.00 84.25 184 MET A O 1
ATOM 1367 N N . ASN A 1 185 ? 22.819 13.350 -23.251 1.00 83.31 185 ASN A N 1
ATOM 1368 C CA . ASN A 1 185 ? 22.629 13.344 -21.802 1.00 83.31 185 ASN A CA 1
ATOM 1369 C C . ASN A 1 185 ? 23.596 12.410 -21.044 1.00 83.31 185 ASN A C 1
ATOM 1371 O O . ASN A 1 185 ? 23.546 12.352 -19.822 1.00 83.31 185 ASN A O 1
ATOM 1375 N N . GLY A 1 186 ? 24.436 11.629 -21.735 1.00 80.88 186 GLY A N 1
ATOM 1376 C CA . GLY A 1 186 ? 25.293 10.615 -21.101 1.00 80.88 186 GLY A CA 1
ATOM 1377 C C . GLY A 1 186 ? 24.576 9.323 -20.662 1.00 80.88 186 GLY A C 1
ATOM 1378 O O . GLY A 1 186 ? 25.217 8.421 -20.140 1.00 80.88 186 GLY A O 1
ATOM 1379 N N . GLU A 1 187 ? 23.283 9.178 -20.949 1.00 76.50 187 GLU A N 1
ATOM 1380 C CA . GLU A 1 187 ? 22.388 8.086 -20.517 1.00 76.50 187 GLU A CA 1
ATOM 1381 C C . GLU A 1 187 ? 22.378 6.862 -21.468 1.00 76.50 187 GLU A C 1
ATOM 1383 O O . GLU A 1 187 ? 21.595 5.920 -21.311 1.00 76.50 187 GLU A O 1
ATOM 1388 N N . GLU A 1 188 ? 23.172 6.872 -22.544 1.00 77.94 188 GLU A N 1
ATOM 1389 C CA . GLU A 1 188 ? 23.123 5.806 -23.552 1.00 77.94 188 GLU A CA 1
ATOM 1390 C C . GLU A 1 188 ? 23.787 4.509 -23.065 1.00 77.94 188 GLU A C 1
ATOM 1392 O O . GLU A 1 188 ? 24.993 4.458 -22.827 1.00 77.94 188 GLU A O 1
ATOM 1397 N N . LYS A 1 189 ? 22.983 3.440 -23.010 1.00 68.94 189 LYS A N 1
ATOM 1398 C CA . LYS A 1 189 ? 23.367 2.105 -22.525 1.00 68.94 189 LYS A CA 1
ATOM 1399 C C . LYS A 1 189 ? 24.536 1.493 -23.307 1.00 68.94 189 LYS A C 1
ATOM 1401 O O . LYS A 1 189 ? 24.484 1.422 -24.540 1.00 68.94 189 LYS A O 1
ATOM 1406 N N . GLU A 1 190 ? 25.503 0.931 -22.584 1.00 76.44 190 GLU A N 1
ATOM 1407 C CA . GLU A 1 190 ? 26.623 0.191 -23.170 1.00 76.44 190 GLU A CA 1
ATOM 1408 C C . GLU A 1 190 ? 26.191 -1.115 -23.876 1.00 76.44 190 GLU A C 1
ATOM 1410 O O . GLU A 1 190 ? 25.097 -1.674 -23.692 1.00 76.44 190 GLU A O 1
ATOM 1415 N N . LEU A 1 191 ? 27.060 -1.592 -24.763 1.00 68.56 191 LEU A N 1
ATOM 1416 C CA . LEU A 1 191 ? 26.947 -2.833 -25.510 1.00 68.56 191 LEU A CA 1
ATOM 1417 C C . LEU A 1 191 ? 27.459 -3.992 -24.639 1.00 68.56 191 LEU A C 1
ATOM 1419 O O . LEU A 1 191 ? 28.643 -4.304 -24.641 1.00 68.56 191 LEU A O 1
ATOM 1423 N N . SER A 1 192 ? 26.555 -4.646 -23.910 1.00 57.34 192 SER A N 1
ATOM 1424 C CA . SER A 1 192 ? 26.852 -5.884 -23.177 1.00 57.34 192 SER A CA 1
ATOM 1425 C C . SER A 1 192 ? 26.657 -7.108 -24.086 1.00 57.34 192 SER A C 1
ATOM 1427 O O . SER A 1 192 ? 25.565 -7.315 -24.625 1.00 57.34 192 SER A O 1
ATOM 1429 N N . ILE A 1 193 ? 27.720 -7.894 -24.294 1.00 55.41 193 ILE A N 1
ATOM 1430 C CA . ILE A 1 193 ? 27.699 -9.173 -25.021 1.00 55.41 193 ILE A CA 1
ATOM 1431 C C . ILE A 1 193 ? 27.584 -10.286 -23.976 1.00 55.41 193 ILE A C 1
ATOM 1433 O O . ILE A 1 193 ? 28.493 -10.485 -23.178 1.00 55.41 193 ILE A O 1
ATOM 1437 N N . GLY A 1 194 ? 26.449 -10.988 -23.957 1.00 46.16 194 GLY A N 1
ATOM 1438 C CA . GLY A 1 194 ? 26.139 -11.962 -22.913 1.00 46.16 194 GLY A CA 1
ATOM 1439 C C . GLY A 1 194 ? 27.055 -13.190 -22.902 1.00 46.16 194 GLY A C 1
ATOM 1440 O O . GLY A 1 194 ? 27.079 -13.967 -23.858 1.00 46.16 194 GLY A O 1
ATOM 1441 N N . SER A 1 195 ? 27.701 -13.426 -21.763 1.00 37.28 195 SER A N 1
ATOM 1442 C CA . SER A 1 195 ? 28.024 -14.753 -21.235 1.00 37.28 195 SER A CA 1
ATOM 1443 C C . SER A 1 195 ? 27.272 -14.916 -19.904 1.00 37.28 195 SER A C 1
ATOM 1445 O O . SER A 1 195 ? 27.250 -13.975 -19.118 1.00 37.28 195 SER A O 1
ATOM 1447 N N . ARG A 1 196 ? 26.616 -16.077 -19.699 1.00 42.50 196 ARG A N 1
ATOM 1448 C CA . ARG A 1 196 ? 26.025 -16.638 -18.441 1.00 42.50 196 ARG A CA 1
ATOM 1449 C C . ARG A 1 196 ? 24.608 -17.236 -18.518 1.00 42.50 196 ARG A C 1
ATOM 1451 O O . ARG A 1 196 ? 24.038 -17.568 -17.488 1.00 42.50 196 ARG A O 1
ATOM 1458 N N . ILE A 1 197 ? 24.045 -17.491 -19.702 1.00 41.84 197 ILE A N 1
ATOM 1459 C CA . ILE A 1 197 ? 22.796 -18.293 -19.799 1.00 41.84 197 ILE A CA 1
ATOM 1460 C C . ILE A 1 197 ? 23.075 -19.781 -20.100 1.00 41.84 197 ILE A C 1
ATOM 1462 O O . ILE A 1 197 ? 22.256 -20.643 -19.804 1.00 41.84 197 ILE A O 1
ATOM 1466 N N . ARG A 1 198 ? 24.265 -20.128 -20.612 1.00 30.88 198 ARG A N 1
ATOM 1467 C CA . ARG A 1 198 ? 24.576 -21.508 -21.031 1.00 30.88 198 ARG A CA 1
ATOM 1468 C C . ARG A 1 198 ? 25.040 -22.436 -19.893 1.00 30.88 198 ARG A C 1
ATOM 1470 O O . ARG A 1 198 ? 24.890 -23.643 -20.020 1.00 30.88 198 ARG A O 1
ATOM 1477 N N . GLU A 1 199 ? 25.510 -21.903 -18.764 1.00 33.81 199 GLU A N 1
ATOM 1478 C CA . GLU A 1 199 ? 25.867 -22.727 -17.592 1.00 33.81 199 GLU A CA 1
ATOM 1479 C C . GLU A 1 199 ? 24.638 -23.212 -16.809 1.00 33.81 199 GLU A C 1
ATOM 1481 O O . GLU A 1 199 ? 24.634 -24.340 -16.330 1.00 33.81 199 GLU A O 1
ATOM 1486 N N . LYS A 1 200 ? 23.539 -22.443 -16.778 1.00 35.34 200 LYS A N 1
ATOM 1487 C CA . LYS A 1 200 ? 22.311 -22.852 -16.069 1.00 35.34 200 LYS A CA 1
ATOM 1488 C C . LYS A 1 200 ? 21.502 -23.946 -16.772 1.00 35.34 200 LYS A C 1
ATOM 1490 O O . LYS A 1 200 ? 20.728 -24.622 -16.114 1.00 35.34 200 LYS A O 1
ATOM 1495 N N . LEU A 1 201 ? 21.694 -24.145 -18.078 1.00 34.16 201 LEU A N 1
ATOM 1496 C CA . LEU A 1 201 ? 20.972 -25.172 -18.844 1.00 34.16 201 LEU A CA 1
ATOM 1497 C C . LEU A 1 201 ? 21.728 -26.504 -18.946 1.00 34.16 201 LEU A C 1
ATOM 1499 O O . LEU A 1 201 ? 21.111 -27.515 -19.252 1.00 34.16 201 LEU A O 1
ATOM 1503 N N . THR A 1 202 ? 23.036 -26.518 -18.671 1.00 31.27 202 THR A N 1
ATOM 1504 C CA . THR A 1 202 ? 23.840 -27.758 -18.679 1.00 31.27 202 THR A CA 1
ATOM 1505 C C . THR A 1 202 ? 23.973 -28.363 -17.274 1.00 31.27 202 THR A C 1
ATOM 1507 O O . THR A 1 202 ? 24.200 -29.558 -17.140 1.00 31.27 202 THR A O 1
ATOM 1510 N N . ALA A 1 203 ? 23.758 -27.565 -16.220 1.00 34.50 203 ALA A N 1
ATOM 1511 C CA . ALA A 1 203 ? 23.755 -28.028 -14.830 1.00 34.50 203 ALA A CA 1
ATOM 1512 C C . ALA A 1 203 ? 22.455 -28.744 -14.400 1.00 34.50 203 ALA A C 1
ATOM 1514 O O . ALA A 1 203 ? 22.412 -29.302 -13.314 1.00 34.50 203 ALA A O 1
ATOM 1515 N N . GLN A 1 204 ? 21.408 -28.746 -15.236 1.00 34.81 204 GLN A N 1
ATOM 1516 C CA . GLN A 1 204 ? 20.105 -29.366 -14.941 1.00 34.81 204 GLN A CA 1
ATOM 1517 C C . GLN A 1 204 ? 19.870 -30.717 -15.641 1.00 34.81 204 GLN A C 1
ATOM 1519 O O . GLN A 1 204 ? 18.799 -31.286 -15.479 1.00 34.81 204 GLN A O 1
ATOM 1524 N N . SER A 1 205 ? 20.834 -31.246 -16.409 1.00 29.98 205 SER A N 1
ATOM 1525 C CA . SER A 1 205 ? 20.682 -32.546 -17.093 1.00 29.98 205 SER A CA 1
ATOM 1526 C C . SER A 1 205 ? 21.623 -33.653 -16.606 1.00 29.98 205 SER A C 1
ATOM 1528 O O . SER A 1 205 ? 21.573 -34.740 -17.165 1.00 29.98 205 SER A O 1
ATOM 1530 N N . ASN A 1 206 ? 22.486 -33.393 -15.615 1.00 31.09 206 ASN A N 1
ATOM 1531 C CA . ASN A 1 206 ? 23.528 -34.337 -15.173 1.00 31.09 206 ASN A CA 1
ATOM 1532 C C . ASN A 1 206 ? 23.460 -34.709 -13.680 1.00 31.09 206 ASN A C 1
ATOM 1534 O O . ASN A 1 206 ? 24.431 -35.222 -13.134 1.00 31.09 206 ASN A O 1
ATOM 1538 N N . THR A 1 207 ? 22.332 -34.481 -13.011 1.00 31.84 207 THR A N 1
ATOM 1539 C CA . THR A 1 207 ? 22.120 -34.927 -11.625 1.00 31.84 207 THR A CA 1
ATOM 1540 C C . THR A 1 207 ? 20.740 -35.553 -11.494 1.00 31.84 207 THR A C 1
ATOM 1542 O O . THR A 1 207 ? 19.872 -34.959 -10.878 1.00 31.84 207 THR A O 1
ATOM 1545 N N . ASP A 1 208 ? 20.532 -36.692 -12.153 1.00 33.12 208 ASP A N 1
ATOM 1546 C CA . ASP A 1 208 ? 19.422 -37.623 -11.896 1.00 33.12 208 ASP A CA 1
ATOM 1547 C C . ASP A 1 208 ? 19.776 -38.989 -12.511 1.00 33.12 208 ASP A C 1
ATOM 1549 O O . ASP A 1 208 ? 19.196 -39.398 -13.508 1.00 33.12 208 ASP A O 1
ATOM 1553 N N . THR A 1 209 ? 20.789 -39.658 -11.953 1.00 30.16 209 THR A N 1
ATOM 1554 C CA . THR A 1 209 ? 20.950 -41.128 -11.934 1.00 30.16 209 THR A CA 1
ATOM 1555 C C . THR A 1 209 ? 22.120 -41.467 -11.013 1.00 30.16 209 THR A C 1
ATOM 1557 O O . THR A 1 209 ? 23.269 -41.233 -11.384 1.00 30.16 209 THR A O 1
ATOM 1560 N N . ASP A 1 210 ? 21.798 -41.920 -9.800 1.00 26.50 210 ASP A N 1
ATOM 1561 C CA . ASP A 1 210 ? 22.404 -43.059 -9.082 1.00 26.50 210 ASP A CA 1
ATOM 1562 C C . ASP A 1 210 ? 22.373 -42.827 -7.564 1.00 26.50 210 ASP A C 1
ATOM 1564 O O . ASP A 1 210 ? 23.310 -42.323 -6.947 1.00 26.50 210 ASP A O 1
ATOM 1568 N N . GLU A 1 211 ? 21.255 -43.231 -6.955 1.00 28.69 211 GLU A N 1
ATOM 1569 C CA . GLU A 1 211 ? 21.217 -43.651 -5.557 1.00 28.69 211 GLU A CA 1
ATOM 1570 C C . GLU A 1 211 ? 21.581 -45.141 -5.481 1.00 28.69 211 GLU A C 1
ATOM 1572 O O . GLU A 1 211 ? 20.863 -45.983 -6.022 1.00 28.69 211 GLU A O 1
ATOM 1577 N N . SER A 1 212 ? 22.631 -45.482 -4.731 1.00 25.38 212 SER A N 1
ATOM 1578 C CA . SER A 1 212 ? 22.673 -46.740 -3.976 1.00 25.38 212 SER A CA 1
ATOM 1579 C C . SER A 1 212 ? 23.610 -46.638 -2.766 1.00 25.38 212 SER A C 1
ATOM 1581 O O . SER A 1 212 ? 24.818 -46.472 -2.912 1.00 25.38 212 SER A O 1
ATOM 1583 N N . PHE A 1 213 ? 22.978 -46.721 -1.594 1.00 25.50 213 PHE A N 1
ATOM 1584 C CA . PHE A 1 213 ? 23.422 -47.175 -0.268 1.00 25.50 213 PHE A CA 1
ATOM 1585 C C . PHE A 1 213 ? 24.817 -47.822 -0.127 1.00 25.50 213 PHE A C 1
ATOM 1587 O O . PHE A 1 213 ? 25.124 -48.775 -0.833 1.00 25.50 213 PHE A O 1
ATOM 1594 N N . ASP A 1 214 ? 25.582 -47.398 0.892 1.00 25.50 214 ASP A N 1
ATOM 1595 C CA . ASP A 1 214 ? 25.783 -48.176 2.137 1.00 25.50 214 ASP A CA 1
ATOM 1596 C C . ASP A 1 214 ? 26.551 -47.370 3.218 1.00 25.50 214 ASP A C 1
ATOM 1598 O O . ASP A 1 214 ? 27.360 -46.493 2.921 1.00 25.50 214 ASP A O 1
ATOM 1602 N N . ALA A 1 215 ? 26.267 -47.661 4.490 1.00 24.53 215 ALA A N 1
ATOM 1603 C CA . ALA A 1 215 ? 26.902 -47.122 5.710 1.00 24.53 215 ALA A CA 1
ATOM 1604 C C . ALA A 1 215 ? 27.710 -48.245 6.422 1.00 24.53 215 ALA A C 1
ATOM 1606 O O . ALA A 1 215 ? 27.620 -49.386 5.973 1.00 24.53 215 ALA A O 1
ATOM 1607 N N . PRO A 1 216 ? 28.306 -48.074 7.628 1.00 40.78 216 PRO A N 1
ATOM 1608 C CA . PRO A 1 216 ? 29.113 -46.997 8.236 1.00 40.78 216 PRO A CA 1
ATOM 1609 C C . PRO A 1 216 ? 30.456 -47.523 8.846 1.00 40.78 216 PRO A C 1
ATOM 1611 O O . PRO A 1 216 ? 30.675 -48.726 8.947 1.00 40.78 216 PRO A O 1
ATOM 1614 N N . GLY A 1 217 ? 31.324 -46.633 9.350 1.00 23.89 217 GLY A N 1
ATOM 1615 C CA . GLY A 1 217 ? 32.456 -46.957 10.253 1.00 23.89 217 GLY A CA 1
ATOM 1616 C C . GLY A 1 217 ? 33.240 -45.680 10.597 1.00 23.89 217 GLY A C 1
ATOM 1617 O O . GLY A 1 217 ? 33.605 -44.945 9.688 1.00 23.89 217 GLY A O 1
ATOM 1618 N N . GLU A 1 218 ? 33.240 -45.184 11.835 1.00 25.53 218 GLU A N 1
ATOM 1619 C CA . GLU A 1 218 ? 33.992 -45.579 13.048 1.00 25.53 218 GLU A CA 1
ATOM 1620 C C . GLU A 1 218 ? 35.117 -44.565 13.369 1.00 25.53 218 GLU A C 1
ATOM 1622 O O . GLU A 1 218 ? 35.948 -44.248 12.527 1.00 25.53 218 GLU A O 1
ATOM 1627 N N . GLU A 1 219 ? 35.052 -44.045 14.603 1.00 24.75 219 GLU A N 1
ATOM 1628 C CA . GLU A 1 219 ? 36.102 -43.513 15.494 1.00 24.75 219 GLU A CA 1
ATOM 1629 C C . GLU A 1 219 ? 37.210 -42.556 14.994 1.00 24.75 219 GLU A C 1
ATOM 1631 O O . GLU A 1 219 ? 38.090 -42.900 14.213 1.00 24.75 219 GLU A O 1
ATOM 1636 N N . SER A 1 220 ? 37.348 -41.396 15.656 1.00 24.67 220 SER A N 1
ATOM 1637 C CA . SER A 1 220 ? 38.261 -41.249 16.815 1.00 24.67 220 SER A CA 1
ATOM 1638 C C . SER A 1 220 ? 38.472 -39.774 17.238 1.00 24.67 220 SER A C 1
ATOM 1640 O O . SER A 1 220 ? 38.641 -38.894 16.404 1.00 24.67 220 SER A O 1
ATOM 1642 N N . SER A 1 221 ? 38.382 -39.542 18.562 1.00 23.78 221 SER A N 1
ATOM 1643 C CA . SER A 1 221 ? 39.216 -38.699 19.465 1.00 23.78 221 SER A CA 1
ATOM 1644 C C . SER A 1 221 ? 39.878 -37.398 18.947 1.00 23.78 221 SER A C 1
ATOM 1646 O O . SER A 1 221 ? 40.429 -37.376 17.863 1.00 23.78 221 SER A O 1
ATOM 1648 N N . MET A 1 222 ? 40.069 -36.303 19.690 1.00 25.22 222 MET A N 1
ATOM 1649 C CA . MET A 1 222 ? 40.080 -36.034 21.131 1.00 25.22 222 MET A CA 1
ATOM 1650 C C . MET A 1 222 ? 40.149 -34.503 21.347 1.00 25.22 222 MET A C 1
ATOM 1652 O O . MET A 1 222 ? 40.693 -33.778 20.520 1.00 25.22 222 MET A O 1
ATOM 1656 N N . ASN A 1 223 ? 39.634 -34.070 22.499 1.00 25.44 223 ASN A N 1
ATOM 1657 C CA . ASN A 1 223 ? 39.774 -32.786 23.204 1.00 25.44 223 ASN A CA 1
ATOM 1658 C C . ASN A 1 223 ? 41.056 -31.963 22.963 1.00 25.44 223 ASN A C 1
ATOM 1660 O O . ASN A 1 223 ? 42.135 -32.538 22.919 1.00 25.44 223 ASN A O 1
ATOM 1664 N N . ILE A 1 224 ? 40.937 -30.627 23.050 1.00 25.20 224 ILE A N 1
ATOM 1665 C CA . ILE A 1 224 ? 41.605 -29.788 24.071 1.00 25.20 224 ILE A CA 1
ATOM 1666 C C . ILE A 1 224 ? 40.694 -28.583 24.376 1.00 25.20 224 ILE A C 1
ATOM 1668 O O . ILE A 1 224 ? 40.150 -27.934 23.487 1.00 25.20 224 ILE A O 1
ATOM 1672 N N . GLU A 1 225 ? 40.532 -28.330 25.668 1.00 25.34 225 GLU A N 1
ATOM 1673 C CA . GLU A 1 225 ? 39.723 -27.298 26.309 1.00 25.34 225 GLU A CA 1
ATOM 1674 C C . GLU A 1 225 ? 40.655 -26.265 26.984 1.00 25.34 225 GLU A C 1
ATOM 1676 O O . GLU A 1 225 ? 41.787 -26.607 27.333 1.00 25.34 225 GLU A O 1
ATOM 1681 N N . LYS A 1 226 ? 40.100 -25.075 27.279 1.00 26.55 226 LYS A N 1
ATOM 1682 C CA . LYS A 1 226 ? 40.574 -23.963 28.148 1.00 26.55 226 LYS A CA 1
ATOM 1683 C C . LYS A 1 226 ? 41.379 -22.867 27.432 1.00 26.55 226 LYS A C 1
ATOM 1685 O O . LYS A 1 226 ? 42.458 -23.122 26.925 1.00 26.55 226 LYS A O 1
ATOM 1690 N N . ALA A 1 227 ? 40.851 -21.663 27.207 1.00 23.73 227 ALA A N 1
ATOM 1691 C CA . ALA A 1 227 ? 40.266 -20.641 28.093 1.00 23.73 227 ALA A CA 1
ATOM 1692 C C . ALA A 1 227 ? 41.306 -19.736 28.786 1.00 23.73 227 ALA A C 1
ATOM 1694 O O . ALA A 1 227 ? 42.182 -20.217 29.498 1.00 23.73 227 ALA A O 1
ATOM 1695 N N . HIS A 1 228 ? 41.040 -18.433 28.625 1.00 24.17 228 HIS A N 1
ATOM 1696 C CA . HIS A 1 228 ? 41.468 -17.249 29.379 1.00 24.17 228 HIS A CA 1
ATOM 1697 C C . HIS A 1 228 ? 42.702 -16.424 28.954 1.00 24.17 228 HIS A C 1
ATOM 1699 O O . HIS A 1 228 ? 43.825 -16.905 28.878 1.00 24.17 228 HIS A O 1
ATOM 1705 N N . ASP A 1 229 ? 42.391 -15.127 28.806 1.00 24.94 229 ASP A N 1
ATOM 1706 C CA . ASP A 1 229 ? 43.174 -13.916 29.076 1.00 24.94 229 ASP A CA 1
ATOM 1707 C C . ASP A 1 229 ? 44.308 -13.508 28.117 1.00 24.94 229 ASP A C 1
ATOM 1709 O O . ASP A 1 229 ? 45.424 -14.013 28.168 1.00 24.94 229 ASP A O 1
ATOM 1713 N N . ASN A 1 230 ? 44.065 -12.462 27.316 1.00 24.00 230 ASN A N 1
ATOM 1714 C CA . ASN A 1 230 ? 44.557 -11.110 27.627 1.00 24.00 230 ASN A CA 1
ATOM 1715 C C . ASN A 1 230 ? 44.228 -10.110 26.508 1.00 24.00 230 ASN A C 1
ATOM 1717 O O . ASN A 1 230 ? 44.559 -10.308 25.340 1.00 24.00 230 ASN A O 1
ATOM 1721 N N . LEU A 1 231 ? 43.597 -9.010 26.919 1.00 24.58 231 LEU A N 1
ATOM 1722 C CA . LEU A 1 231 ? 43.640 -7.723 26.236 1.00 24.58 231 LEU A CA 1
ATOM 1723 C C . LEU A 1 231 ? 45.009 -7.068 26.484 1.00 24.58 231 LEU A C 1
ATOM 1725 O O . LEU A 1 231 ? 45.616 -7.256 27.537 1.00 24.58 231 LEU A O 1
ATOM 1729 N N . ASP A 1 232 ? 45.394 -6.242 25.518 1.00 24.78 232 ASP A N 1
ATOM 1730 C CA . ASP A 1 232 ? 46.464 -5.242 25.510 1.00 24.78 232 ASP A CA 1
ATOM 1731 C C . ASP A 1 232 ? 47.871 -5.641 25.030 1.00 24.78 232 ASP A C 1
ATOM 1733 O O . ASP A 1 232 ? 48.571 -6.473 25.602 1.00 24.78 232 ASP A O 1
ATOM 1737 N N . LYS A 1 233 ? 48.299 -4.829 24.047 1.00 24.41 233 LYS A N 1
ATOM 1738 C CA . LYS A 1 233 ? 49.628 -4.620 23.448 1.00 24.41 233 LYS A CA 1
ATOM 1739 C C . LYS A 1 233 ? 49.993 -5.520 22.272 1.00 24.41 233 LYS A C 1
ATOM 1741 O O . LYS A 1 233 ? 50.584 -6.569 22.466 1.00 24.41 233 LYS A O 1
ATOM 1746 N N . PHE A 1 234 ? 49.831 -4.984 21.062 1.00 25.08 234 PHE A N 1
ATOM 1747 C CA . PHE A 1 234 ? 50.973 -4.850 20.154 1.00 25.08 234 PHE A CA 1
ATOM 1748 C C . PHE A 1 234 ? 50.914 -3.513 19.407 1.00 25.08 234 PHE A C 1
ATOM 1750 O O . PHE A 1 234 ? 49.884 -3.114 18.869 1.00 25.08 234 PHE A O 1
ATOM 1757 N N . ASP A 1 235 ? 52.041 -2.815 19.503 1.00 25.75 235 ASP A N 1
ATOM 1758 C CA . ASP A 1 235 ? 52.395 -1.560 18.854 1.00 25.75 235 ASP A CA 1
ATOM 1759 C C . ASP A 1 235 ? 52.660 -1.792 17.356 1.00 25.75 235 ASP A C 1
ATOM 1761 O O . ASP A 1 235 ? 53.156 -2.846 16.971 1.00 25.75 235 ASP A O 1
ATOM 1765 N N . LYS A 1 236 ? 52.311 -0.759 16.588 1.00 26.56 236 LYS A N 1
ATOM 1766 C CA . LYS A 1 236 ? 52.927 -0.184 15.380 1.00 26.56 236 LYS A CA 1
ATOM 1767 C C . LYS A 1 236 ? 53.797 -1.015 14.418 1.00 26.56 236 LYS A C 1
ATOM 1769 O O . LYS A 1 236 ? 54.690 -1.759 14.798 1.00 26.56 236 LYS A O 1
ATOM 1774 N N . ASP A 1 237 ? 53.613 -0.602 13.161 1.00 25.31 237 ASP A N 1
ATOM 1775 C CA . ASP A 1 237 ? 54.462 -0.745 11.976 1.00 25.31 237 ASP A CA 1
ATOM 1776 C C . ASP A 1 237 ? 54.261 -2.018 11.144 1.00 25.31 237 ASP A C 1
ATOM 1778 O O . ASP A 1 237 ? 54.976 -2.999 11.282 1.00 25.31 237 ASP A O 1
ATOM 1782 N N . GLU A 1 238 ? 53.324 -1.935 10.194 1.00 26.58 238 GLU A N 1
ATOM 1783 C CA . GLU A 1 238 ? 53.598 -2.269 8.790 1.00 26.58 238 GLU A CA 1
ATOM 1784 C C . GLU A 1 238 ? 52.552 -1.586 7.890 1.00 26.58 238 GLU A C 1
ATOM 1786 O O . GLU A 1 238 ? 51.364 -1.915 7.895 1.00 26.58 238 GLU A O 1
ATOM 1791 N N . ASP A 1 239 ? 53.005 -0.580 7.137 1.00 26.44 239 ASP A N 1
ATOM 1792 C CA . ASP A 1 239 ? 52.256 0.059 6.058 1.00 26.44 239 ASP A CA 1
ATOM 1793 C C . ASP A 1 239 ? 51.948 -0.977 4.968 1.00 26.44 239 ASP A C 1
ATOM 1795 O O . ASP A 1 239 ? 52.774 -1.254 4.096 1.00 26.44 239 ASP A O 1
ATOM 1799 N N . MET A 1 240 ? 50.732 -1.524 4.974 1.00 24.00 240 MET A N 1
ATOM 1800 C CA . MET A 1 240 ? 50.174 -2.197 3.807 1.00 24.00 240 MET A CA 1
ATOM 1801 C C . MET A 1 240 ? 49.058 -1.329 3.235 1.00 24.00 240 MET A C 1
ATOM 1803 O O . MET A 1 240 ? 47.921 -1.329 3.703 1.00 24.00 240 MET A O 1
ATOM 1807 N N . VAL A 1 241 ? 49.424 -0.559 2.210 1.00 25.31 241 VAL A N 1
ATOM 1808 C CA . VAL A 1 241 ? 48.508 0.165 1.328 1.00 25.31 241 VAL A CA 1
ATOM 1809 C C . VAL A 1 241 ? 47.519 -0.846 0.743 1.00 25.31 241 VAL A C 1
ATOM 1811 O O . VAL A 1 241 ? 47.823 -1.554 -0.216 1.00 25.31 241 VAL A O 1
ATOM 1814 N N . LEU A 1 242 ? 46.333 -0.931 1.343 1.00 24.59 242 LEU A N 1
ATOM 1815 C CA . LEU A 1 242 ? 45.175 -1.590 0.757 1.00 24.59 242 LEU A CA 1
ATOM 1816 C C . LEU A 1 242 ? 44.746 -0.757 -0.449 1.00 24.59 242 LEU A C 1
ATOM 1818 O O . LEU A 1 242 ? 44.173 0.321 -0.326 1.00 24.59 242 LEU A O 1
ATOM 1822 N N . THR A 1 243 ? 45.087 -1.246 -1.635 1.00 24.48 243 THR A N 1
ATOM 1823 C CA . THR A 1 243 ? 44.523 -0.758 -2.886 1.00 24.48 243 THR A CA 1
ATOM 1824 C C . THR A 1 243 ? 43.020 -1.014 -2.876 1.00 24.48 243 THR A C 1
ATOM 1826 O O . THR A 1 243 ? 42.589 -2.163 -2.982 1.00 24.48 243 THR A O 1
ATOM 1829 N N . ASP A 1 244 ? 42.242 0.063 -2.776 1.00 28.55 244 ASP A N 1
ATOM 1830 C CA . ASP A 1 244 ? 40.813 0.117 -3.084 1.00 28.55 244 ASP A CA 1
ATOM 1831 C C . ASP A 1 244 ? 40.580 -0.289 -4.544 1.00 28.55 244 ASP A C 1
ATOM 1833 O O . ASP A 1 244 ? 40.518 0.536 -5.454 1.00 28.55 244 ASP A O 1
ATOM 1837 N N . SER A 1 245 ? 40.479 -1.585 -4.807 1.00 29.77 245 SER A N 1
ATOM 1838 C CA . SER A 1 245 ? 39.860 -2.093 -6.024 1.00 29.77 245 SER A CA 1
ATOM 1839 C C . SER A 1 245 ? 39.599 -3.576 -5.852 1.00 29.77 245 SER A C 1
ATOM 1841 O O . SER A 1 245 ? 40.513 -4.307 -5.488 1.00 29.77 245 SER A O 1
ATOM 1843 N N . VAL A 1 246 ? 38.392 -4.006 -6.223 1.00 29.31 246 VAL A N 1
ATOM 1844 C CA . VAL A 1 246 ? 37.884 -5.390 -6.200 1.00 29.31 246 VAL A CA 1
ATOM 1845 C C . VAL A 1 246 ? 37.060 -5.701 -4.942 1.00 29.31 246 VAL A C 1
ATOM 1847 O O . VAL A 1 246 ? 37.424 -6.554 -4.147 1.00 29.31 246 VAL A O 1
ATOM 1850 N N . HIS A 1 247 ? 35.889 -5.059 -4.809 1.00 28.69 247 HIS A N 1
ATOM 1851 C CA . HIS A 1 247 ? 34.700 -5.785 -4.326 1.00 28.69 247 HIS A CA 1
ATOM 1852 C C . HIS A 1 247 ? 33.310 -5.223 -4.697 1.00 28.69 247 HIS A C 1
ATOM 1854 O O . HIS A 1 247 ? 32.318 -5.879 -4.391 1.00 28.69 247 HIS A O 1
ATOM 1860 N N . ASP A 1 248 ? 33.192 -4.122 -5.448 1.00 27.75 248 ASP A N 1
ATOM 1861 C CA . ASP A 1 248 ? 31.875 -3.497 -5.709 1.00 27.75 248 ASP A CA 1
ATOM 1862 C C . ASP A 1 248 ? 31.114 -3.968 -6.972 1.00 27.75 248 ASP A C 1
ATOM 1864 O O . ASP A 1 248 ? 29.971 -3.570 -7.190 1.00 27.75 248 ASP A O 1
ATOM 1868 N N . ASP A 1 249 ? 31.661 -4.873 -7.787 1.00 31.66 249 ASP A N 1
ATOM 1869 C CA . ASP A 1 249 ? 31.087 -5.197 -9.108 1.00 31.66 249 ASP A CA 1
ATOM 1870 C C . ASP A 1 249 ? 30.245 -6.483 -9.158 1.00 31.66 249 ASP A C 1
ATOM 1872 O O . ASP A 1 249 ? 30.389 -7.309 -10.058 1.00 31.66 249 ASP A O 1
ATOM 1876 N N . ILE A 1 250 ? 29.323 -6.689 -8.213 1.00 31.22 250 ILE A N 1
ATOM 1877 C CA . ILE A 1 250 ? 28.323 -7.767 -8.330 1.00 31.22 250 ILE A CA 1
ATOM 1878 C C . ILE A 1 250 ? 26.975 -7.304 -7.752 1.00 31.22 250 ILE A C 1
ATOM 1880 O O . ILE A 1 250 ? 26.841 -7.200 -6.546 1.00 31.22 250 ILE A O 1
ATOM 1884 N N . LEU A 1 251 ? 25.952 -7.145 -8.607 1.00 36.00 251 LEU A N 1
ATOM 1885 C CA . LEU A 1 251 ? 24.506 -7.085 -8.280 1.00 36.00 251 LEU A CA 1
ATOM 1886 C C . LEU A 1 251 ? 23.906 -5.760 -7.750 1.00 36.00 251 LEU A C 1
ATOM 1888 O O . LEU A 1 251 ? 23.165 -5.759 -6.777 1.00 36.00 251 LEU A O 1
ATOM 1892 N N . ALA A 1 252 ? 24.039 -4.670 -8.506 1.00 38.03 252 ALA A N 1
ATOM 1893 C CA . ALA A 1 252 ? 22.943 -3.698 -8.656 1.00 38.03 252 ALA A CA 1
ATOM 1894 C C . ALA A 1 252 ? 22.183 -4.049 -9.943 1.00 38.03 252 ALA A C 1
ATOM 1896 O O . ALA A 1 252 ? 22.295 -3.392 -10.980 1.00 38.03 252 ALA A O 1
ATOM 1897 N N . SER A 1 253 ? 21.542 -5.220 -9.961 1.00 37.84 253 SER A N 1
ATOM 1898 C CA . SER A 1 253 ? 20.919 -5.694 -11.191 1.00 37.84 253 SER A CA 1
ATOM 1899 C C . SER A 1 253 ? 19.526 -5.083 -11.292 1.00 37.84 253 SER A C 1
ATOM 1901 O O . SER A 1 253 ? 18.617 -5.472 -10.586 1.00 37.84 253 SER A O 1
ATOM 1903 N N . GLY A 1 254 ? 19.354 -4.152 -12.215 1.00 43.84 254 GLY A N 1
ATOM 1904 C CA . GLY A 1 254 ? 18.123 -3.407 -12.465 1.00 43.84 254 GLY A CA 1
ATOM 1905 C C . GLY A 1 254 ? 18.556 -1.992 -12.785 1.00 43.84 254 GLY A C 1
ATOM 1906 O O . GLY A 1 254 ? 19.162 -1.339 -11.942 1.00 43.84 254 GLY A O 1
ATOM 1907 N N . SER A 1 255 ? 18.365 -1.525 -14.025 1.00 54.78 255 SER A N 1
ATOM 1908 C CA . SER A 1 255 ? 18.682 -0.112 -14.273 1.00 54.78 255 SER A CA 1
ATOM 1909 C C . SER A 1 255 ? 17.787 0.722 -13.360 1.00 54.78 255 SER A C 1
ATOM 1911 O O . SER A 1 255 ? 16.616 0.374 -13.235 1.00 54.78 255 SER A O 1
ATOM 1913 N N . ARG A 1 256 ? 18.302 1.791 -12.742 1.00 53.31 256 ARG A N 1
ATOM 1914 C CA . ARG A 1 256 ? 17.512 2.708 -11.900 1.00 53.31 256 ARG A CA 1
ATOM 1915 C C . ARG A 1 256 ? 16.154 3.026 -12.539 1.00 53.31 256 ARG A C 1
ATOM 1917 O O . ARG A 1 256 ? 15.135 2.914 -11.879 1.00 53.31 256 ARG A O 1
ATOM 1924 N N . ASP A 1 257 ? 16.121 3.255 -13.853 1.00 55.16 257 ASP A N 1
ATOM 1925 C CA . ASP A 1 257 ? 14.888 3.457 -14.628 1.00 55.16 257 ASP A CA 1
ATOM 1926 C C . ASP A 1 257 ? 13.928 2.259 -14.650 1.00 55.16 257 ASP A C 1
ATOM 1928 O O . ASP A 1 257 ? 12.727 2.448 -14.727 1.00 55.16 257 ASP A O 1
ATOM 1932 N N . GLU A 1 258 ? 14.414 1.021 -14.656 1.00 62.38 258 GLU A N 1
ATOM 1933 C CA . GLU A 1 258 ? 13.593 -0.197 -14.649 1.00 62.38 258 GLU A CA 1
ATOM 1934 C C . GLU A 1 258 ? 12.951 -0.424 -13.285 1.00 62.38 258 GLU A C 1
ATOM 1936 O O . GLU A 1 258 ? 11.765 -0.709 -13.245 1.00 62.38 258 GLU A O 1
ATOM 1941 N N . LEU A 1 259 ? 13.687 -0.208 -12.193 1.00 60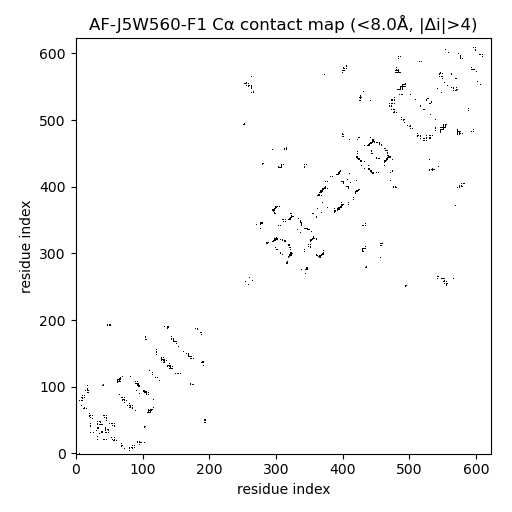.09 259 LEU A N 1
ATOM 1942 C CA . LEU A 1 259 ? 13.153 -0.317 -10.832 1.00 60.09 259 LEU A CA 1
ATOM 1943 C C . LEU A 1 259 ? 12.252 0.869 -10.486 1.00 60.09 259 LEU A C 1
ATOM 1945 O O . LEU A 1 259 ? 11.211 0.686 -9.862 1.00 60.09 259 LEU A O 1
ATOM 1949 N N . VAL A 1 260 ? 12.585 2.067 -10.981 1.00 58.56 260 VAL A N 1
ATOM 1950 C CA . VAL A 1 260 ? 11.663 3.208 -10.996 1.00 58.56 260 VAL A CA 1
ATOM 1951 C C . VAL A 1 260 ? 10.429 2.861 -11.785 1.00 58.56 260 VAL A C 1
ATOM 1953 O O . VAL A 1 260 ? 9.335 3.028 -11.266 1.00 58.56 260 VAL A O 1
ATOM 1956 N N . ASN A 1 261 ? 10.566 2.343 -13.003 1.00 62.66 261 ASN A N 1
ATOM 1957 C CA . ASN A 1 261 ? 9.418 1.918 -13.781 1.00 62.66 261 ASN A CA 1
ATOM 1958 C C . ASN A 1 261 ? 8.646 0.838 -13.042 1.00 62.66 261 ASN A C 1
ATOM 1960 O O . ASN A 1 261 ? 7.450 0.963 -13.024 1.00 62.66 261 ASN A O 1
ATOM 1964 N N . GLU A 1 262 ? 9.251 -0.142 -12.381 1.00 64.06 262 GLU A N 1
ATOM 1965 C CA . GLU A 1 262 ? 8.548 -1.187 -11.633 1.00 64.06 262 GLU A CA 1
ATOM 1966 C C . GLU A 1 262 ? 7.778 -0.603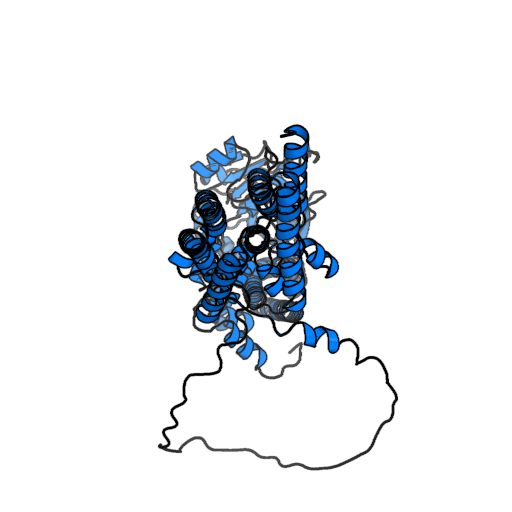 -10.433 1.00 64.06 262 GLU A C 1
ATOM 1968 O O . GLU A 1 262 ? 6.554 -0.721 -10.361 1.00 64.06 262 GLU A O 1
ATOM 1973 N N . ALA A 1 263 ? 8.448 0.165 -9.570 1.00 55.38 263 ALA A N 1
ATOM 1974 C CA . ALA A 1 263 ? 7.849 0.845 -8.418 1.00 55.38 263 ALA A CA 1
ATOM 1975 C C . ALA A 1 263 ? 6.833 1.943 -8.801 1.00 55.38 263 ALA A C 1
ATOM 1977 O O . ALA A 1 263 ? 5.931 2.286 -8.030 1.00 55.38 263 ALA A O 1
ATOM 1978 N N . THR A 1 264 ? 6.950 2.521 -9.992 1.00 55.16 264 THR A N 1
ATOM 1979 C CA . THR A 1 264 ? 5.990 3.500 -10.527 1.00 55.16 264 THR A CA 1
ATOM 1980 C C . THR A 1 264 ? 4.990 2.862 -11.487 1.00 55.16 264 THR A C 1
ATOM 1982 O O . THR A 1 264 ? 3.966 3.479 -11.785 1.00 55.16 264 THR A O 1
ATOM 1985 N N . SER A 1 265 ? 5.198 1.603 -11.902 1.00 48.53 265 SER A N 1
ATOM 1986 C CA . SER A 1 265 ? 4.347 0.817 -12.814 1.00 48.53 265 SER A CA 1
ATOM 1987 C C . SER A 1 265 ? 3.129 0.255 -12.111 1.00 48.53 265 SER A C 1
ATOM 1989 O O . SER A 1 265 ? 2.578 -0.785 -12.476 1.00 48.53 265 SER A O 1
ATOM 1991 N N . ILE A 1 266 ? 2.531 1.094 -11.275 1.00 44.84 266 ILE A N 1
ATOM 1992 C CA . ILE A 1 266 ? 1.079 1.152 -11.206 1.00 44.84 266 ILE A CA 1
ATOM 1993 C C . ILE A 1 266 ? 0.555 1.708 -12.547 1.00 44.84 266 ILE A C 1
ATOM 1995 O O . ILE A 1 266 ? -0.053 2.764 -12.649 1.00 44.84 266 ILE A O 1
ATOM 1999 N N . ASN A 1 267 ? 0.820 0.960 -13.614 1.00 41.06 267 ASN A N 1
ATOM 2000 C CA . ASN A 1 267 ? 0.086 0.947 -14.863 1.00 41.06 267 ASN A CA 1
ATOM 2001 C C . ASN A 1 267 ? -0.661 -0.388 -15.022 1.00 41.06 267 ASN A C 1
ATOM 2003 O O . ASN A 1 267 ? -1.558 -0.448 -15.853 1.00 41.06 267 ASN A O 1
ATOM 2007 N N . HIS A 1 268 ? -0.426 -1.404 -14.172 1.00 34.84 268 HIS A N 1
ATOM 2008 C CA . HIS A 1 268 ? -1.392 -2.503 -13.983 1.00 34.84 268 HIS A CA 1
ATOM 2009 C C . HIS A 1 268 ? -2.684 -2.051 -13.266 1.00 34.84 268 HIS A C 1
ATOM 2011 O O . HIS A 1 268 ? -3.678 -2.774 -13.226 1.00 34.84 268 HIS A O 1
ATOM 2017 N N . THR A 1 269 ? -2.704 -0.793 -12.813 1.00 34.12 269 THR A N 1
ATOM 2018 C CA . THR A 1 269 ? -3.897 -0.043 -12.398 1.00 34.12 269 THR A CA 1
ATOM 2019 C C . THR A 1 269 ? -4.069 1.244 -13.209 1.00 34.12 269 THR A C 1
ATOM 2021 O O . THR A 1 269 ? -4.806 2.131 -12.788 1.00 34.12 269 THR A O 1
ATOM 2024 N N . ARG A 1 270 ? -3.533 1.329 -14.440 1.00 35.88 270 ARG A N 1
ATOM 2025 C CA . ARG A 1 270 ? -4.433 1.835 -15.473 1.00 35.88 270 ARG A CA 1
ATOM 2026 C C . ARG A 1 270 ? -5.494 0.750 -15.543 1.00 35.88 270 ARG A C 1
ATOM 2028 O O . ARG A 1 270 ? -5.330 -0.264 -16.211 1.00 35.88 270 ARG A O 1
ATOM 2035 N N . VAL A 1 271 ? -6.583 0.986 -14.802 1.00 39.16 271 VAL A N 1
ATOM 2036 C CA . VAL A 1 271 ? -7.923 0.900 -15.384 1.00 39.16 271 VAL A CA 1
ATOM 2037 C C . VAL A 1 271 ? -7.684 1.024 -16.884 1.00 39.16 271 VAL A C 1
ATOM 2039 O O . VAL A 1 271 ? -7.100 2.039 -17.286 1.00 39.16 271 VAL A O 1
ATOM 2042 N N . GLU A 1 272 ? -7.971 -0.011 -17.692 1.00 37.12 272 GLU A N 1
ATOM 2043 C CA . GLU A 1 272 ? -8.274 0.279 -19.097 1.00 37.12 272 GLU A CA 1
ATOM 2044 C C . GLU A 1 272 ? -9.100 1.533 -18.988 1.00 37.12 272 GLU A C 1
ATOM 2046 O O . GLU A 1 272 ? -10.099 1.479 -18.269 1.00 37.12 272 GLU A O 1
ATOM 2051 N N . VAL A 1 273 ? -8.570 2.672 -19.446 1.00 40.38 273 VAL A N 1
ATOM 2052 C CA . VAL A 1 273 ? -9.268 3.934 -19.297 1.00 40.38 273 VAL A CA 1
ATOM 2053 C C . VAL A 1 273 ? -10.429 3.729 -20.242 1.00 40.38 273 VAL A C 1
ATOM 2055 O O . VAL A 1 273 ? -10.350 4.045 -21.420 1.00 40.38 273 VAL A O 1
ATOM 2058 N N . LEU A 1 274 ? -11.454 3.046 -19.732 1.00 44.50 274 LEU A N 1
ATOM 2059 C CA . LEU A 1 274 ? -12.809 3.127 -20.164 1.00 44.50 274 LEU A CA 1
ATOM 2060 C C . LEU A 1 274 ? -12.971 4.624 -20.301 1.00 44.50 274 LEU A C 1
ATOM 2062 O O . LEU A 1 274 ? -12.578 5.381 -19.406 1.00 44.50 274 LEU A O 1
ATOM 2066 N N . ASP A 1 275 ? -13.502 5.056 -21.432 1.00 54.69 275 ASP A N 1
ATOM 2067 C CA . ASP A 1 275 ? -13.678 6.477 -21.711 1.00 54.69 275 ASP A CA 1
ATOM 2068 C C . ASP A 1 275 ? -14.491 7.196 -20.597 1.00 54.69 275 ASP A C 1
ATOM 2070 O O . ASP A 1 275 ? -14.587 8.421 -20.579 1.00 54.69 275 ASP A O 1
ATOM 2074 N N . SER A 1 276 ? -15.042 6.441 -19.630 1.00 70.81 276 SER A N 1
ATOM 2075 C CA . SER A 1 276 ? -15.679 6.881 -18.391 1.00 70.81 276 SER A CA 1
ATOM 2076 C C . SER A 1 276 ? -15.262 6.042 -17.163 1.00 70.81 276 SER A C 1
ATOM 2078 O O . SER A 1 276 ? -14.929 4.863 -17.274 1.00 70.81 276 SER A O 1
ATOM 2080 N N . ALA A 1 277 ? -15.317 6.644 -15.967 1.00 84.50 277 ALA A N 1
ATOM 2081 C CA . ALA A 1 277 ? -15.092 5.942 -14.700 1.00 84.50 277 ALA A CA 1
ATOM 2082 C C . ALA A 1 277 ? -16.108 4.805 -14.485 1.00 84.50 277 ALA A C 1
ATOM 2084 O O . ALA A 1 277 ? -17.304 4.976 -14.729 1.00 84.50 277 ALA A O 1
ATOM 2085 N N . ALA A 1 278 ? -15.638 3.662 -13.984 1.00 89.50 278 ALA A N 1
ATOM 2086 C CA . ALA A 1 278 ? -16.458 2.475 -13.783 1.00 89.50 278 ALA A CA 1
ATOM 2087 C C . ALA A 1 278 ? -17.144 2.482 -12.412 1.00 89.50 278 ALA A C 1
ATOM 2089 O O . ALA A 1 278 ? -16.522 2.764 -11.385 1.00 89.50 278 ALA A O 1
ATOM 2090 N N . ASP A 1 279 ? -18.424 2.119 -12.402 1.00 93.00 279 ASP A N 1
ATOM 2091 C CA . ASP A 1 279 ? -19.166 1.806 -11.185 1.00 93.00 279 ASP A CA 1
ATOM 2092 C C . ASP A 1 279 ? -19.103 0.296 -10.919 1.00 93.00 279 ASP A C 1
ATOM 2094 O O . ASP A 1 279 ? -19.837 -0.493 -11.518 1.00 93.00 279 ASP A O 1
ATOM 2098 N N . TYR A 1 280 ? -18.190 -0.107 -10.035 1.00 93.19 280 TYR A N 1
ATOM 2099 C CA . TYR A 1 280 ? -17.985 -1.509 -9.650 1.00 93.19 280 TYR A CA 1
ATOM 2100 C C . TYR A 1 280 ? -19.071 -2.045 -8.702 1.00 93.19 280 TYR A C 1
ATOM 2102 O O . TYR A 1 280 ? -19.105 -3.242 -8.419 1.00 93.19 280 TYR A O 1
ATOM 2110 N N . TYR A 1 281 ? -19.954 -1.172 -8.210 1.00 94.56 281 TYR A N 1
ATOM 2111 C CA . TYR A 1 281 ? -21.047 -1.515 -7.304 1.00 94.56 281 TYR A CA 1
ATOM 2112 C C . TYR A 1 281 ? -22.422 -1.408 -7.979 1.00 94.56 281 TYR A C 1
ATOM 2114 O O . TYR A 1 281 ? -23.436 -1.604 -7.317 1.00 94.56 281 TYR A O 1
ATOM 2122 N N . LYS A 1 282 ? -22.478 -1.173 -9.297 1.00 92.62 282 LYS A N 1
ATOM 2123 C CA . LYS A 1 282 ? -23.727 -1.006 -10.064 1.00 92.62 282 LYS A CA 1
ATOM 2124 C C . LYS A 1 282 ? -24.763 -2.125 -9.859 1.00 92.62 282 LYS A C 1
ATOM 2126 O O . LYS A 1 282 ? -25.958 -1.858 -9.906 1.00 92.62 282 LYS A O 1
ATOM 2131 N N . ASP A 1 283 ? -24.304 -3.355 -9.622 1.00 91.56 283 ASP A N 1
ATOM 2132 C CA . ASP A 1 283 ? -25.147 -4.546 -9.445 1.00 91.56 283 ASP A CA 1
ATOM 2133 C C . ASP A 1 283 ? -25.373 -4.888 -7.955 1.00 91.56 283 ASP A C 1
ATOM 2135 O O . ASP A 1 283 ? -25.963 -5.917 -7.616 1.00 91.56 283 ASP A O 1
ATOM 2139 N N . VAL A 1 284 ? -24.879 -4.048 -7.038 1.00 92.81 284 VAL A N 1
ATOM 2140 C CA . VAL A 1 284 ? -25.052 -4.214 -5.593 1.00 92.81 284 VAL A CA 1
ATOM 2141 C C . VAL A 1 284 ? -26.364 -3.567 -5.171 1.00 92.81 284 VAL A C 1
ATOM 2143 O O . VAL A 1 284 ? -26.531 -2.350 -5.205 1.00 92.81 284 VAL A O 1
ATOM 2146 N N . GLU A 1 285 ? -27.301 -4.397 -4.726 1.00 92.12 285 GLU A N 1
ATOM 2147 C CA . GLU A 1 285 ? -28.557 -3.927 -4.155 1.00 92.12 285 GLU A CA 1
ATOM 2148 C C . GLU A 1 285 ? -28.310 -3.223 -2.813 1.00 92.12 285 GLU A C 1
ATOM 2150 O O . GLU A 1 285 ? -27.777 -3.819 -1.876 1.00 92.12 285 GLU A O 1
ATOM 2155 N N . ILE A 1 286 ? -28.706 -1.950 -2.722 1.00 93.81 286 ILE A N 1
ATOM 2156 C CA . ILE A 1 286 ? -28.513 -1.131 -1.521 1.00 93.81 286 ILE A CA 1
ATOM 2157 C C . ILE A 1 286 ? -29.661 -1.386 -0.529 1.00 93.81 286 ILE A C 1
ATOM 2159 O O . ILE A 1 286 ? -30.817 -1.069 -0.843 1.00 93.81 286 ILE A O 1
ATOM 2163 N N . PRO A 1 287 ? -29.377 -1.869 0.697 1.00 92.19 287 PRO A N 1
ATOM 2164 C CA . PRO A 1 287 ? -30.402 -2.117 1.704 1.00 92.19 287 PRO A CA 1
ATOM 2165 C C . PRO A 1 287 ? -31.177 -0.852 2.103 1.00 92.19 287 PRO A C 1
ATOM 2167 O O . PRO A 1 287 ? -30.609 0.209 2.384 1.00 92.19 287 PRO A O 1
ATOM 2170 N N . GLN A 1 288 ? -32.503 -0.972 2.211 1.00 90.56 288 GLN A N 1
ATOM 2171 C CA . GLN A 1 288 ? -33.386 0.117 2.646 1.00 90.56 288 GLN A CA 1
ATOM 2172 C C . GLN A 1 288 ? -33.519 0.162 4.174 1.00 90.56 288 GLN A C 1
ATOM 2174 O O . GLN A 1 288 ? -34.544 -0.204 4.750 1.00 90.56 288 GLN A O 1
ATOM 2179 N N . LEU A 1 289 ? -32.468 0.633 4.847 1.00 92.50 289 LEU A N 1
ATOM 2180 C CA . LEU A 1 289 ? -32.444 0.774 6.306 1.00 92.50 289 LEU A CA 1
ATOM 2181 C C . LEU A 1 289 ? -33.341 1.934 6.785 1.00 92.50 289 LEU A C 1
ATOM 2183 O O . LEU A 1 289 ? -33.307 3.034 6.221 1.00 92.50 289 LEU A O 1
ATOM 2187 N N . LYS A 1 290 ? -34.109 1.718 7.863 1.00 86.19 290 LYS A N 1
ATOM 2188 C CA . LYS A 1 290 ? -34.996 2.721 8.489 1.00 86.19 290 LYS A CA 1
ATOM 2189 C C . LYS A 1 290 ? -34.643 2.947 9.963 1.00 86.19 290 LYS A C 1
ATOM 2191 O O . LYS A 1 290 ? -34.116 2.061 10.627 1.00 86.19 290 LYS A O 1
ATOM 2196 N N . GLY A 1 291 ? -34.971 4.135 10.478 1.00 84.94 291 GLY A N 1
ATOM 2197 C CA . GLY A 1 291 ? -34.833 4.465 11.901 1.00 84.94 291 GLY A CA 1
ATOM 2198 C C . GLY A 1 291 ? -33.400 4.323 12.426 1.00 84.94 291 GLY A C 1
ATOM 2199 O O . GLY A 1 291 ? -32.452 4.752 11.768 1.00 84.94 291 GLY A O 1
ATOM 2200 N N . SER A 1 292 ? -33.257 3.709 13.603 1.00 79.38 292 SER A N 1
ATOM 2201 C CA . SER A 1 292 ? -31.981 3.499 14.306 1.00 79.38 292 SER A CA 1
ATOM 2202 C C . SER A 1 292 ? -31.005 2.563 13.582 1.00 79.38 292 SER A C 1
ATOM 2204 O O . SER A 1 292 ? -29.803 2.645 13.828 1.00 79.38 292 SER A O 1
ATOM 2206 N N . ALA A 1 293 ? -31.480 1.726 12.649 1.00 86.00 293 ALA A N 1
ATOM 2207 C CA . ALA A 1 293 ? -30.614 0.872 11.833 1.00 86.00 293 ALA A CA 1
ATOM 2208 C C . ALA A 1 293 ? -29.766 1.686 10.836 1.00 86.00 293 ALA A C 1
ATOM 2210 O O . ALA A 1 293 ? -28.666 1.283 10.459 1.00 86.00 293 ALA A O 1
ATOM 2211 N N . LYS A 1 294 ? -30.242 2.867 10.412 1.00 94.50 294 LYS A N 1
ATOM 2212 C CA . LYS A 1 294 ? -29.538 3.716 9.444 1.00 94.50 294 LYS A CA 1
ATOM 2213 C C . LYS A 1 294 ? -28.588 4.695 10.134 1.00 94.50 294 LYS A C 1
ATOM 2215 O O . LYS A 1 294 ? -28.942 5.842 10.403 1.00 94.50 294 LYS A O 1
ATOM 2220 N N . LYS A 1 295 ? -27.350 4.252 10.333 1.00 97.31 295 LYS A N 1
ATOM 2221 C CA . LYS A 1 295 ? -26.269 5.058 10.921 1.00 97.31 295 LYS A CA 1
ATOM 2222 C C . LYS A 1 295 ? -25.808 6.237 10.049 1.00 97.31 295 LYS A C 1
ATOM 2224 O O . LYS A 1 295 ? -25.807 6.172 8.812 1.00 97.31 295 LYS A O 1
ATOM 2229 N N . LYS A 1 296 ? -25.402 7.322 10.709 1.00 97.81 296 LYS A N 1
ATOM 2230 C CA . LYS A 1 296 ? -24.726 8.504 10.162 1.00 97.81 296 LYS A CA 1
ATOM 2231 C C . LYS A 1 296 ? -23.238 8.407 10.466 1.00 97.81 296 LYS A C 1
ATOM 2233 O O . LYS A 1 296 ? -22.815 8.620 11.600 1.00 97.81 296 LYS A O 1
ATOM 2238 N N . VAL A 1 297 ? -22.455 8.174 9.425 1.00 98.56 297 VAL A N 1
ATOM 2239 C CA . VAL A 1 297 ? -21.014 7.963 9.520 1.00 98.56 297 VAL A CA 1
ATOM 2240 C C . VAL A 1 297 ? -20.270 9.167 8.954 1.00 98.56 297 VAL A C 1
ATOM 2242 O O . VAL A 1 297 ? -20.601 9.673 7.875 1.00 98.56 297 VAL A O 1
ATOM 2245 N N . ALA A 1 298 ? -19.265 9.638 9.680 1.00 98.56 298 ALA A N 1
ATOM 2246 C CA . ALA A 1 298 ? -18.265 10.560 9.163 1.00 98.56 298 ALA A CA 1
ATOM 2247 C C . ALA A 1 298 ? -16.966 9.809 8.882 1.00 98.56 298 ALA A C 1
ATOM 2249 O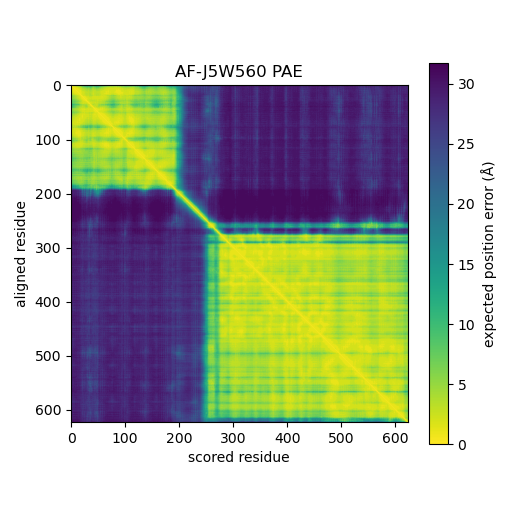 O . ALA A 1 298 ? -16.525 9.028 9.713 1.00 98.56 298 ALA A O 1
ATOM 2250 N N . VAL A 1 299 ? -16.345 10.070 7.734 1.00 98.62 299 VAL A N 1
ATOM 2251 C CA . VAL A 1 299 ? -15.009 9.566 7.402 1.00 98.62 299 VAL A CA 1
ATOM 2252 C C . VAL A 1 299 ? -14.070 10.756 7.276 1.00 98.62 299 VAL A C 1
ATOM 2254 O O . VAL A 1 299 ? -14.224 11.603 6.396 1.00 98.62 299 VAL A O 1
ATOM 2257 N N . ILE A 1 300 ? -13.124 10.854 8.200 1.00 98.19 300 ILE A N 1
ATOM 2258 C CA . ILE A 1 300 ? -12.148 11.930 8.312 1.00 98.19 300 ILE A CA 1
ATOM 2259 C C . ILE A 1 300 ? -10.910 11.501 7.535 1.00 98.19 300 ILE A C 1
ATOM 2261 O O . ILE A 1 300 ? -10.154 10.655 7.998 1.00 98.19 300 ILE A O 1
ATOM 2265 N N . GLY A 1 301 ? -10.723 12.076 6.347 1.00 95.56 301 GLY A N 1
ATOM 2266 C CA . GLY A 1 301 ? -9.661 11.713 5.412 1.00 95.56 301 GLY A CA 1
ATOM 2267 C C . GLY A 1 301 ? -10.222 11.221 4.078 1.00 95.56 301 GLY A C 1
ATOM 2268 O O . GLY A 1 301 ? -10.950 10.234 4.015 1.00 95.56 301 GLY A O 1
ATOM 2269 N N . ASN A 1 302 ? -9.849 11.898 2.990 1.00 94.31 302 ASN A N 1
ATOM 2270 C CA . ASN A 1 302 ? -10.240 11.562 1.616 1.00 94.31 302 ASN A CA 1
ATOM 2271 C C . ASN A 1 302 ? -9.134 10.814 0.848 1.00 94.31 302 ASN A C 1
ATOM 2273 O O . ASN A 1 302 ? -9.060 10.906 -0.375 1.00 94.31 302 ASN A O 1
ATOM 2277 N N . GLY A 1 303 ? -8.247 10.109 1.559 1.00 93.38 303 GLY A N 1
ATOM 2278 C CA . GLY A 1 303 ? -7.247 9.228 0.949 1.00 93.38 303 GLY A CA 1
ATOM 2279 C C . GLY A 1 303 ? -7.877 7.957 0.368 1.00 93.38 303 GLY A C 1
ATOM 2280 O O . GLY A 1 303 ? -9.095 7.769 0.441 1.00 93.38 303 GLY A O 1
ATOM 2281 N N . SER A 1 304 ? -7.048 7.066 -0.184 1.00 92.75 304 SER A N 1
ATOM 2282 C CA . SER A 1 304 ? -7.519 5.847 -0.860 1.00 92.75 304 SER A CA 1
ATOM 2283 C C . SER A 1 304 ? -8.402 4.990 0.052 1.00 92.75 304 SER A C 1
ATOM 2285 O O . SER A 1 304 ? -9.556 4.731 -0.275 1.00 92.75 304 SER A O 1
ATOM 2287 N N . PHE A 1 305 ? -7.910 4.627 1.240 1.00 94.38 305 PHE A N 1
ATOM 2288 C CA . PHE A 1 305 ? -8.629 3.716 2.133 1.00 94.38 305 PHE A CA 1
ATOM 2289 C C . PHE A 1 305 ? -9.914 4.327 2.711 1.00 94.38 305 PHE A C 1
ATOM 2291 O O . PHE A 1 305 ? -10.973 3.712 2.629 1.00 94.38 305 PHE A O 1
ATOM 2298 N N . GLY A 1 306 ? -9.864 5.578 3.188 1.00 96.69 306 GLY A N 1
ATOM 2299 C CA . GLY A 1 306 ? -11.058 6.281 3.677 1.00 96.69 306 GLY A CA 1
ATOM 2300 C C . GLY A 1 306 ? -12.155 6.405 2.616 1.00 96.69 306 GLY A C 1
ATOM 2301 O O . GLY A 1 306 ? -13.329 6.192 2.907 1.00 96.69 306 GLY A O 1
ATOM 2302 N N . THR A 1 307 ? -11.776 6.672 1.363 1.00 97.44 307 THR A N 1
ATOM 2303 C CA . THR A 1 307 ? -12.730 6.742 0.247 1.00 97.44 307 THR A CA 1
ATOM 2304 C C . THR A 1 307 ? -13.349 5.377 -0.063 1.00 97.44 307 THR A C 1
ATOM 2306 O O . THR A 1 307 ? -14.562 5.294 -0.247 1.00 97.44 307 THR A O 1
ATOM 2309 N N . ALA A 1 308 ? -12.548 4.308 -0.082 1.00 97.56 308 ALA A N 1
ATOM 2310 C CA . ALA A 1 308 ? -13.036 2.953 -0.333 1.00 97.56 308 ALA A CA 1
ATOM 2311 C C . ALA A 1 308 ? -14.015 2.485 0.759 1.00 97.56 308 ALA A C 1
ATOM 2313 O O . ALA A 1 308 ? -15.117 2.036 0.447 1.00 97.56 308 ALA A O 1
ATOM 2314 N N . ILE A 1 309 ? -13.669 2.683 2.036 1.00 98.25 309 ILE A N 1
ATOM 2315 C CA . ILE A 1 309 ? -14.535 2.339 3.175 1.00 98.25 309 ILE A CA 1
ATOM 2316 C C . ILE A 1 309 ? -15.827 3.162 3.169 1.00 98.25 309 ILE A C 1
ATOM 2318 O O . ILE A 1 309 ? -16.912 2.618 3.365 1.00 98.25 309 ILE A O 1
ATOM 2322 N N . ALA A 1 310 ? -15.748 4.462 2.875 1.00 98.38 310 ALA A N 1
ATOM 2323 C CA . ALA A 1 310 ? -16.938 5.293 2.722 1.00 98.38 310 ALA A CA 1
ATOM 2324 C C . ALA A 1 310 ? -17.883 4.765 1.628 1.00 98.38 310 ALA A C 1
ATOM 2326 O O . ALA A 1 310 ? -19.102 4.830 1.792 1.00 98.38 310 ALA A O 1
ATOM 2327 N N . ASN A 1 311 ? -17.327 4.230 0.536 1.00 97.88 311 ASN A N 1
ATOM 2328 C CA . ASN A 1 311 ? -18.099 3.645 -0.554 1.00 97.88 311 ASN A CA 1
ATOM 2329 C C . ASN A 1 311 ? -18.786 2.335 -0.151 1.00 97.88 311 ASN A C 1
ATOM 2331 O O . ASN A 1 311 ? -19.957 2.156 -0.479 1.00 97.88 311 ASN A O 1
ATOM 2335 N N . VAL A 1 312 ? -18.107 1.468 0.608 1.00 98.12 312 VAL A N 1
ATOM 2336 C CA . VAL A 1 312 ? -18.707 0.245 1.178 1.00 98.12 312 VAL A CA 1
ATOM 2337 C C . VAL A 1 312 ? -19.889 0.601 2.081 1.00 98.12 312 VAL A C 1
ATOM 2339 O O . VAL A 1 312 ? -21.003 0.132 1.869 1.00 98.12 312 VAL A O 1
ATOM 2342 N N . ILE A 1 313 ? -19.683 1.511 3.037 1.00 98.25 313 ILE A N 1
ATOM 2343 C CA . ILE A 1 313 ? -20.718 1.912 4.003 1.00 98.25 313 ILE A CA 1
ATOM 2344 C C . ILE A 1 313 ? -21.932 2.539 3.295 1.00 98.25 313 ILE A C 1
ATOM 2346 O O . ILE A 1 313 ? -23.079 2.320 3.696 1.00 98.25 313 ILE A O 1
ATOM 2350 N N . ALA A 1 314 ? -21.700 3.314 2.232 1.00 97.94 314 ALA A N 1
ATOM 2351 C CA . ALA A 1 314 ? -22.770 3.902 1.434 1.00 97.94 314 ALA A CA 1
ATOM 2352 C C . ALA A 1 314 ? -23.604 2.837 0.699 1.00 97.94 314 ALA A C 1
ATOM 2354 O O . ALA A 1 314 ? -24.834 2.929 0.708 1.00 97.94 314 ALA A O 1
ATOM 2355 N N . HIS A 1 315 ? -22.960 1.817 0.121 1.00 97.38 315 HIS A N 1
ATOM 2356 C CA . HIS A 1 315 ? -23.649 0.698 -0.534 1.00 97.38 315 HIS A CA 1
ATOM 2357 C C . HIS A 1 315 ? -24.332 -0.254 0.454 1.00 97.38 315 HIS A C 1
ATOM 2359 O O . HIS A 1 315 ? -25.326 -0.878 0.102 1.00 97.38 315 HIS A O 1
ATOM 2365 N N . ASN A 1 316 ? -23.907 -0.267 1.718 1.00 97.31 316 ASN A N 1
ATOM 2366 C CA . ASN A 1 316 ? -24.624 -0.943 2.803 1.00 97.31 316 ASN A CA 1
ATOM 2367 C C . ASN A 1 316 ? -25.850 -0.144 3.307 1.00 97.31 316 ASN A C 1
ATOM 2369 O O . ASN A 1 316 ? -26.541 -0.569 4.229 1.00 97.31 316 ASN A O 1
ATOM 2373 N N . GLY A 1 317 ? -26.169 1.008 2.699 1.00 96.88 317 GLY A N 1
ATOM 2374 C CA . GLY A 1 317 ? -27.406 1.761 2.949 1.00 96.88 317 GLY A CA 1
ATOM 2375 C C . GLY A 1 317 ? -27.305 2.853 4.021 1.00 96.88 317 GLY A C 1
ATOM 2376 O O . GLY A 1 317 ? -28.304 3.524 4.326 1.00 96.88 317 GLY A O 1
ATOM 2377 N N . HIS A 1 318 ? -26.114 3.085 4.576 1.00 98.00 318 HIS A N 1
ATOM 2378 C CA . HIS A 1 318 ? -25.864 4.084 5.617 1.00 98.00 318 HIS A CA 1
ATOM 2379 C C . HIS A 1 318 ? -25.595 5.489 5.050 1.00 98.00 318 HIS A C 1
ATOM 2381 O O . HIS A 1 318 ? -25.349 5.693 3.862 1.00 98.00 318 HIS A O 1
ATOM 2387 N N . ARG A 1 319 ? -25.667 6.516 5.910 1.00 97.31 319 ARG A N 1
ATOM 2388 C CA . ARG A 1 319 ? -25.433 7.915 5.511 1.00 97.31 319 ARG A CA 1
ATOM 2389 C C . ARG A 1 319 ? -23.986 8.306 5.762 1.00 97.31 319 ARG A C 1
ATOM 2391 O O . ARG A 1 319 ? -23.628 8.577 6.904 1.00 97.31 319 ARG A O 1
ATOM 2398 N N . VAL A 1 320 ? -23.199 8.445 4.701 1.00 98.06 320 VAL A N 1
ATOM 2399 C CA . VAL A 1 320 ? -21.766 8.742 4.816 1.00 98.06 320 VAL A CA 1
ATOM 2400 C C . VAL A 1 320 ? -21.450 10.192 4.465 1.00 98.06 320 VAL A C 1
ATOM 2402 O O . VAL A 1 320 ? -22.031 10.791 3.556 1.00 98.06 320 VAL A O 1
ATOM 2405 N N . THR A 1 321 ? -20.530 10.798 5.210 1.00 98.50 321 THR A N 1
ATOM 2406 C CA . THR A 1 321 ? -19.939 12.096 4.879 1.00 98.50 321 THR A CA 1
ATOM 2407 C C . THR A 1 321 ? -18.423 12.013 4.958 1.00 98.50 321 THR A C 1
ATOM 2409 O O . THR A 1 321 ? -17.885 11.761 6.030 1.00 98.50 321 THR A O 1
ATOM 2412 N N . ILE A 1 322 ? -17.740 12.265 3.845 1.00 98.56 322 ILE A N 1
ATOM 2413 C CA . ILE A 1 322 ? -16.283 12.351 3.786 1.00 98.56 322 ILE A CA 1
ATOM 2414 C C . ILE A 1 322 ? -15.856 13.792 4.067 1.00 98.56 322 ILE A C 1
ATOM 2416 O O . ILE A 1 322 ? -16.343 14.740 3.439 1.00 98.56 322 ILE A O 1
ATOM 2420 N N . TYR A 1 323 ? -14.930 13.949 5.006 1.00 98.12 323 TYR A N 1
ATOM 2421 C CA . TYR A 1 323 ? -14.206 15.185 5.256 1.00 98.12 323 TYR A CA 1
ATOM 2422 C C . TYR A 1 323 ? -12.820 15.132 4.607 1.00 98.12 323 TYR A C 1
ATOM 2424 O O . TYR A 1 323 ? -12.072 14.173 4.801 1.00 98.12 323 TYR A O 1
ATOM 2432 N N . GLY A 1 324 ? -12.453 16.195 3.893 1.00 96.56 324 GLY A N 1
ATOM 2433 C CA . GLY A 1 324 ? -11.088 16.414 3.418 1.00 96.56 324 GLY A CA 1
ATOM 2434 C C . GLY A 1 324 ? -10.623 17.836 3.694 1.00 96.56 324 GLY A C 1
ATOM 2435 O O . GLY A 1 324 ? -11.403 18.785 3.652 1.00 96.56 324 GLY A O 1
ATOM 2436 N N . ARG A 1 325 ? -9.329 17.992 3.983 1.00 93.19 325 ARG A N 1
ATOM 2437 C CA . ARG A 1 325 ? -8.740 19.293 4.329 1.00 93.19 325 ARG A CA 1
ATOM 2438 C C . ARG A 1 325 ? -8.690 20.253 3.138 1.00 93.19 325 ARG A C 1
ATOM 2440 O O . ARG A 1 325 ? -8.898 21.449 3.318 1.00 93.19 325 ARG A O 1
ATOM 2447 N N . ASN A 1 326 ? -8.378 19.740 1.950 1.00 94.88 326 ASN A N 1
ATOM 2448 C CA . ASN A 1 326 ? -8.273 20.536 0.732 1.00 94.88 326 ASN A CA 1
ATOM 2449 C C . ASN A 1 326 ? -9.671 20.724 0.116 1.00 94.88 326 ASN A C 1
ATOM 2451 O O . ASN A 1 326 ? -10.357 19.749 -0.199 1.00 94.88 326 ASN A O 1
ATOM 2455 N N . LYS A 1 327 ? -10.111 21.981 -0.007 1.00 96.06 327 LYS A N 1
ATOM 2456 C CA . LYS A 1 327 ? -11.465 22.325 -0.458 1.00 96.06 327 LYS A CA 1
ATOM 2457 C C . LYS A 1 327 ? -11.641 22.048 -1.949 1.00 96.06 327 LYS A C 1
ATOM 2459 O O . LYS A 1 327 ? -12.700 21.575 -2.353 1.00 96.06 327 LYS A O 1
ATOM 2464 N N . GLU A 1 328 ? -10.616 22.318 -2.743 1.00 95.38 328 GLU A N 1
ATOM 2465 C CA . GLU A 1 328 ? -10.599 22.135 -4.191 1.00 95.38 328 GLU A CA 1
ATOM 2466 C C . GLU A 1 328 ? -10.714 20.648 -4.548 1.00 95.38 328 GLU A C 1
ATOM 2468 O O . GLU A 1 328 ? -11.553 20.277 -5.366 1.00 95.38 328 GLU A O 1
ATOM 2473 N N . ASP A 1 329 ? -9.949 19.786 -3.872 1.00 93.44 329 ASP A N 1
ATOM 2474 C CA . ASP A 1 329 ? -10.022 18.328 -4.010 1.00 93.44 329 ASP A CA 1
ATOM 2475 C C . ASP A 1 329 ? -11.428 17.824 -3.654 1.00 93.44 329 ASP A C 1
ATOM 2477 O O . ASP A 1 329 ? -12.031 17.063 -4.404 1.00 93.44 329 ASP A O 1
ATOM 2481 N N . ILE A 1 330 ? -11.997 18.294 -2.541 1.00 97.12 330 ILE A N 1
ATOM 2482 C CA . ILE A 1 330 ? -13.336 17.897 -2.087 1.00 97.12 330 ILE A CA 1
ATOM 2483 C C . ILE A 1 330 ? -14.443 18.351 -3.045 1.00 97.12 330 ILE A C 1
ATOM 2485 O O . ILE A 1 330 ? -15.391 17.601 -3.280 1.00 97.12 330 ILE A O 1
ATOM 2489 N N . ASN A 1 331 ? -14.341 19.559 -3.602 1.00 95.88 331 ASN A N 1
ATOM 2490 C CA . ASN A 1 331 ? -15.289 20.051 -4.600 1.00 95.88 331 ASN A CA 1
ATOM 2491 C C . ASN A 1 331 ? -15.205 19.231 -5.888 1.00 95.88 331 ASN A C 1
ATOM 2493 O O . ASN A 1 331 ? -16.235 18.778 -6.377 1.00 95.88 331 ASN A O 1
ATOM 2497 N N . ARG A 1 332 ? -13.986 18.953 -6.362 1.00 95.44 332 ARG A N 1
ATOM 2498 C CA . ARG A 1 332 ? -13.752 18.131 -7.551 1.00 95.44 332 ARG A CA 1
ATOM 2499 C C . ARG A 1 332 ? -14.373 16.747 -7.398 1.00 95.44 332 ARG A C 1
ATOM 2501 O O . ARG A 1 332 ? -15.138 16.339 -8.256 1.00 95.44 332 ARG A O 1
ATOM 2508 N N . ILE A 1 333 ? -14.120 16.065 -6.277 1.00 96.38 333 ILE A N 1
ATOM 2509 C CA . ILE A 1 333 ? -14.700 14.738 -6.009 1.00 96.38 333 ILE A CA 1
ATOM 2510 C C . ILE A 1 333 ? -16.232 14.811 -5.935 1.00 96.38 333 ILE A C 1
ATOM 2512 O O . ILE A 1 333 ? -16.917 13.905 -6.402 1.00 96.38 333 ILE A O 1
ATOM 2516 N N . ARG A 1 334 ? -16.793 15.885 -5.362 1.00 95.81 334 ARG A N 1
ATOM 2517 C CA . ARG A 1 334 ? -18.250 16.077 -5.299 1.00 95.81 334 ARG A CA 1
ATOM 2518 C C . ARG A 1 334 ? -18.871 16.196 -6.693 1.00 95.81 334 ARG A C 1
ATOM 2520 O O . ARG A 1 334 ? -19.955 15.661 -6.900 1.00 95.81 334 ARG A O 1
ATOM 2527 N N . GLU A 1 335 ? -18.208 16.899 -7.605 1.00 94.81 335 GLU A N 1
ATOM 2528 C CA . GLU A 1 335 ? -18.673 17.132 -8.976 1.00 94.81 335 GLU A CA 1
ATOM 2529 C C . GLU A 1 335 ? -18.489 15.897 -9.860 1.00 94.81 335 GLU A C 1
ATOM 2531 O O . GLU A 1 335 ? -19.431 15.465 -10.518 1.00 94.81 335 GLU A O 1
ATOM 2536 N N . THR A 1 336 ? -17.297 15.297 -9.846 1.00 94.94 336 THR A N 1
ATOM 2537 C CA . THR A 1 336 ? -16.957 14.167 -10.723 1.00 94.94 336 THR A CA 1
ATOM 2538 C C . THR A 1 336 ? -17.455 12.828 -10.196 1.00 94.94 336 THR A C 1
ATOM 2540 O O . THR A 1 336 ? -17.559 11.875 -10.961 1.00 94.94 336 THR A O 1
ATOM 2543 N N . ARG A 1 337 ? -17.717 12.732 -8.884 1.00 96.25 337 ARG A N 1
ATOM 2544 C CA . ARG A 1 337 ? -17.943 11.473 -8.153 1.00 96.25 337 ARG A CA 1
ATOM 2545 C C . ARG A 1 337 ? -16.790 10.477 -8.277 1.00 96.25 337 ARG A C 1
ATOM 2547 O O . ARG A 1 337 ? -16.986 9.285 -8.071 1.00 96.25 337 ARG A O 1
ATOM 2554 N N . VAL A 1 338 ? -15.584 10.967 -8.556 1.00 95.31 338 VAL A N 1
ATOM 2555 C CA . VAL A 1 338 ? -14.365 10.162 -8.704 1.00 95.31 338 VAL A CA 1
ATOM 2556 C C . VAL A 1 338 ? -13.245 10.805 -7.898 1.00 95.31 338 VAL A C 1
ATOM 2558 O O . VAL A 1 338 ? -12.985 12.005 -8.014 1.00 95.31 338 VAL A O 1
ATOM 2561 N N . ASN A 1 339 ? -12.551 10.005 -7.088 1.00 94.25 339 ASN A N 1
ATOM 2562 C CA . ASN A 1 339 ? -11.365 10.456 -6.365 1.00 94.25 339 ASN A CA 1
ATOM 2563 C C . ASN A 1 339 ? -10.100 10.230 -7.193 1.00 94.25 339 ASN A C 1
ATOM 2565 O O . ASN A 1 339 ? -9.271 9.391 -6.857 1.00 94.25 339 ASN A O 1
ATOM 2569 N N . GLU A 1 340 ? -9.953 11.012 -8.261 1.00 89.38 340 GLU A N 1
ATOM 2570 C CA . GLU A 1 340 ? -8.913 10.821 -9.283 1.00 89.38 340 GLU A CA 1
ATOM 2571 C C . GLU A 1 340 ? -7.490 10.758 -8.710 1.00 89.38 340 GLU A C 1
ATOM 2573 O O . GLU A 1 340 ? -6.639 10.017 -9.187 1.00 89.38 340 GLU A O 1
ATOM 2578 N N . LYS A 1 341 ? -7.238 11.507 -7.634 1.00 87.56 341 LYS A N 1
ATOM 2579 C CA . LYS A 1 341 ? -5.928 11.572 -6.983 1.00 87.56 341 LYS A CA 1
ATOM 2580 C C . LYS A 1 341 ? -5.550 10.285 -6.246 1.00 87.56 341 LYS A C 1
ATOM 2582 O O . LYS A 1 341 ? -4.368 9.970 -6.162 1.00 87.56 341 LYS A O 1
ATOM 2587 N N . TYR A 1 342 ? -6.523 9.590 -5.655 1.00 87.75 342 TYR A N 1
ATOM 2588 C CA . TYR A 1 342 ? -6.265 8.487 -4.719 1.00 87.75 342 TYR A CA 1
ATOM 2589 C C . TYR A 1 342 ? -6.864 7.139 -5.140 1.00 87.75 342 TYR A C 1
ATOM 2591 O O . TYR A 1 342 ? -6.373 6.112 -4.675 1.00 87.75 342 TYR A O 1
ATOM 2599 N N . LEU A 1 343 ? -7.917 7.143 -5.961 1.00 90.19 343 LEU A N 1
ATOM 2600 C CA . LEU A 1 343 ? -8.628 5.989 -6.527 1.00 90.19 343 LEU A CA 1
ATOM 2601 C C . LEU A 1 343 ? -9.121 6.343 -7.950 1.00 90.19 343 LEU A C 1
ATOM 2603 O O . LEU A 1 343 ? -10.325 6.535 -8.158 1.00 90.19 343 LEU A O 1
ATOM 2607 N N . PRO A 1 344 ? -8.206 6.494 -8.923 1.00 88.12 344 PRO A N 1
ATOM 2608 C CA . PRO A 1 344 ? -8.563 6.872 -10.288 1.00 88.12 344 PRO A CA 1
ATOM 2609 C C . PRO A 1 344 ? -9.485 5.843 -10.952 1.00 88.12 344 PRO A C 1
ATOM 2611 O O . PRO A 1 344 ? -9.349 4.634 -10.749 1.00 88.12 344 PRO A O 1
ATOM 2614 N N . GLY A 1 345 ? -10.429 6.334 -11.759 1.00 87.38 345 GLY A N 1
ATOM 2615 C CA . GLY A 1 345 ? -11.329 5.502 -12.569 1.00 87.38 345 GLY A CA 1
ATOM 2616 C C . GLY A 1 345 ? -12.431 4.747 -11.812 1.00 87.38 345 GLY A C 1
ATOM 2617 O O . GLY A 1 345 ? -13.171 3.996 -12.446 1.00 87.38 345 GLY A O 1
ATOM 2618 N N . ALA A 1 346 ? -12.576 4.941 -10.497 1.00 92.69 346 AL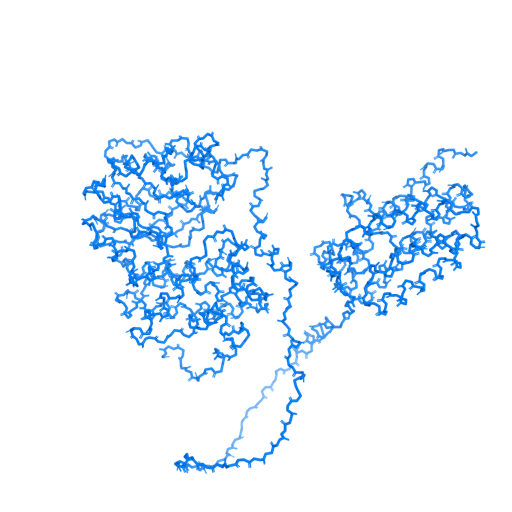A A N 1
ATOM 2619 C CA . ALA A 1 346 ? -13.653 4.349 -9.703 1.00 92.69 346 ALA A CA 1
ATOM 2620 C C . ALA A 1 346 ? -14.742 5.381 -9.374 1.00 92.69 346 ALA A C 1
ATOM 2622 O O . ALA A 1 346 ? -14.477 6.398 -8.725 1.00 92.69 346 ALA A O 1
ATOM 2623 N N . LYS A 1 347 ? -15.976 5.110 -9.810 1.00 95.81 347 LYS A N 1
ATOM 2624 C CA . LYS A 1 347 ? -17.144 5.939 -9.504 1.00 95.81 347 LYS A CA 1
ATOM 2625 C C . LYS A 1 347 ? -17.652 5.638 -8.091 1.00 95.81 347 LYS A C 1
ATOM 2627 O O . LYS A 1 347 ? -17.806 4.482 -7.707 1.00 95.81 347 LYS A O 1
ATOM 2632 N N . LEU A 1 348 ? -17.888 6.692 -7.315 1.00 97.00 348 LEU A N 1
ATOM 2633 C CA . LEU A 1 348 ? -18.364 6.622 -5.934 1.00 97.00 348 LEU A CA 1
ATOM 2634 C C . LEU A 1 348 ? -19.891 6.725 -5.863 1.00 97.00 348 LEU A C 1
ATOM 2636 O O . LEU A 1 348 ? -20.510 7.381 -6.701 1.00 97.00 348 LEU A O 1
ATOM 2640 N N . ALA A 1 349 ? -20.486 6.164 -4.807 1.00 96.88 349 ALA A N 1
ATOM 2641 C CA . ALA A 1 349 ? -21.926 6.247 -4.570 1.00 96.88 349 ALA A CA 1
ATOM 2642 C C . ALA A 1 349 ? -22.432 7.701 -4.496 1.00 96.88 349 ALA A C 1
ATOM 2644 O O . ALA A 1 349 ? -21.909 8.534 -3.744 1.00 96.88 349 ALA A O 1
ATOM 2645 N N . ASP A 1 350 ? -23.532 7.989 -5.197 1.00 95.31 350 ASP A N 1
ATOM 2646 C CA . ASP A 1 350 ? -24.138 9.330 -5.253 1.00 95.31 350 ASP A CA 1
ATOM 2647 C C . ASP A 1 350 ? -24.614 9.843 -3.884 1.00 95.31 350 ASP A C 1
ATOM 2649 O O . ASP A 1 350 ? -24.666 11.056 -3.634 1.00 95.31 350 ASP A O 1
ATOM 2653 N N . SER A 1 351 ? -24.928 8.914 -2.977 1.00 95.31 351 SER A N 1
ATOM 2654 C CA . SER A 1 351 ? -25.391 9.178 -1.614 1.00 95.31 351 SER A CA 1
ATOM 2655 C C . SER A 1 351 ? -24.297 9.728 -0.688 1.00 95.31 351 SER A C 1
ATOM 2657 O O . SER A 1 351 ? -24.623 10.331 0.344 1.00 95.31 351 SER A O 1
ATOM 2659 N N . ILE A 1 352 ? -23.014 9.573 -1.047 1.00 98.12 352 ILE A N 1
ATOM 2660 C CA . ILE A 1 352 ? -21.889 10.088 -0.263 1.00 98.12 352 ILE A CA 1
ATOM 2661 C C . ILE A 1 352 ? -21.892 11.613 -0.310 1.00 98.12 352 ILE A C 1
ATOM 2663 O O . ILE A 1 352 ? -21.986 12.247 -1.367 1.00 98.12 352 ILE A O 1
ATOM 2667 N N . ARG A 1 353 ? -21.759 12.216 0.872 1.00 97.94 353 ARG A N 1
ATOM 2668 C CA . ARG A 1 353 ? -21.620 13.664 1.037 1.00 97.94 353 ARG A CA 1
ATOM 2669 C C . ARG A 1 353 ? -20.162 14.038 1.259 1.00 97.94 353 ARG A C 1
ATOM 2671 O O . ARG A 1 353 ? -19.411 13.283 1.861 1.00 97.94 353 ARG A O 1
ATOM 2678 N N . PHE A 1 354 ? -19.794 15.242 0.842 1.00 98.00 354 PHE A N 1
ATOM 2679 C CA . PHE A 1 354 ? -18.417 15.729 0.882 1.00 98.00 354 PHE A CA 1
ATOM 2680 C C . PHE A 1 354 ? -18.354 17.109 1.532 1.00 98.00 354 PHE A C 1
ATOM 2682 O O . PHE A 1 354 ? -19.089 18.016 1.127 1.00 98.00 354 PHE A O 1
ATOM 2689 N N . THR A 1 355 ? -17.469 17.293 2.509 1.00 97.62 355 THR A N 1
ATOM 2690 C CA . THR A 1 355 ? -17.280 18.566 3.219 1.00 97.62 355 THR A CA 1
ATOM 2691 C C . THR A 1 355 ? -15.802 18.868 3.446 1.00 97.62 355 THR A C 1
ATOM 2693 O O . THR A 1 355 ? -15.002 17.966 3.669 1.00 97.62 355 THR A O 1
ATOM 2696 N N . SER A 1 356 ? -15.440 20.149 3.425 1.00 97.19 356 SER A N 1
ATOM 2697 C CA . SER A 1 356 ? -14.127 20.632 3.872 1.00 97.19 356 SER A CA 1
ATOM 2698 C C . SER A 1 356 ? -14.189 21.336 5.232 1.00 97.19 356 SER A C 1
ATOM 2700 O O . SER A 1 356 ? -13.195 21.876 5.712 1.00 97.19 356 SER A O 1
ATOM 2702 N N . ASN A 1 357 ? -15.361 21.336 5.876 1.00 96.81 357 ASN A N 1
ATOM 2703 C CA . ASN A 1 357 ? -15.558 21.862 7.222 1.00 96.81 357 ASN A CA 1
ATOM 2704 C C . ASN A 1 357 ? -15.541 20.712 8.238 1.00 96.81 357 ASN A C 1
ATOM 2706 O O . ASN A 1 357 ? -16.422 19.848 8.206 1.00 96.81 357 ASN A O 1
ATOM 2710 N N . LEU A 1 358 ? -14.554 20.724 9.141 1.00 95.25 358 LEU A N 1
ATOM 2711 C CA . LEU A 1 358 ? -14.341 19.653 10.119 1.00 95.25 358 LEU A CA 1
ATOM 2712 C C . LEU A 1 358 ? -15.527 19.510 11.080 1.00 95.25 358 LEU A C 1
ATOM 2714 O O . LEU A 1 358 ? -16.018 18.401 11.262 1.00 95.25 358 LEU A O 1
ATOM 2718 N N . ARG A 1 359 ? -16.038 20.623 11.627 1.00 95.75 359 ARG A N 1
ATOM 2719 C CA . ARG A 1 359 ? -17.201 20.635 12.535 1.00 95.75 359 ARG A CA 1
ATOM 2720 C C . ARG A 1 359 ? -18.417 19.992 11.863 1.00 95.75 359 ARG A C 1
ATOM 2722 O O . ARG A 1 359 ? -19.033 19.101 12.429 1.00 95.75 359 ARG A O 1
ATOM 2729 N N . THR A 1 360 ? -18.737 20.386 10.630 1.00 93.69 360 THR A N 1
ATOM 2730 C CA . THR A 1 360 ? -19.840 19.779 9.859 1.00 93.69 360 THR A CA 1
ATOM 2731 C C . THR A 1 360 ? -19.607 18.293 9.561 1.00 93.69 360 THR A C 1
ATOM 2733 O O . THR A 1 360 ? -20.564 17.521 9.448 1.00 93.69 360 THR A O 1
ATOM 2736 N N . GLY A 1 361 ? -18.344 17.891 9.405 1.00 93.19 361 GLY A N 1
ATOM 2737 C CA . GLY A 1 361 ? -17.951 16.498 9.228 1.00 93.19 361 GLY A CA 1
ATOM 2738 C C . GLY A 1 361 ? -18.330 15.651 10.437 1.00 93.19 361 GLY A C 1
ATOM 2739 O O . GLY A 1 361 ? -19.100 14.709 10.280 1.00 93.19 361 GLY A O 1
ATOM 2740 N N . VAL A 1 362 ? -17.851 16.023 11.627 1.00 95.69 362 VAL A N 1
ATOM 2741 C CA . VAL A 1 362 ? -17.912 15.170 12.829 1.00 95.69 362 VAL A CA 1
ATOM 2742 C C . VAL A 1 362 ? -19.163 15.337 13.695 1.00 95.69 362 VAL A C 1
ATOM 2744 O O . VAL A 1 362 ? -19.484 14.427 14.445 1.00 95.69 362 VAL A O 1
ATOM 2747 N N . SER A 1 363 ? -19.891 16.454 13.607 1.00 94.69 363 SER A N 1
ATOM 2748 C CA . SER A 1 363 ? -21.052 16.689 14.481 1.00 94.69 363 SER A CA 1
ATOM 2749 C C . SER A 1 363 ? -22.300 15.896 14.082 1.00 94.69 363 SER A C 1
ATOM 2751 O O . SER A 1 363 ? -22.615 15.792 12.890 1.00 94.69 363 SER A O 1
ATOM 2753 N N . LYS A 1 364 ? -23.084 15.456 15.079 1.00 95.00 364 LYS A N 1
ATOM 2754 C CA . LYS A 1 364 ? -24.356 14.721 14.923 1.00 95.00 364 LYS A CA 1
ATOM 2755 C C . LYS A 1 364 ? -24.173 13.397 14.179 1.00 95.00 364 LYS A C 1
ATOM 2757 O O . LYS A 1 364 ? -24.930 13.100 13.242 1.00 95.00 364 LYS A O 1
ATOM 2762 N N . ARG A 1 365 ? -23.132 12.651 14.554 1.00 96.81 365 ARG A N 1
ATOM 2763 C CA . ARG A 1 365 ? -22.709 11.391 13.926 1.00 96.81 365 ARG A CA 1
ATOM 2764 C C . ARG A 1 365 ? -22.775 10.270 14.941 1.00 96.81 365 ARG A C 1
ATOM 2766 O O . ARG A 1 365 ? -22.355 10.442 16.074 1.00 96.81 365 ARG A O 1
ATOM 2773 N N . ASP A 1 366 ? -23.256 9.121 14.488 1.00 97.94 366 ASP A N 1
ATOM 2774 C CA . ASP A 1 366 ? -23.252 7.910 15.305 1.00 97.94 366 ASP A CA 1
ATOM 2775 C C . ASP A 1 366 ? -21.834 7.312 15.336 1.00 97.94 366 ASP A C 1
ATOM 2777 O O . ASP A 1 366 ? -21.427 6.700 16.317 1.00 97.94 366 ASP A O 1
ATOM 2781 N N . ILE A 1 367 ? -21.073 7.504 14.248 1.00 98.69 367 ILE A N 1
ATOM 2782 C CA . ILE A 1 367 ? -19.747 6.911 14.047 1.00 98.69 367 ILE A CA 1
ATOM 2783 C C . ILE A 1 367 ? -18.823 7.921 13.360 1.00 98.69 367 ILE A C 1
ATOM 2785 O O . ILE A 1 367 ? -19.203 8.548 12.361 1.00 98.69 367 ILE A O 1
ATOM 2789 N N . VAL A 1 368 ? -17.596 8.053 13.864 1.00 98.62 368 VAL A N 1
ATOM 2790 C CA . VAL A 1 368 ? -16.538 8.898 13.295 1.00 98.62 368 VAL A CA 1
ATOM 2791 C C . VAL A 1 368 ? -15.307 8.043 13.008 1.00 98.62 368 VAL A C 1
ATOM 2793 O O . VAL A 1 368 ? -14.619 7.585 13.913 1.00 98.62 368 VAL A O 1
ATOM 2796 N N . ILE A 1 369 ? -15.026 7.841 11.725 1.00 98.75 369 ILE A N 1
ATOM 2797 C CA . ILE A 1 369 ? -13.920 7.030 11.225 1.00 98.75 369 ILE A CA 1
ATOM 2798 C C . ILE A 1 369 ? -12.742 7.938 10.874 1.00 98.75 369 ILE A C 1
ATOM 2800 O O . ILE A 1 369 ? -12.869 8.813 10.019 1.00 98.75 369 ILE A O 1
ATOM 2804 N N . PHE A 1 370 ? -11.581 7.714 11.477 1.00 98.38 370 PHE A N 1
ATOM 2805 C CA . PHE A 1 370 ? -10.330 8.392 11.161 1.00 98.38 370 PHE A CA 1
ATOM 2806 C C . PHE A 1 370 ? -9.525 7.576 10.146 1.00 98.38 370 PHE A C 1
ATOM 2808 O O . PHE A 1 370 ? -8.996 6.511 10.448 1.00 98.38 370 PHE A O 1
ATOM 2815 N N . ALA A 1 371 ? -9.430 8.106 8.927 1.00 96.69 371 ALA A N 1
ATOM 2816 C CA . ALA A 1 371 ? -8.713 7.541 7.786 1.00 96.69 371 ALA A CA 1
ATOM 2817 C C . ALA A 1 371 ? -7.602 8.498 7.313 1.00 96.69 371 ALA A C 1
ATOM 2819 O O . ALA A 1 371 ? -7.482 8.828 6.128 1.00 96.69 371 ALA A O 1
ATOM 2820 N N . ILE A 1 372 ? -6.827 8.996 8.274 1.00 94.69 372 ILE A N 1
ATOM 2821 C CA . ILE A 1 372 ? -5.709 9.928 8.092 1.00 94.69 372 ILE A CA 1
ATOM 2822 C C . ILE A 1 372 ? -4.394 9.257 8.502 1.00 94.69 372 ILE A C 1
ATOM 2824 O O . ILE A 1 372 ? -4.432 8.326 9.300 1.00 94.69 372 ILE A O 1
ATOM 2828 N N . PRO A 1 373 ? -3.234 9.719 8.003 1.00 93.31 373 PRO A N 1
ATOM 2829 C CA . PRO A 1 373 ? -1.944 9.180 8.430 1.00 93.31 373 PRO A CA 1
ATOM 2830 C C . PRO A 1 373 ? -1.760 9.264 9.952 1.00 93.31 373 PRO A C 1
ATOM 2832 O O . PRO A 1 373 ? -2.128 10.279 10.551 1.00 93.31 373 PRO A O 1
ATOM 2835 N N . ALA A 1 374 ? -1.131 8.248 10.552 1.00 93.88 374 ALA A N 1
ATOM 2836 C CA . ALA A 1 374 ? -0.953 8.133 12.007 1.00 93.88 374 ALA A CA 1
ATOM 2837 C C . ALA A 1 374 ? -0.322 9.388 12.642 1.00 93.88 374 ALA A C 1
ATOM 2839 O O . ALA A 1 374 ? -0.826 9.904 13.633 1.00 93.88 374 ALA A O 1
ATOM 2840 N N . GLN A 1 375 ? 0.688 9.977 11.990 1.00 94.31 375 GLN A N 1
ATOM 2841 C CA . GLN A 1 375 ? 1.373 11.193 12.466 1.00 94.31 375 GLN A CA 1
ATOM 2842 C C . GLN A 1 375 ? 0.473 12.446 12.525 1.00 94.31 375 GLN A C 1
ATOM 2844 O O . GLN A 1 375 ? 0.859 13.478 13.064 1.00 94.31 375 GLN A O 1
ATOM 2849 N N . GLN A 1 376 ? -0.717 12.411 11.918 1.00 94.25 376 GLN A N 1
ATOM 2850 C CA . GLN A 1 376 ? -1.681 13.517 11.951 1.00 94.25 376 GLN A CA 1
ATOM 2851 C C . GLN A 1 376 ? -2.837 13.258 12.922 1.00 94.25 376 GLN A C 1
ATOM 2853 O O . GLN A 1 376 ? -3.609 14.182 13.190 1.00 94.25 376 GLN A O 1
ATOM 2858 N N . PHE A 1 377 ? -2.972 12.029 13.426 1.00 95.88 377 PHE A N 1
ATOM 2859 C CA . PHE A 1 377 ? -4.127 11.581 14.193 1.00 95.88 377 PHE A CA 1
ATOM 2860 C C . PHE A 1 377 ? -4.346 12.424 15.449 1.00 95.88 377 PHE A C 1
ATOM 2862 O O . PHE A 1 377 ? -5.404 13.045 15.561 1.00 95.88 377 PHE A O 1
ATOM 2869 N N . GLY A 1 378 ? -3.337 12.541 16.324 1.00 95.25 378 GLY A N 1
ATOM 2870 C CA . GLY A 1 378 ? -3.438 13.256 17.603 1.00 95.25 378 GLY A CA 1
ATOM 2871 C C . GLY A 1 378 ? -3.933 14.697 17.453 1.00 95.25 378 GLY A C 1
ATOM 2872 O O . GLY A 1 378 ? -4.927 15.102 18.055 1.00 95.25 378 GLY A O 1
ATOM 2873 N N . ARG A 1 379 ? -3.327 15.457 16.536 1.00 95.19 379 ARG A N 1
ATOM 2874 C CA . ARG A 1 379 ? -3.737 16.842 16.247 1.00 95.19 379 ARG A CA 1
ATOM 2875 C C . ARG A 1 379 ? -5.165 16.942 15.697 1.00 95.19 379 ARG A C 1
ATOM 2877 O O . ARG A 1 379 ? -5.842 17.950 15.914 1.00 95.19 379 ARG A O 1
ATOM 2884 N N . VAL A 1 380 ? -5.610 15.975 14.895 1.00 95.69 380 VAL A N 1
ATOM 2885 C CA . VAL A 1 380 ? -6.950 16.018 14.289 1.00 95.69 380 VAL A CA 1
ATOM 2886 C C . VAL A 1 380 ? -8.015 15.622 15.303 1.00 95.69 380 VAL A C 1
ATOM 2888 O O . VAL A 1 380 ? -9.022 16.331 15.393 1.00 95.69 380 VAL A O 1
ATOM 2891 N N . ILE A 1 381 ? -7.790 14.561 16.085 1.00 95.62 381 ILE A N 1
ATOM 2892 C CA . ILE A 1 381 ? -8.737 14.138 17.118 1.00 95.62 381 ILE A CA 1
ATOM 2893 C C . ILE A 1 381 ? -8.908 15.240 18.166 1.00 95.62 381 ILE A C 1
ATOM 2895 O O . ILE A 1 381 ? -10.043 15.642 18.408 1.00 95.62 381 ILE A O 1
ATOM 2899 N N . GLU A 1 382 ? -7.820 15.860 18.635 1.00 95.69 382 GLU A N 1
ATOM 2900 C CA . GLU A 1 382 ? -7.844 17.001 19.562 1.00 95.69 382 GLU A CA 1
ATOM 2901 C C . GLU A 1 382 ? -8.717 18.157 19.035 1.00 95.69 382 GLU A C 1
ATOM 2903 O O . GLU A 1 382 ? -9.622 18.649 19.713 1.00 95.69 382 GLU A O 1
ATOM 2908 N N . LYS A 1 383 ? -8.518 18.564 17.774 1.00 95.50 383 LYS A N 1
ATOM 2909 C CA . LYS A 1 383 ? -9.313 19.638 17.150 1.00 95.50 383 LYS A CA 1
ATOM 2910 C C . LYS A 1 383 ? -10.785 19.276 16.970 1.00 95.50 383 LYS A C 1
ATOM 2912 O O . LYS A 1 383 ? -11.632 20.176 16.936 1.00 95.50 383 LYS A O 1
ATOM 2917 N N . SER A 1 384 ? -11.079 17.992 16.786 1.00 95.56 384 SER A N 1
ATOM 2918 C CA . SER A 1 384 ? -12.430 17.484 16.553 1.00 95.56 384 SER A CA 1
ATOM 2919 C C . SER A 1 384 ? -13.190 17.136 17.834 1.00 95.56 384 SER A C 1
ATOM 2921 O O . SER A 1 384 ? -14.415 17.199 17.808 1.00 95.56 384 SER A O 1
ATOM 2923 N N . ALA A 1 385 ? -12.493 16.864 18.943 1.00 94.62 385 ALA A N 1
ATOM 2924 C CA . ALA A 1 385 ? -13.044 16.349 20.197 1.00 94.62 385 ALA A CA 1
ATOM 2925 C C . ALA A 1 385 ? -14.276 17.131 20.675 1.00 94.62 385 ALA A C 1
ATOM 2927 O O . ALA A 1 385 ? -15.333 16.559 20.912 1.00 94.62 385 ALA A O 1
ATOM 2928 N N . LYS A 1 386 ? -14.195 18.467 20.688 1.00 94.81 386 LYS A N 1
ATOM 2929 C CA . LYS A 1 386 ? -15.299 19.357 21.107 1.00 94.81 386 LYS A CA 1
ATOM 2930 C C . LYS A 1 386 ? -16.552 19.335 20.220 1.00 94.81 386 LYS A C 1
ATOM 2932 O O . LYS A 1 386 ? -17.536 19.999 20.536 1.00 94.81 386 LYS A O 1
ATOM 2937 N N . TYR A 1 387 ? -16.493 18.690 19.061 1.00 96.38 387 TYR A N 1
ATOM 2938 C CA . TYR A 1 387 ? -17.584 18.628 18.088 1.00 96.38 387 TYR A CA 1
ATOM 2939 C C . TYR A 1 387 ? -18.134 17.218 17.894 1.00 96.38 387 TYR A C 1
ATOM 2941 O O . TYR A 1 387 ? -19.157 17.090 17.215 1.00 96.38 387 TYR A O 1
ATOM 2949 N N . ILE A 1 388 ? -17.440 16.205 18.418 1.00 96.62 388 ILE A N 1
ATOM 2950 C CA . ILE A 1 388 ? -17.860 14.809 18.379 1.00 96.62 388 ILE A CA 1
ATOM 2951 C C . ILE A 1 388 ? -18.900 14.594 19.480 1.00 96.62 388 ILE A C 1
ATOM 2953 O O . ILE A 1 388 ? -18.751 15.085 20.598 1.00 96.62 388 ILE A O 1
ATOM 2957 N N . ASP A 1 389 ? -19.981 13.892 19.146 1.00 95.44 389 ASP A N 1
ATOM 2958 C CA . ASP A 1 389 ? -20.969 13.489 20.140 1.00 95.44 389 ASP A CA 1
ATOM 2959 C C . ASP A 1 389 ? -20.352 12.462 21.102 1.00 95.44 389 ASP A C 1
ATOM 2961 O O . ASP A 1 389 ? -19.614 11.573 20.681 1.00 95.44 389 ASP A O 1
ATOM 2965 N N . LYS A 1 390 ? -20.667 12.566 22.397 1.00 94.25 390 LYS A N 1
ATOM 2966 C CA . LYS A 1 390 ? -20.085 11.701 23.442 1.00 94.25 390 LYS A CA 1
ATOM 2967 C C . LYS A 1 390 ? -20.390 10.211 23.246 1.00 94.25 390 LYS A C 1
ATOM 2969 O O . LYS A 1 390 ? -19.558 9.374 23.555 1.00 94.25 390 LYS A O 1
ATOM 2974 N N . GLU A 1 391 ? -21.546 9.903 22.663 1.00 95.38 391 GLU A N 1
ATOM 2975 C CA . GLU A 1 391 ? -21.990 8.525 22.405 1.00 95.38 391 GLU A CA 1
ATOM 2976 C C . GLU A 1 391 ? -21.462 7.947 21.081 1.00 95.38 391 GLU A C 1
ATOM 2978 O O . GLU A 1 391 ? -21.684 6.767 20.782 1.00 95.38 391 GLU A O 1
ATOM 2983 N N . ALA A 1 392 ? -20.801 8.774 20.261 1.00 97.62 392 ALA A N 1
ATOM 2984 C CA . ALA A 1 392 ? -20.305 8.351 18.960 1.00 97.62 392 ALA A CA 1
ATOM 2985 C C . ALA A 1 392 ? -19.192 7.310 19.112 1.00 97.62 392 ALA A C 1
ATOM 2987 O O . ALA A 1 392 ? -18.320 7.444 19.972 1.00 97.62 392 ALA A O 1
ATOM 2988 N N . ILE A 1 393 ? -19.188 6.311 18.232 1.00 98.56 393 ILE A N 1
ATOM 2989 C CA . ILE A 1 393 ? -18.093 5.341 18.141 1.00 98.56 393 ILE A CA 1
ATOM 2990 C C . ILE A 1 393 ? -16.968 5.955 17.310 1.00 98.56 393 ILE A C 1
ATOM 2992 O O . ILE A 1 393 ? -17.190 6.403 16.179 1.00 98.56 393 ILE A O 1
ATOM 2996 N N . LEU A 1 394 ? -15.753 5.963 17.852 1.00 98.56 394 LEU A N 1
ATOM 2997 C CA . LEU A 1 394 ? -14.557 6.353 17.116 1.00 98.56 394 LEU A CA 1
ATOM 2998 C C . LEU A 1 394 ? -13.920 5.124 16.497 1.00 98.56 394 LEU A C 1
ATOM 3000 O O . LEU A 1 394 ? -13.659 4.142 17.180 1.00 98.56 394 LEU A O 1
ATOM 3004 N N . VAL A 1 395 ? -13.647 5.190 15.201 1.00 98.69 395 VAL A N 1
ATOM 3005 C CA . VAL A 1 395 ? -13.004 4.095 14.477 1.00 98.69 395 VAL A CA 1
ATOM 3006 C C . VAL A 1 395 ? -11.682 4.585 13.927 1.00 98.69 395 VAL A C 1
ATOM 3008 O O . VAL A 1 395 ? -11.654 5.591 13.221 1.00 98.69 395 VAL A O 1
ATOM 3011 N N . ASN A 1 396 ? -10.592 3.883 14.199 1.00 98.25 396 ASN A N 1
ATOM 3012 C CA . ASN A 1 396 ? -9.300 4.181 13.603 1.00 98.25 396 ASN A CA 1
ATOM 3013 C C . ASN A 1 396 ? -8.970 3.195 12.482 1.00 98.25 396 ASN A C 1
ATOM 3015 O O . ASN A 1 396 ? -9.037 1.980 12.662 1.00 98.25 396 ASN A O 1
ATOM 3019 N N . LEU A 1 397 ? -8.583 3.750 11.334 1.00 97.06 397 LEU A N 1
ATOM 3020 C CA . LEU A 1 397 ? -8.065 3.014 10.181 1.00 97.06 397 LEU A CA 1
ATOM 3021 C C . LEU A 1 397 ? -6.571 3.277 9.938 1.00 97.06 397 LEU A C 1
ATOM 3023 O O . LEU A 1 397 ? -5.988 2.695 9.023 1.00 97.06 397 LEU A O 1
ATOM 3027 N N . ALA A 1 398 ? -5.965 4.209 10.682 1.00 93.06 398 ALA A N 1
ATOM 3028 C CA . ALA A 1 398 ? -4.564 4.569 10.525 1.00 93.06 398 ALA A CA 1
ATOM 3029 C C . ALA A 1 398 ? -3.656 3.445 11.034 1.00 93.06 398 ALA A C 1
ATOM 3031 O O . ALA A 1 398 ? -3.897 2.886 12.105 1.00 93.06 398 ALA A O 1
ATOM 3032 N N . LYS A 1 399 ? -2.586 3.160 10.284 1.00 92.62 399 LYS A N 1
ATOM 3033 C CA . LYS A 1 399 ? -1.633 2.083 10.566 1.00 92.62 399 LYS A CA 1
ATOM 3034 C C . LYS A 1 399 ? -0.260 2.676 10.890 1.00 92.62 399 LYS A C 1
ATOM 3036 O O . LYS A 1 399 ? 0.541 2.951 10.005 1.00 92.62 399 LYS A O 1
ATOM 3041 N N . GLY A 1 400 ? 0.016 2.918 12.166 1.00 92.69 400 GLY A N 1
ATOM 3042 C CA . GLY A 1 400 ? 1.294 3.492 12.581 1.00 92.69 400 GLY A CA 1
ATOM 3043 C C . GLY A 1 400 ? 1.366 3.798 14.070 1.00 92.69 400 GLY A C 1
ATOM 3044 O O . GLY A 1 400 ? 0.389 3.640 14.800 1.00 92.69 400 GLY A O 1
ATOM 3045 N N . ILE A 1 401 ? 2.536 4.271 14.491 1.00 95.44 401 ILE A N 1
ATOM 3046 C CA . ILE A 1 401 ? 2.842 4.710 15.856 1.00 95.44 401 ILE A CA 1
ATOM 3047 C C . ILE A 1 401 ? 3.295 6.170 15.765 1.00 95.44 401 ILE A C 1
ATOM 3049 O O . ILE A 1 401 ? 4.041 6.517 14.850 1.00 95.44 401 ILE A O 1
ATOM 3053 N N . GLU A 1 402 ? 2.819 7.043 16.654 1.00 94.75 402 GLU A N 1
ATOM 3054 C CA . GLU A 1 402 ? 3.207 8.460 16.631 1.00 94.75 402 GLU A CA 1
ATOM 3055 C C . GLU A 1 402 ? 4.645 8.635 17.138 1.00 94.75 402 GLU A C 1
ATOM 3057 O O . GLU A 1 402 ? 4.976 8.180 18.232 1.00 94.75 402 GLU A O 1
ATOM 3062 N N . ASN A 1 403 ? 5.503 9.312 16.370 1.00 92.62 403 ASN A N 1
ATOM 3063 C CA . ASN A 1 403 ? 6.940 9.374 16.672 1.00 92.62 403 ASN A CA 1
ATOM 3064 C C . ASN A 1 403 ? 7.265 10.212 17.919 1.00 92.62 403 AS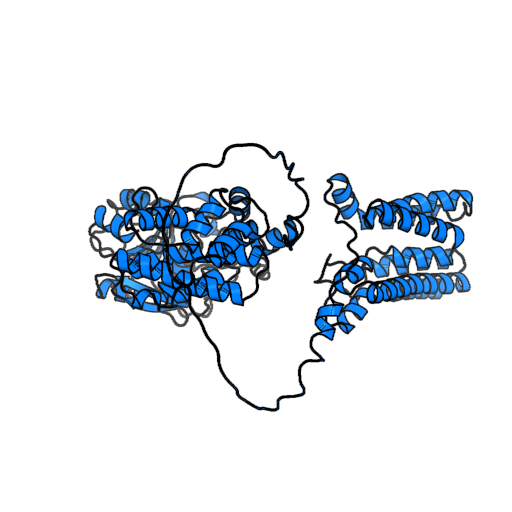N A C 1
ATOM 3066 O O . ASN A 1 403 ? 8.230 9.919 18.631 1.00 92.62 403 ASN A O 1
ATOM 3070 N N . ASP A 1 404 ? 6.468 11.247 18.190 1.00 89.94 404 ASP A N 1
ATOM 3071 C CA . ASP A 1 404 ? 6.712 12.166 19.303 1.00 89.94 404 ASP A CA 1
ATOM 3072 C C . ASP A 1 404 ? 6.409 11.496 20.648 1.00 89.94 404 ASP A C 1
ATOM 3074 O O . ASP A 1 404 ? 7.221 11.539 21.574 1.00 89.94 404 ASP A O 1
ATOM 3078 N N . SER A 1 405 ? 5.248 10.841 20.752 1.00 92.69 405 SER A N 1
ATOM 3079 C CA . SER A 1 405 ? 4.772 10.229 21.997 1.00 92.69 405 SER A CA 1
ATOM 3080 C C . SER A 1 405 ? 5.103 8.740 22.131 1.00 92.69 405 SER A C 1
ATOM 3082 O O . SER A 1 405 ? 5.029 8.207 23.241 1.00 92.69 405 SER A O 1
ATOM 3084 N N . LEU A 1 406 ? 5.459 8.072 21.027 1.00 94.81 406 LEU A N 1
ATOM 3085 C CA . LEU A 1 406 ? 5.594 6.614 20.905 1.00 94.81 406 LEU A CA 1
ATOM 3086 C C . LEU A 1 406 ? 4.318 5.852 21.297 1.00 94.81 406 LEU A C 1
ATOM 3088 O O . LEU A 1 406 ? 4.377 4.694 21.709 1.00 94.81 406 LEU A O 1
ATOM 3092 N N . LYS A 1 407 ? 3.160 6.513 21.196 1.00 95.88 407 LYS A N 1
ATOM 3093 C CA . LYS A 1 407 ? 1.859 5.934 21.524 1.00 95.88 407 LYS A CA 1
ATOM 3094 C C . LYS A 1 407 ? 1.156 5.408 20.282 1.00 95.88 407 LYS A C 1
ATOM 3096 O O . LYS A 1 407 ? 1.298 5.942 19.177 1.00 95.88 407 LYS A O 1
ATOM 3101 N N . THR A 1 408 ? 0.343 4.380 20.489 1.00 96.94 408 THR A N 1
ATOM 3102 C CA . THR A 1 408 ? -0.616 3.920 19.483 1.00 96.94 408 THR A CA 1
ATOM 3103 C C . THR A 1 408 ? -1.804 4.878 19.381 1.00 96.94 408 THR A C 1
ATOM 3105 O O . THR A 1 408 ? -2.026 5.727 20.252 1.00 96.94 408 THR A O 1
ATOM 3108 N N . MET A 1 409 ? -2.587 4.768 18.306 1.00 97.06 409 MET A N 1
ATOM 3109 C CA . MET A 1 409 ? -3.708 5.685 18.069 1.00 97.06 409 MET A CA 1
ATOM 3110 C C . MET A 1 409 ? -4.782 5.549 19.156 1.00 97.06 409 MET A C 1
ATOM 3112 O O . MET A 1 409 ? -5.305 6.562 19.619 1.00 97.06 409 MET A O 1
ATOM 3116 N N . SER A 1 410 ? -5.037 4.329 19.640 1.00 97.50 410 SER A N 1
ATOM 3117 C CA . SER A 1 410 ? -5.938 4.075 20.770 1.00 97.50 410 SER A CA 1
ATOM 3118 C C . SER A 1 410 ? -5.473 4.754 22.060 1.00 97.50 410 SER A C 1
ATOM 3120 O O . SER A 1 410 ? -6.266 5.406 22.737 1.00 97.50 410 SER A O 1
ATOM 3122 N N . GLN A 1 411 ? -4.178 4.682 22.379 1.00 97.31 411 GLN A N 1
ATOM 3123 C CA . GLN A 1 411 ? -3.597 5.343 23.552 1.00 97.31 411 GLN A CA 1
ATOM 3124 C C . GLN A 1 411 ? -3.691 6.872 23.458 1.00 97.31 411 GLN A C 1
ATOM 3126 O O . GLN A 1 411 ? -3.934 7.542 24.464 1.00 97.31 411 GLN A O 1
ATOM 3131 N N . ILE A 1 412 ? -3.517 7.434 22.257 1.00 97.12 412 ILE A N 1
ATOM 3132 C CA . ILE A 1 412 ? -3.703 8.868 22.007 1.00 97.12 412 ILE A CA 1
ATOM 3133 C C . ILE A 1 412 ? -5.177 9.242 22.174 1.00 97.12 412 ILE A C 1
ATOM 3135 O O . ILE A 1 412 ? -5.485 10.177 22.915 1.00 97.12 412 ILE A O 1
ATOM 3139 N N . ALA A 1 413 ? -6.091 8.497 21.548 1.00 96.88 413 ALA A N 1
ATOM 3140 C CA . ALA A 1 413 ? -7.527 8.746 21.627 1.00 96.88 413 ALA A CA 1
ATOM 3141 C C . ALA A 1 413 ? -8.028 8.716 23.075 1.00 96.88 413 ALA A C 1
ATOM 3143 O O . ALA A 1 413 ? -8.634 9.685 23.523 1.00 96.88 413 ALA A O 1
ATOM 3144 N N . LYS A 1 414 ? -7.663 7.677 23.834 1.00 96.00 414 LYS A N 1
ATOM 3145 C CA . LYS A 1 414 ? -8.023 7.512 25.250 1.00 96.00 414 LYS A CA 1
ATOM 3146 C C . LYS A 1 414 ? -7.538 8.660 26.141 1.00 96.00 414 LYS A C 1
ATOM 3148 O O . LYS A 1 414 ? -8.132 8.930 27.177 1.00 96.00 414 LYS A O 1
ATOM 3153 N N . SER A 1 415 ? -6.463 9.351 25.754 1.00 95.81 415 SER A N 1
ATOM 3154 C CA . SER A 1 415 ? -5.963 10.517 26.496 1.00 95.81 415 SER A CA 1
ATOM 3155 C C . SER A 1 415 ? -6.701 11.826 26.190 1.00 95.81 415 SER A C 1
ATOM 3157 O O . SER A 1 415 ? -6.515 12.805 26.908 1.00 95.81 415 SER A O 1
ATOM 3159 N N . LEU A 1 416 ? -7.520 11.860 25.133 1.00 95.44 416 LEU A N 1
ATOM 3160 C CA . LEU A 1 416 ? -8.153 13.080 24.619 1.00 95.44 416 LEU A CA 1
ATOM 3161 C C . LEU A 1 416 ? -9.683 13.041 24.679 1.00 95.44 416 LEU A C 1
ATOM 3163 O O . LEU A 1 416 ? -10.313 14.095 24.776 1.00 95.44 416 LEU A O 1
ATOM 3167 N N . VAL A 1 417 ? -10.284 11.853 24.591 1.00 95.38 417 VAL A N 1
ATOM 3168 C CA . VAL A 1 417 ? -11.735 11.642 24.547 1.00 95.38 417 VAL A CA 1
ATOM 3169 C C . VAL A 1 417 ? -12.118 10.340 25.253 1.00 95.38 417 VAL A C 1
ATOM 3171 O O . VAL A 1 417 ? -11.322 9.410 25.319 1.00 95.38 417 VAL A O 1
ATOM 3174 N N . ASP A 1 418 ? -13.357 10.278 25.742 1.00 95.75 418 ASP A N 1
ATOM 3175 C CA . ASP A 1 418 ? -13.924 9.142 26.495 1.00 95.75 418 ASP A CA 1
ATOM 3176 C C . ASP A 1 418 ? -14.954 8.354 25.660 1.00 95.75 418 ASP A C 1
ATOM 3178 O O . ASP A 1 418 ? -15.939 7.814 26.154 1.00 95.75 418 ASP A O 1
ATOM 3182 N N . ASN A 1 419 ? -14.784 8.374 24.339 1.00 97.25 419 ASN A N 1
ATOM 3183 C CA . ASN A 1 419 ? -15.668 7.687 23.407 1.00 97.25 419 ASN A CA 1
ATOM 3184 C C . ASN A 1 419 ? -15.271 6.212 23.264 1.00 97.25 419 ASN A C 1
ATOM 3186 O O . ASN A 1 419 ? -14.085 5.878 23.271 1.00 97.25 419 ASN A O 1
ATOM 3190 N N . ARG A 1 420 ? -16.259 5.354 22.985 1.00 98.06 420 ARG A N 1
ATOM 3191 C CA . ARG A 1 420 ? -16.033 3.967 22.550 1.00 98.06 420 ARG A CA 1
ATOM 3192 C C . ARG A 1 420 ? -15.132 3.937 21.317 1.00 98.06 420 ARG A C 1
ATOM 3194 O O . ARG A 1 420 ? -15.359 4.704 20.375 1.00 98.06 420 ARG A O 1
ATOM 3201 N N . TYR A 1 421 ? -14.136 3.055 21.311 1.00 98.44 421 TYR A N 1
ATOM 3202 C CA . TYR A 1 421 ? -13.074 3.052 20.307 1.00 98.44 421 TYR A CA 1
ATOM 3203 C C . TYR A 1 421 ? -12.939 1.697 19.616 1.00 98.44 421 TYR A C 1
ATOM 3205 O O . TYR A 1 421 ? -12.915 0.658 20.268 1.00 98.44 421 TYR A O 1
ATOM 3213 N N . VAL A 1 422 ? -12.797 1.710 18.292 1.00 98.81 422 VAL A N 1
ATOM 3214 C CA . VAL A 1 422 ? -12.611 0.509 17.474 1.00 98.81 422 VAL A CA 1
ATOM 3215 C C . VAL A 1 422 ? -11.405 0.687 16.554 1.00 98.81 422 VAL A C 1
ATOM 3217 O O . VAL A 1 422 ? -11.353 1.625 15.760 1.00 98.81 422 VAL A O 1
ATOM 3220 N N . ALA A 1 423 ? -10.444 -0.231 16.606 1.00 98.44 423 ALA A N 1
ATOM 3221 C CA . ALA A 1 423 ? -9.363 -0.315 15.627 1.00 98.44 423 ALA A CA 1
ATOM 3222 C C . ALA A 1 423 ? -9.739 -1.298 14.517 1.00 98.44 423 ALA A C 1
ATOM 3224 O O . ALA A 1 423 ? -10.174 -2.413 14.799 1.00 98.44 423 ALA A O 1
ATOM 3225 N N . VAL A 1 424 ? -9.559 -0.913 13.252 1.00 98.31 424 VAL A N 1
ATOM 3226 C CA . VAL A 1 424 ? -9.811 -1.805 12.112 1.00 98.31 424 VAL A CA 1
ATOM 3227 C C . VAL A 1 424 ? -8.536 -1.999 11.304 1.00 98.31 424 VAL A C 1
ATOM 3229 O O . VAL A 1 424 ? -7.952 -1.036 10.807 1.00 98.31 424 VAL A O 1
ATOM 3232 N N . SER A 1 425 ? -8.122 -3.254 11.136 1.00 96.62 425 SER A N 1
ATOM 3233 C CA . SER A 1 425 ? -6.943 -3.615 10.343 1.00 96.62 425 SER A CA 1
ATOM 3234 C C . SER A 1 425 ? -7.097 -4.987 9.681 1.00 96.62 425 SER A C 1
ATOM 3236 O O . SER A 1 425 ? -8.002 -5.757 9.997 1.00 96.62 425 SER A O 1
ATOM 3238 N N . GLY A 1 426 ? -6.217 -5.291 8.731 1.00 95.94 426 GLY A N 1
ATOM 3239 C CA . GLY A 1 426 ? -6.241 -6.516 7.935 1.00 95.94 426 GLY A CA 1
ATOM 3240 C C . GLY A 1 426 ? -5.844 -6.286 6.474 1.00 95.94 426 GLY A C 1
ATOM 3241 O O . GLY A 1 426 ? -5.653 -5.128 6.069 1.00 95.94 426 GLY A O 1
ATOM 3242 N N . PRO A 1 427 ? -5.747 -7.362 5.672 1.00 95.81 427 PRO A N 1
ATOM 3243 C CA . PRO A 1 427 ? -5.408 -7.292 4.254 1.00 95.81 427 PRO A CA 1
ATOM 3244 C C . PRO A 1 427 ? -6.530 -6.591 3.480 1.00 95.81 427 PRO A C 1
ATOM 3246 O O . PRO A 1 427 ? -7.614 -7.138 3.296 1.00 95.81 427 PRO A O 1
ATOM 3249 N N . SER A 1 428 ? -6.298 -5.334 3.094 1.00 93.81 428 SER A N 1
ATOM 3250 C CA . SER A 1 428 ? -7.388 -4.429 2.699 1.00 93.81 428 SER A CA 1
ATOM 3251 C C . SER A 1 428 ? -6.947 -3.322 1.734 1.00 93.81 428 SER A C 1
ATOM 3253 O O . SER A 1 428 ? -7.135 -2.130 1.990 1.00 93.81 428 SER A O 1
ATOM 3255 N N . HIS A 1 429 ? -6.345 -3.695 0.600 1.00 93.31 429 HIS A N 1
ATOM 3256 C CA . HIS A 1 429 ? -5.983 -2.717 -0.429 1.00 93.31 429 HIS A CA 1
ATOM 3257 C C . HIS A 1 429 ? -7.214 -1.936 -0.910 1.00 93.31 429 HIS A C 1
ATOM 3259 O O . HIS A 1 429 ? -8.214 -2.501 -1.353 1.00 93.31 429 HIS A O 1
ATOM 3265 N N . ALA A 1 430 ? -7.137 -0.606 -0.834 1.00 93.06 430 ALA A N 1
ATOM 3266 C CA . ALA A 1 430 ? -8.251 0.278 -1.163 1.00 93.06 430 ALA A CA 1
ATOM 3267 C C . ALA A 1 430 ? -8.699 0.129 -2.626 1.00 93.06 430 ALA A C 1
ATOM 3269 O O . ALA A 1 430 ? -9.885 0.236 -2.936 1.00 93.06 430 ALA A O 1
ATOM 3270 N N . GLU A 1 431 ? -7.738 -0.138 -3.508 1.00 91.62 431 GLU A N 1
ATOM 3271 C CA . GLU A 1 431 ? -7.929 -0.375 -4.931 1.00 91.62 431 GLU A CA 1
ATOM 3272 C C . GLU A 1 431 ? -8.763 -1.638 -5.198 1.00 91.62 431 GLU A C 1
ATOM 3274 O O . GLU A 1 431 ? -9.547 -1.659 -6.142 1.00 91.62 431 GLU A O 1
ATOM 3279 N N . GLU A 1 432 ? -8.646 -2.668 -4.360 1.00 94.12 432 GLU A N 1
ATOM 3280 C CA . GLU A 1 432 ? -9.434 -3.903 -4.466 1.00 94.12 432 GLU A CA 1
ATOM 3281 C C . GLU A 1 432 ? -10.831 -3.727 -3.861 1.00 94.12 432 GLU A C 1
ATOM 3283 O O . GLU A 1 432 ? -11.829 -4.119 -4.466 1.00 94.12 432 GLU A O 1
ATOM 3288 N N . ILE A 1 433 ? -10.927 -3.032 -2.723 1.00 96.44 433 ILE A N 1
ATOM 3289 C CA . ILE A 1 433 ? -12.208 -2.732 -2.067 1.00 96.44 433 ILE A CA 1
ATOM 3290 C C . ILE A 1 433 ? -13.114 -1.902 -2.981 1.00 96.44 433 ILE A C 1
ATOM 3292 O O . ILE A 1 433 ? -14.304 -2.195 -3.123 1.00 96.44 433 ILE A O 1
ATOM 3296 N N . VAL A 1 434 ? -12.574 -0.868 -3.637 1.00 94.50 434 VAL A N 1
ATOM 3297 C CA . VAL A 1 434 ? -13.376 -0.030 -4.543 1.00 94.50 434 VAL A CA 1
ATOM 3298 C C . VAL A 1 434 ? -13.783 -0.777 -5.819 1.00 94.50 434 VAL A C 1
ATOM 3300 O O . VAL A 1 434 ? -14.792 -0.428 -6.423 1.00 94.50 434 VAL A O 1
ATOM 3303 N N . ARG A 1 435 ? -13.047 -1.833 -6.192 1.00 93.50 435 ARG A N 1
ATOM 3304 C CA . ARG A 1 435 ? -13.394 -2.775 -7.270 1.00 93.50 435 ARG A CA 1
ATOM 3305 C C . ARG A 1 435 ? -14.360 -3.874 -6.833 1.00 93.50 435 ARG A C 1
ATOM 3307 O O . ARG A 1 435 ? -14.706 -4.728 -7.644 1.00 93.50 435 ARG A O 1
ATOM 3314 N N . ASN A 1 436 ? -14.809 -3.827 -5.579 1.00 95.12 436 ASN A N 1
ATOM 3315 C CA . ASN A 1 436 ? -15.740 -4.781 -4.993 1.00 95.12 436 ASN A CA 1
ATOM 3316 C C . ASN A 1 436 ? -15.173 -6.216 -4.927 1.00 95.12 436 ASN A C 1
ATOM 3318 O O . ASN A 1 436 ? -15.908 -7.190 -5.078 1.00 95.12 436 ASN A O 1
ATOM 3322 N N . TYR A 1 437 ? -13.858 -6.359 -4.724 1.00 95.56 437 TYR A N 1
ATOM 3323 C CA . TYR A 1 437 ? -13.221 -7.666 -4.547 1.00 95.56 437 TYR A CA 1
ATOM 3324 C C . TYR A 1 437 ? -13.355 -8.174 -3.103 1.00 95.56 437 TYR A C 1
ATOM 3326 O O . TYR A 1 437 ? -13.359 -7.362 -2.171 1.00 95.56 437 TYR A O 1
ATOM 3334 N N . PRO A 1 438 ? -13.438 -9.506 -2.895 1.00 97.00 438 PRO A N 1
ATOM 3335 C CA . PRO A 1 438 ? -13.485 -10.104 -1.565 1.00 97.00 438 PRO A CA 1
ATOM 3336 C C . PRO A 1 438 ? -12.353 -9.609 -0.658 1.00 97.00 438 PRO A C 1
ATOM 3338 O O . PRO A 1 438 ? -11.181 -9.781 -0.971 1.00 97.00 438 PRO A O 1
ATOM 3341 N N . THR A 1 439 ? -12.713 -9.005 0.473 1.00 97.50 439 THR A N 1
ATOM 3342 C CA . THR A 1 439 ? -11.787 -8.414 1.445 1.00 97.50 439 THR A CA 1
ATOM 3343 C C . THR A 1 439 ? -12.179 -8.829 2.861 1.00 97.50 439 THR A C 1
ATOM 3345 O O . THR A 1 439 ? -13.363 -8.834 3.207 1.00 97.50 439 THR A O 1
ATOM 3348 N N . THR A 1 440 ? -11.193 -9.150 3.699 1.00 97.56 440 THR A N 1
ATOM 3349 C CA . THR A 1 440 ? -11.404 -9.552 5.098 1.00 97.56 440 THR A CA 1
ATOM 3350 C C . THR A 1 440 ? -10.598 -8.679 6.052 1.00 97.56 440 THR A C 1
ATOM 3352 O O . THR A 1 440 ? -9.391 -8.534 5.874 1.00 97.56 440 THR A O 1
ATOM 3355 N N . VAL A 1 441 ? -11.235 -8.160 7.102 1.00 98.12 441 VAL A N 1
ATOM 3356 C CA . VAL A 1 441 ? -10.581 -7.350 8.147 1.00 98.12 441 VAL A CA 1
ATOM 3357 C C . VAL A 1 441 ? -11.041 -7.755 9.547 1.00 98.12 441 VAL A C 1
ATOM 3359 O O . VAL A 1 441 ? -12.041 -8.458 9.703 1.00 98.12 441 VAL A O 1
ATOM 3362 N N . VAL A 1 442 ? -10.322 -7.288 10.564 1.00 98.25 442 VAL A N 1
ATOM 3363 C CA . VAL A 1 442 ? -10.704 -7.369 11.978 1.00 98.25 442 VAL A CA 1
ATOM 3364 C C . VAL A 1 442 ? -11.092 -5.980 12.474 1.00 98.25 442 VAL A C 1
ATOM 3366 O O . VAL A 1 442 ? -10.407 -5.010 12.159 1.00 98.25 442 VAL A O 1
ATOM 3369 N N . ALA A 1 443 ? -12.168 -5.898 13.253 1.00 98.56 443 ALA A N 1
ATOM 3370 C CA . ALA A 1 443 ? -12.565 -4.746 14.052 1.00 98.56 443 ALA A CA 1
ATOM 3371 C C . ALA A 1 443 ? -12.404 -5.100 15.537 1.00 98.56 443 ALA A C 1
ATOM 3373 O O . ALA A 1 443 ? -13.158 -5.923 16.056 1.00 98.56 443 ALA A O 1
ATOM 3374 N N . ALA A 1 444 ? -11.411 -4.509 16.202 1.00 98.44 444 ALA A N 1
ATOM 3375 C CA . ALA A 1 444 ? -11.117 -4.761 17.607 1.00 98.44 444 ALA A CA 1
ATOM 3376 C C . ALA A 1 444 ? -11.549 -3.606 18.509 1.00 98.44 444 ALA A C 1
ATOM 3378 O O . ALA A 1 444 ? -11.328 -2.443 18.165 1.00 98.44 444 ALA A O 1
ATOM 3379 N N . SER A 1 445 ? -12.147 -3.926 19.654 1.00 98.50 445 SER A N 1
ATOM 3380 C CA . SER A 1 445 ? -12.609 -2.958 20.654 1.00 98.50 445 SER A CA 1
ATOM 3381 C C . SER A 1 445 ? -12.603 -3.576 22.050 1.00 98.50 445 SER A C 1
ATOM 3383 O O . SER A 1 445 ? -12.728 -4.786 22.177 1.00 98.50 445 SER A O 1
ATOM 3385 N N . ASP A 1 446 ? -12.502 -2.752 23.089 1.00 96.56 446 ASP A N 1
ATOM 3386 C CA . ASP A 1 446 ? -12.808 -3.146 24.466 1.00 96.56 446 ASP A CA 1
ATOM 3387 C C . ASP A 1 446 ? -14.324 -3.193 24.738 1.00 96.56 446 ASP A C 1
ATOM 3389 O O . ASP A 1 446 ? -14.755 -3.763 25.740 1.00 96.56 446 ASP A O 1
ATOM 3393 N N . ASP A 1 447 ? -15.133 -2.637 23.830 1.00 97.69 447 ASP A N 1
ATOM 3394 C CA . ASP A 1 447 ? -16.589 -2.748 23.800 1.00 97.69 447 ASP A CA 1
ATOM 3395 C C . ASP A 1 447 ? -17.035 -3.654 22.635 1.00 97.69 447 ASP A C 1
ATOM 3397 O O . ASP A 1 447 ? -17.044 -3.266 21.459 1.00 97.69 447 ASP A O 1
ATOM 3401 N N . ASP A 1 448 ? -17.462 -4.870 22.977 1.00 96.75 448 ASP A N 1
ATOM 3402 C CA . ASP A 1 448 ? -17.974 -5.865 22.031 1.00 96.75 448 ASP A CA 1
ATOM 3403 C C . ASP A 1 448 ? -19.130 -5.345 21.164 1.00 96.75 448 ASP A C 1
ATOM 3405 O O . ASP A 1 448 ? -19.242 -5.710 19.989 1.00 96.75 448 ASP A O 1
ATOM 3409 N N . ASP A 1 449 ? -20.009 -4.507 21.715 1.00 97.75 449 ASP A N 1
ATOM 3410 C CA . ASP A 1 449 ? -21.149 -3.966 20.979 1.00 97.75 449 ASP A CA 1
ATOM 3411 C C . ASP A 1 449 ? -20.696 -2.891 19.991 1.00 97.75 449 ASP A C 1
ATOM 3413 O O . ASP A 1 449 ? -21.216 -2.827 18.872 1.00 97.75 449 ASP A O 1
ATOM 3417 N N . ALA A 1 450 ? -19.671 -2.106 20.339 1.00 98.12 450 ALA A N 1
ATOM 3418 C CA . ALA A 1 450 ? -19.036 -1.193 19.395 1.00 98.12 450 ALA A CA 1
ATOM 3419 C C . ALA A 1 450 ? -18.375 -1.959 18.236 1.00 98.12 450 ALA A C 1
ATOM 3421 O O . ALA A 1 450 ? -18.597 -1.617 17.070 1.00 98.12 450 ALA A O 1
ATOM 3422 N N . ALA A 1 451 ? -17.628 -3.032 18.520 1.00 98.38 451 ALA A N 1
ATOM 3423 C CA . ALA A 1 451 ? -17.025 -3.876 17.485 1.00 98.38 451 ALA A CA 1
ATOM 3424 C C . ALA A 1 451 ? -18.084 -4.516 16.567 1.00 98.38 451 ALA A C 1
ATOM 3426 O O . ALA A 1 451 ? -17.946 -4.471 15.340 1.00 98.38 451 ALA A O 1
ATOM 3427 N N . LYS A 1 452 ? -19.174 -5.052 17.135 1.00 98.31 452 LYS A N 1
ATOM 3428 C CA . LYS A 1 452 ? -20.309 -5.609 16.373 1.00 98.31 452 LYS A CA 1
ATOM 3429 C C . LYS A 1 452 ? -21.028 -4.549 15.548 1.00 98.31 452 LYS A C 1
ATOM 3431 O O . LYS A 1 452 ? -21.452 -4.829 14.429 1.00 98.31 452 LYS A O 1
ATOM 3436 N N . GLU A 1 453 ? -21.167 -3.326 16.054 1.00 98.12 453 GLU A N 1
ATOM 3437 C CA . GLU A 1 453 ? -21.752 -2.230 15.284 1.00 98.12 453 GLU A CA 1
ATOM 3438 C C . GLU A 1 453 ? -20.899 -1.917 14.047 1.00 98.12 453 GLU A C 1
ATOM 3440 O O . GLU A 1 453 ? -21.437 -1.828 12.942 1.00 98.12 453 GLU A O 1
ATOM 3445 N N . ILE A 1 454 ? -19.570 -1.857 14.190 1.00 98.44 454 ILE A N 1
ATOM 3446 C CA . ILE A 1 454 ? -18.656 -1.670 13.052 1.00 98.44 454 ILE A CA 1
ATOM 3447 C C . ILE A 1 454 ? -18.672 -2.867 12.096 1.00 98.44 454 ILE A C 1
ATOM 3449 O O . ILE A 1 454 ? -18.676 -2.676 10.878 1.00 98.44 454 ILE A O 1
ATOM 3453 N N . GLN A 1 455 ? -18.747 -4.092 12.616 1.00 98.38 455 GLN A N 1
ATOM 3454 C CA . GLN A 1 455 ? -18.940 -5.290 11.801 1.00 98.38 455 GLN A CA 1
ATOM 3455 C C . GLN A 1 455 ? -20.219 -5.177 10.960 1.00 98.38 455 GLN A C 1
ATOM 3457 O O . GLN A 1 455 ? -20.162 -5.342 9.744 1.00 98.38 455 GLN A O 1
ATOM 3462 N N . ASN A 1 456 ? -21.350 -4.821 11.570 1.00 96.81 456 ASN A N 1
ATOM 3463 C CA . ASN A 1 456 ? -22.647 -4.755 10.898 1.00 96.81 456 ASN A CA 1
ATOM 3464 C C . ASN A 1 456 ? -22.703 -3.700 9.786 1.00 96.81 456 ASN A C 1
ATOM 3466 O O . ASN A 1 456 ? -23.267 -3.971 8.729 1.00 96.81 456 ASN A O 1
ATOM 3470 N N . ILE A 1 457 ? -22.123 -2.510 9.988 1.00 97.69 457 ILE A N 1
ATOM 3471 C CA . ILE A 1 457 ? -22.172 -1.456 8.956 1.00 97.69 457 ILE A CA 1
ATOM 3472 C C . ILE A 1 457 ? -21.227 -1.721 7.777 1.00 97.69 457 ILE A C 1
ATOM 3474 O O . ILE A 1 457 ? -21.408 -1.133 6.708 1.00 97.69 457 ILE A O 1
ATOM 3478 N N . LEU A 1 458 ? -20.184 -2.536 7.973 1.00 97.75 458 LEU A N 1
ATOM 3479 C CA . LEU A 1 458 ? -19.169 -2.835 6.959 1.00 97.75 458 LEU A CA 1
ATOM 3480 C C . LEU A 1 458 ? -19.424 -4.161 6.242 1.00 97.75 458 LEU A C 1
ATOM 3482 O O . LEU A 1 458 ? -19.062 -4.279 5.073 1.00 97.75 458 LEU A O 1
ATOM 3486 N N . MET A 1 459 ? -20.039 -5.143 6.907 1.00 96.56 459 MET A N 1
ATOM 3487 C CA . MET A 1 459 ? -20.288 -6.457 6.324 1.00 96.56 459 MET A CA 1
ATOM 3488 C C . MET A 1 459 ? -21.139 -6.372 5.055 1.00 96.56 459 MET A C 1
ATOM 3490 O O . MET A 1 459 ? -22.204 -5.762 5.025 1.00 96.56 459 MET A O 1
ATOM 3494 N N . SER A 1 460 ? -20.668 -7.034 4.004 1.00 95.44 460 SER A N 1
ATOM 3495 C CA . SER A 1 460 ? -21.350 -7.166 2.720 1.00 95.44 460 SER A CA 1
ATOM 3496 C C . SER A 1 460 ? -21.028 -8.532 2.095 1.00 95.44 460 SER A C 1
ATOM 3498 O O . SER A 1 460 ? -20.340 -9.363 2.691 1.00 95.44 460 SER A O 1
ATOM 3500 N N . LYS A 1 461 ? -21.501 -8.782 0.867 1.00 93.88 461 LYS A N 1
ATOM 3501 C CA . LYS A 1 461 ? -21.153 -10.001 0.110 1.00 93.88 461 LYS A CA 1
ATOM 3502 C C . LYS A 1 461 ? -19.652 -10.114 -0.195 1.00 93.88 461 LYS A C 1
ATOM 3504 O O . LYS A 1 461 ? -19.164 -11.214 -0.428 1.00 93.88 461 LYS A O 1
ATOM 3509 N N . THR A 1 462 ? -18.942 -8.990 -0.215 1.00 95.69 462 THR A N 1
ATOM 3510 C CA . THR A 1 462 ? -17.540 -8.871 -0.649 1.00 95.69 462 THR A CA 1
ATOM 3511 C C . THR A 1 462 ? -16.642 -8.281 0.433 1.00 95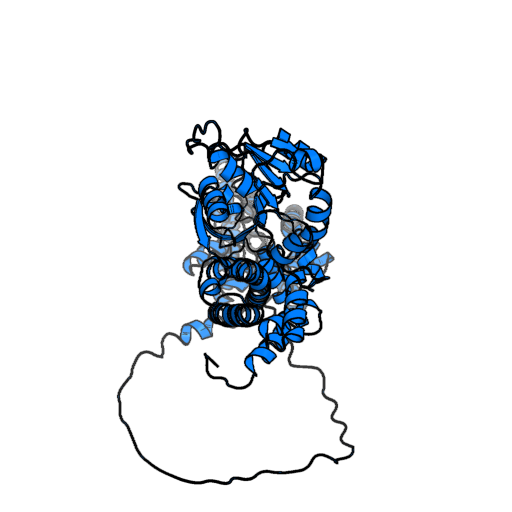.69 462 THR A C 1
ATOM 3513 O O . THR A 1 462 ? -15.427 -8.304 0.292 1.00 95.69 462 THR A O 1
ATOM 3516 N N . PHE A 1 463 ? -17.200 -7.792 1.540 1.00 97.94 463 PHE A N 1
ATOM 3517 C CA . PHE A 1 463 ? -16.437 -7.253 2.658 1.00 97.94 463 PHE A CA 1
ATOM 3518 C C . PHE A 1 463 ? -16.829 -7.977 3.943 1.00 97.94 463 PHE A C 1
ATOM 3520 O O . PHE A 1 463 ? -17.963 -7.876 4.407 1.00 97.94 463 PHE A O 1
ATOM 3527 N N . ARG A 1 464 ? -15.901 -8.741 4.520 1.00 98.00 464 ARG A N 1
ATOM 3528 C CA . ARG A 1 464 ? -16.143 -9.547 5.721 1.00 98.00 464 ARG A CA 1
ATOM 3529 C C . ARG A 1 464 ? -15.342 -8.998 6.893 1.00 98.00 464 ARG A C 1
ATOM 3531 O O . ARG A 1 464 ? -14.133 -8.806 6.793 1.00 98.00 464 ARG A O 1
ATOM 3538 N N . VAL A 1 465 ? -16.021 -8.782 8.015 1.00 98.38 465 VAL A N 1
ATOM 3539 C CA . VAL A 1 465 ? -15.414 -8.247 9.237 1.00 98.38 465 VAL A CA 1
ATOM 3540 C C . VAL A 1 465 ? -15.505 -9.284 10.343 1.00 98.38 465 VAL A C 1
ATOM 3542 O O . VAL A 1 465 ? -16.582 -9.811 10.611 1.00 98.38 465 VAL A O 1
ATOM 3545 N N . TYR A 1 466 ? -14.378 -9.567 10.981 1.00 98.19 466 TYR A N 1
ATOM 3546 C CA . TYR A 1 466 ? -14.297 -10.338 12.218 1.00 98.19 466 TYR A CA 1
ATOM 3547 C C . TYR A 1 466 ? -14.151 -9.376 13.395 1.00 98.19 466 TYR A C 1
ATOM 3549 O O . TYR A 1 466 ? -13.541 -8.321 13.247 1.00 98.19 466 TYR A O 1
ATOM 3557 N N . THR A 1 467 ? -14.710 -9.712 14.550 1.00 98.25 467 THR A N 1
ATOM 3558 C CA . THR A 1 467 ? -14.537 -8.916 15.772 1.00 98.25 467 THR A CA 1
ATOM 3559 C C . THR A 1 467 ? -13.389 -9.468 16.611 1.00 98.25 467 THR A C 1
ATOM 3561 O O . THR A 1 467 ? -13.091 -10.660 16.540 1.00 98.25 467 THR A O 1
ATOM 3564 N N . GLY A 1 468 ? -12.760 -8.612 17.409 1.00 96.56 468 GLY A N 1
ATOM 3565 C CA . GLY A 1 468 ? -11.758 -9.000 18.401 1.00 96.56 468 GLY A CA 1
ATOM 3566 C C . GLY A 1 468 ? -11.738 -8.029 19.579 1.00 96.56 468 GLY A C 1
ATOM 3567 O O . GLY A 1 468 ? -12.373 -6.979 19.525 1.00 96.56 468 GLY A O 1
ATOM 3568 N N . ASP A 1 469 ? -10.990 -8.372 20.620 1.00 96.81 469 ASP A N 1
ATOM 3569 C CA . ASP A 1 469 ? -10.858 -7.571 21.845 1.00 96.81 469 ASP A CA 1
ATOM 3570 C C . ASP A 1 469 ? -9.441 -6.995 22.046 1.00 96.81 469 ASP A C 1
ATOM 3572 O O . ASP A 1 469 ? -9.201 -6.174 22.928 1.00 96.81 469 ASP A O 1
ATOM 3576 N N . ASP A 1 470 ? -8.487 -7.377 21.194 1.00 97.81 470 ASP A N 1
ATOM 3577 C CA . ASP A 1 470 ? -7.097 -6.925 21.260 1.00 97.81 470 ASP A CA 1
ATOM 3578 C C . ASP A 1 470 ? -6.837 -5.721 20.340 1.00 97.81 470 ASP A C 1
ATOM 3580 O O . ASP A 1 470 ? -6.261 -5.838 19.253 1.00 97.81 470 ASP A O 1
ATOM 3584 N N . ILE A 1 471 ? -7.275 -4.535 20.781 1.00 98.19 471 ILE A N 1
ATOM 3585 C CA . ILE A 1 471 ? -7.026 -3.268 20.068 1.00 98.19 471 ILE A CA 1
ATOM 3586 C C . ILE A 1 471 ? -5.526 -3.080 19.805 1.00 98.19 471 ILE A C 1
ATOM 3588 O O . ILE A 1 471 ? -5.128 -2.692 18.704 1.00 98.19 471 ILE A O 1
ATOM 3592 N N . LEU A 1 472 ? -4.694 -3.350 20.815 1.00 97.75 472 LEU A N 1
ATOM 3593 C CA . LEU A 1 472 ? -3.264 -3.079 20.757 1.00 97.75 472 LEU A CA 1
ATOM 3594 C C . LEU A 1 472 ? -2.572 -3.973 19.723 1.00 97.75 472 LEU A C 1
ATOM 3596 O O . LEU A 1 472 ? -1.836 -3.460 18.880 1.00 97.75 472 LEU A O 1
ATOM 3600 N N . GLY A 1 473 ? -2.847 -5.280 19.728 1.00 98.00 473 GLY A N 1
ATOM 3601 C CA . GLY A 1 473 ? -2.306 -6.206 18.733 1.00 98.00 473 GLY A CA 1
ATOM 3602 C C . GLY A 1 473 ? -2.741 -5.873 17.307 1.00 98.00 473 GLY A C 1
ATOM 3603 O O . GLY A 1 473 ? -1.926 -5.932 16.384 1.00 98.00 473 GLY A O 1
ATOM 3604 N N . VAL A 1 474 ? -3.994 -5.445 17.110 1.00 98.25 474 VAL A N 1
ATOM 3605 C CA . VAL A 1 474 ? -4.503 -5.029 15.791 1.00 98.25 474 VAL A CA 1
ATOM 3606 C C . VAL A 1 474 ? -3.788 -3.776 15.274 1.00 98.25 474 VAL A C 1
ATOM 3608 O O . VAL A 1 474 ? -3.406 -3.730 14.099 1.00 98.25 474 VAL A O 1
ATOM 3611 N N . GLU A 1 475 ? -3.579 -2.771 16.129 1.00 98.00 475 GLU A N 1
ATOM 3612 C CA . GLU A 1 475 ? -2.864 -1.542 15.762 1.00 98.00 475 GLU A CA 1
ATOM 3613 C C . GLU A 1 475 ? -1.376 -1.804 15.489 1.00 98.00 475 GLU A C 1
ATOM 3615 O O . GLU A 1 475 ? -0.847 -1.335 14.477 1.00 98.00 475 GLU A O 1
ATOM 3620 N N . LEU A 1 476 ? -0.707 -2.586 16.344 1.00 97.75 476 LEU A N 1
ATOM 3621 C CA . LEU A 1 476 ? 0.717 -2.903 16.202 1.00 97.75 476 LEU A CA 1
ATOM 3622 C C . LEU A 1 476 ? 0.996 -3.793 14.990 1.00 97.75 476 LEU A C 1
ATOM 3624 O O . LEU A 1 476 ? 1.931 -3.508 14.241 1.00 97.75 476 LEU A O 1
ATOM 3628 N N . GLY A 1 477 ? 0.167 -4.810 14.741 1.00 96.94 477 GLY A N 1
ATOM 3629 C CA . GLY A 1 477 ? 0.285 -5.658 13.553 1.00 96.94 477 GLY A CA 1
ATOM 3630 C C . GLY A 1 477 ? 0.174 -4.842 12.262 1.00 96.94 477 GLY A C 1
ATOM 3631 O O . GLY A 1 477 ? 1.042 -4.927 11.391 1.00 96.94 477 GLY A O 1
ATOM 3632 N N . GLY A 1 478 ? -0.828 -3.957 12.188 1.00 95.69 478 GLY A N 1
ATOM 3633 C CA . GLY A 1 478 ? -1.022 -3.065 11.044 1.00 95.69 478 GLY A CA 1
ATOM 3634 C C . GLY A 1 478 ? 0.099 -2.035 10.866 1.00 95.69 478 GLY A C 1
ATOM 3635 O O . GLY A 1 478 ? 0.451 -1.709 9.731 1.00 95.69 478 GLY A O 1
ATOM 3636 N N . ALA A 1 479 ? 0.668 -1.526 11.962 1.00 96.12 479 ALA A N 1
ATOM 3637 C CA . ALA A 1 479 ? 1.766 -0.567 11.932 1.00 96.12 479 ALA A CA 1
ATOM 3638 C C . ALA A 1 479 ? 3.086 -1.227 11.507 1.00 96.12 479 ALA A C 1
ATOM 3640 O O . ALA A 1 479 ? 3.664 -0.876 10.475 1.00 96.12 479 ALA A O 1
ATOM 3641 N N . LEU A 1 480 ? 3.563 -2.202 12.281 1.00 97.12 480 LEU A N 1
ATOM 3642 C CA . LEU A 1 480 ? 4.923 -2.734 12.177 1.00 97.12 480 LEU A CA 1
ATOM 3643 C C . LEU A 1 480 ? 5.154 -3.539 10.893 1.00 97.12 480 LEU A C 1
ATOM 3645 O O . LEU A 1 480 ? 6.261 -3.533 10.353 1.00 97.12 480 LEU A O 1
ATOM 3649 N N . LYS A 1 481 ? 4.105 -4.132 10.308 1.00 96.31 481 LYS A N 1
ATOM 3650 C CA . LYS A 1 481 ? 4.199 -4.783 8.990 1.00 96.31 481 LYS A CA 1
ATOM 3651 C C . LYS A 1 481 ? 4.723 -3.847 7.899 1.00 96.31 481 LYS A C 1
ATOM 3653 O O . LYS A 1 481 ? 5.323 -4.314 6.935 1.00 96.31 481 LYS A O 1
ATOM 3658 N N . ASN A 1 482 ? 4.510 -2.529 8.016 1.00 96.38 482 ASN A N 1
ATOM 3659 C CA . ASN A 1 482 ? 5.009 -1.562 7.034 1.00 96.38 482 ASN A CA 1
ATOM 3660 C C . ASN A 1 482 ? 6.546 -1.512 7.012 1.00 96.38 482 ASN A C 1
ATOM 3662 O O . ASN A 1 482 ? 7.115 -1.282 5.946 1.00 96.38 482 ASN A O 1
ATOM 3666 N N . VAL A 1 483 ? 7.202 -1.764 8.151 1.00 97.19 483 VAL A N 1
ATOM 3667 C CA . VAL A 1 483 ? 8.667 -1.855 8.261 1.00 97.19 483 VAL A CA 1
ATOM 3668 C C . VAL A 1 483 ? 9.170 -3.111 7.556 1.00 97.19 483 VAL A C 1
ATOM 3670 O O . VAL A 1 483 ? 10.056 -3.041 6.708 1.00 97.19 483 VAL A O 1
ATOM 3673 N N . ILE A 1 484 ? 8.539 -4.257 7.823 1.00 97.56 484 ILE A N 1
ATOM 3674 C CA . ILE A 1 484 ? 8.905 -5.524 7.174 1.00 97.56 484 ILE A CA 1
ATOM 3675 C C . ILE A 1 484 ? 8.657 -5.460 5.662 1.00 97.56 484 ILE A C 1
ATOM 3677 O O . ILE A 1 484 ? 9.457 -5.965 4.875 1.00 97.56 484 ILE A O 1
ATOM 3681 N N . ALA A 1 485 ? 7.596 -4.778 5.228 1.00 96.94 485 ALA A N 1
ATOM 3682 C CA . ALA A 1 485 ? 7.331 -4.542 3.815 1.00 96.94 485 ALA A CA 1
ATOM 3683 C C . ALA A 1 485 ? 8.393 -3.662 3.141 1.00 96.94 485 ALA A C 1
ATOM 3685 O O . ALA A 1 485 ? 8.737 -3.933 1.993 1.00 96.94 485 ALA A O 1
ATOM 3686 N N . LEU A 1 486 ? 8.935 -2.650 3.832 1.00 96.31 486 LEU A N 1
ATOM 3687 C CA . LEU A 1 486 ? 10.090 -1.887 3.340 1.00 96.31 486 LEU A CA 1
ATOM 3688 C C . LEU A 1 486 ? 11.304 -2.799 3.159 1.00 96.31 486 LEU A C 1
ATOM 3690 O O . LEU A 1 486 ? 11.867 -2.832 2.069 1.00 96.31 486 LEU A O 1
ATOM 3694 N N . GLY A 1 487 ? 11.650 -3.594 4.176 1.00 96.12 487 GLY A N 1
ATOM 3695 C CA . GLY A 1 487 ? 12.743 -4.568 4.082 1.00 96.12 487 GLY A CA 1
ATOM 3696 C C . GLY A 1 487 ? 12.541 -5.579 2.948 1.00 96.12 487 GLY A C 1
ATOM 3697 O O . GLY A 1 487 ? 13.474 -5.888 2.212 1.00 96.12 487 GLY A O 1
ATOM 3698 N N . THR A 1 488 ? 11.303 -6.041 2.751 1.00 95.94 488 THR A N 1
ATOM 3699 C CA . THR A 1 488 ? 10.951 -6.970 1.666 1.00 95.94 488 THR A CA 1
ATOM 3700 C C . THR A 1 488 ? 11.142 -6.317 0.305 1.00 95.94 488 THR A C 1
ATOM 3702 O O . THR A 1 488 ? 11.715 -6.921 -0.594 1.00 95.94 488 THR A O 1
ATOM 3705 N N . GLY A 1 489 ? 10.712 -5.063 0.168 1.00 94.81 489 GLY A N 1
ATOM 3706 C CA . GLY A 1 489 ? 10.975 -4.269 -1.022 1.00 94.81 489 GLY A CA 1
ATOM 3707 C C . GLY A 1 489 ? 12.468 -4.115 -1.291 1.00 94.81 489 GLY A C 1
ATOM 3708 O O . GLY A 1 489 ? 12.901 -4.308 -2.417 1.00 94.81 489 GLY A O 1
ATOM 3709 N N . ILE A 1 490 ? 13.265 -3.816 -0.262 1.00 95.06 490 ILE A N 1
ATOM 3710 C CA . ILE A 1 490 ? 14.723 -3.688 -0.389 1.00 95.06 490 ILE A CA 1
ATOM 3711 C C . ILE A 1 490 ? 15.332 -4.996 -0.913 1.00 95.06 490 ILE A C 1
ATOM 3713 O O . ILE A 1 490 ? 16.115 -4.970 -1.862 1.00 95.06 490 ILE A O 1
ATOM 3717 N N . ALA A 1 491 ? 14.926 -6.143 -0.361 1.00 93.75 491 ALA A N 1
ATOM 3718 C CA . ALA A 1 491 ? 15.353 -7.457 -0.840 1.00 93.75 491 ALA A CA 1
ATOM 3719 C C . ALA A 1 491 ? 14.944 -7.720 -2.303 1.00 93.75 491 ALA A C 1
ATOM 3721 O O . ALA A 1 491 ? 15.769 -8.183 -3.094 1.00 93.75 491 ALA A O 1
ATOM 3722 N N . ASP A 1 492 ? 13.709 -7.372 -2.681 1.00 91.50 492 ASP A N 1
ATOM 3723 C CA . ASP A 1 492 ? 13.231 -7.462 -4.067 1.00 91.50 492 ASP A CA 1
ATOM 3724 C C . ASP A 1 492 ? 14.061 -6.560 -5.005 1.00 91.50 492 ASP A C 1
ATOM 3726 O O . ASP A 1 492 ? 14.427 -6.978 -6.102 1.00 91.50 492 ASP A O 1
ATOM 3730 N N . GLY A 1 493 ? 14.428 -5.350 -4.565 1.00 89.62 493 GLY A N 1
ATOM 3731 C CA . GLY A 1 493 ? 15.223 -4.395 -5.350 1.00 89.62 493 GLY A CA 1
ATOM 3732 C C . GLY A 1 493 ? 16.646 -4.886 -5.619 1.00 89.62 493 GLY A C 1
ATOM 3733 O O . GLY A 1 493 ? 17.191 -4.661 -6.698 1.00 89.62 493 GLY A O 1
ATOM 3734 N N . MET A 1 494 ? 17.205 -5.654 -4.680 1.00 90.25 494 MET A N 1
ATOM 3735 C CA . MET A 1 494 ? 18.476 -6.374 -4.841 1.00 90.25 494 MET A CA 1
ATOM 3736 C C . MET A 1 494 ? 18.346 -7.656 -5.685 1.00 90.25 494 MET A C 1
ATOM 3738 O O . MET A 1 494 ? 19.337 -8.350 -5.923 1.00 90.25 494 MET A O 1
ATOM 3742 N N . LYS A 1 495 ? 17.137 -7.967 -6.171 1.00 88.62 495 LYS A N 1
ATOM 3743 C CA . LYS A 1 495 ? 16.775 -9.174 -6.930 1.00 88.62 495 LYS A CA 1
ATOM 3744 C C . LYS A 1 495 ? 16.998 -10.482 -6.187 1.00 88.62 495 LYS A C 1
ATOM 3746 O O . LYS A 1 495 ? 17.379 -11.493 -6.786 1.00 88.62 495 LYS A O 1
ATOM 3751 N N . PHE A 1 496 ? 16.755 -10.482 -4.884 1.00 87.81 496 PHE A N 1
ATOM 3752 C CA . PHE A 1 496 ? 16.684 -11.734 -4.149 1.00 87.81 496 PHE A CA 1
ATOM 3753 C C . PHE A 1 496 ? 15.400 -12.495 -4.485 1.00 87.81 496 PHE A C 1
ATOM 3755 O O . PHE A 1 496 ? 14.405 -11.920 -4.920 1.00 87.81 496 PHE A O 1
ATOM 3762 N N . GLY A 1 497 ? 15.462 -13.821 -4.360 1.00 87.00 497 GLY A N 1
ATOM 3763 C CA . GLY A 1 497 ? 14.353 -14.705 -4.709 1.00 87.00 497 GLY A CA 1
ATOM 3764 C C . GLY A 1 497 ? 13.319 -14.843 -3.593 1.00 87.00 497 GLY A C 1
ATOM 3765 O O . GLY A 1 497 ? 13.495 -14.347 -2.477 1.00 87.00 497 GLY A O 1
ATOM 3766 N N . ASP A 1 498 ? 12.268 -15.612 -3.875 1.00 90.50 498 ASP A N 1
ATOM 3767 C CA . ASP A 1 498 ? 11.140 -15.807 -2.957 1.00 90.50 498 ASP A CA 1
ATOM 3768 C C . ASP A 1 498 ? 11.536 -16.449 -1.617 1.00 90.50 498 ASP A C 1
ATOM 3770 O O . ASP A 1 498 ? 10.892 -16.188 -0.604 1.00 90.50 498 ASP A O 1
ATOM 3774 N N . ASN A 1 499 ? 12.643 -17.198 -1.563 1.00 91.31 499 ASN A N 1
ATOM 3775 C CA . ASN A 1 499 ? 13.182 -17.741 -0.311 1.00 91.31 499 ASN A CA 1
ATOM 3776 C C . ASN A 1 499 ? 13.551 -16.629 0.685 1.00 91.31 499 ASN A C 1
ATOM 3778 O O . ASN A 1 499 ? 13.208 -16.710 1.863 1.00 91.31 499 ASN A O 1
ATOM 3782 N N . SER A 1 500 ? 14.230 -15.575 0.219 1.00 90.31 500 SER A N 1
ATOM 3783 C CA . SER A 1 500 ? 14.626 -14.441 1.062 1.00 90.31 500 SER A CA 1
ATOM 3784 C C . SER A 1 500 ? 13.406 -13.654 1.532 1.00 90.31 500 SER A C 1
ATOM 3786 O O . SER A 1 500 ? 13.334 -13.263 2.694 1.00 90.31 500 SER A O 1
ATOM 3788 N N . LYS A 1 501 ? 12.418 -13.480 0.646 1.00 91.94 501 LYS A N 1
ATOM 3789 C CA . LYS A 1 501 ? 11.131 -12.852 0.962 1.00 91.94 501 LYS A CA 1
ATOM 3790 C C . LYS A 1 501 ? 10.380 -13.629 2.042 1.00 91.94 501 LYS A C 1
ATOM 3792 O O . LYS A 1 501 ? 9.988 -13.042 3.047 1.00 91.94 501 LYS A O 1
ATOM 3797 N N . ALA A 1 502 ? 10.242 -14.943 1.873 1.00 93.25 502 ALA A N 1
ATOM 3798 C CA . ALA A 1 502 ? 9.593 -15.813 2.845 1.00 93.25 502 ALA A CA 1
ATOM 3799 C C . ALA A 1 502 ? 10.301 -15.759 4.208 1.00 93.25 502 ALA A C 1
ATOM 3801 O O . ALA A 1 502 ? 9.649 -15.532 5.224 1.00 93.25 502 ALA A O 1
ATOM 3802 N N . ALA A 1 503 ? 11.633 -15.874 4.231 1.00 92.31 503 ALA A N 1
ATOM 3803 C CA . ALA A 1 503 ? 12.413 -15.782 5.464 1.00 92.31 503 ALA A CA 1
ATOM 3804 C C . ALA A 1 503 ? 12.216 -14.434 6.174 1.00 92.31 503 ALA A C 1
ATOM 3806 O O . ALA A 1 503 ? 11.992 -14.400 7.386 1.00 92.31 503 ALA A O 1
ATOM 3807 N N . LEU A 1 504 ? 12.244 -13.326 5.429 1.00 93.69 504 LEU A N 1
ATOM 3808 C CA . LEU A 1 504 ? 12.066 -11.990 5.989 1.00 93.69 504 LEU A CA 1
ATOM 3809 C C . LEU A 1 504 ? 10.655 -11.782 6.549 1.00 93.69 504 LEU A C 1
ATOM 3811 O O . LEU A 1 504 ? 10.503 -11.201 7.619 1.00 93.69 504 LEU A O 1
ATOM 3815 N N . MET A 1 505 ? 9.628 -12.283 5.865 1.00 95.00 505 MET A N 1
ATOM 3816 C CA . MET A 1 505 ? 8.246 -12.212 6.338 1.00 95.00 505 MET A CA 1
ATOM 3817 C C . MET A 1 505 ? 8.043 -13.045 7.607 1.00 95.00 505 MET A C 1
ATOM 3819 O O . MET A 1 505 ? 7.469 -12.547 8.575 1.00 95.00 505 MET A O 1
ATOM 3823 N N . THR A 1 506 ? 8.564 -14.274 7.640 1.00 93.81 506 THR A N 1
ATOM 3824 C CA . THR A 1 506 ? 8.473 -15.152 8.813 1.00 93.81 506 THR A CA 1
ATOM 3825 C C . THR A 1 506 ? 9.217 -14.562 10.008 1.00 93.81 506 THR A C 1
ATOM 3827 O O . THR A 1 506 ? 8.659 -14.437 11.094 1.00 93.81 506 THR A O 1
ATOM 3830 N N . ARG A 1 507 ? 10.468 -14.124 9.840 1.00 94.38 507 ARG A N 1
ATOM 3831 C CA . ARG A 1 507 ? 11.221 -13.515 10.951 1.00 94.38 507 ARG A CA 1
ATOM 3832 C C . ARG A 1 507 ? 10.663 -12.143 11.335 1.00 94.38 507 ARG A C 1
ATOM 3834 O O . ARG A 1 507 ? 10.648 -11.805 12.515 1.00 94.38 507 ARG A O 1
ATOM 3841 N N . GLY A 1 508 ? 10.116 -11.406 10.373 1.00 95.62 508 GLY A N 1
ATOM 3842 C CA . GLY A 1 508 ? 9.430 -10.142 10.603 1.00 95.62 508 GLY A CA 1
ATOM 3843 C C . GLY A 1 508 ? 8.190 -10.292 11.480 1.00 95.62 508 GLY A C 1
ATOM 3844 O O . GLY A 1 508 ? 8.042 -9.534 12.433 1.00 95.62 508 GLY A O 1
ATOM 3845 N N . ILE A 1 509 ? 7.328 -11.291 11.239 1.00 95.81 509 ILE A N 1
ATOM 3846 C CA . ILE A 1 509 ? 6.154 -11.497 12.105 1.00 95.81 509 ILE A CA 1
ATOM 3847 C C . ILE A 1 509 ? 6.552 -11.883 13.538 1.00 95.81 509 ILE A C 1
ATOM 3849 O O . ILE A 1 509 ? 5.884 -11.467 14.484 1.00 95.81 509 ILE A O 1
ATOM 3853 N N . HIS A 1 510 ? 7.675 -12.586 13.726 1.00 94.62 510 HIS A N 1
ATOM 3854 C CA . HIS A 1 510 ? 8.220 -12.851 15.061 1.00 94.62 510 HIS A CA 1
ATOM 3855 C C . HIS A 1 510 ? 8.702 -11.577 15.772 1.00 94.62 510 HIS A C 1
ATOM 3857 O O . HIS A 1 510 ? 8.440 -11.426 16.963 1.00 94.62 510 HIS A O 1
ATOM 3863 N N . GLU A 1 511 ? 9.362 -10.644 15.076 1.00 95.31 511 GLU A N 1
ATOM 3864 C CA . GLU A 1 511 ? 9.733 -9.344 15.664 1.00 95.31 511 GLU A CA 1
ATOM 3865 C C . GLU A 1 511 ? 8.504 -8.524 16.059 1.00 95.31 511 GLU A C 1
ATOM 3867 O O . GLU A 1 511 ? 8.449 -7.987 17.166 1.00 95.31 511 GLU A O 1
ATOM 3872 N N . ILE A 1 512 ? 7.502 -8.474 15.176 1.00 96.69 512 ILE A N 1
ATOM 3873 C CA . ILE A 1 512 ? 6.223 -7.800 15.433 1.00 96.69 512 ILE A CA 1
ATOM 3874 C C . ILE A 1 512 ? 5.565 -8.377 16.688 1.00 96.69 512 ILE A C 1
ATOM 3876 O O . ILE A 1 512 ? 5.174 -7.619 17.574 1.00 96.69 512 ILE A O 1
ATOM 3880 N N . SER A 1 513 ? 5.480 -9.708 16.774 1.00 96.12 513 SER A N 1
ATOM 3881 C CA . SER A 1 513 ? 4.839 -10.398 17.898 1.00 96.12 513 SER A CA 1
ATOM 3882 C C . SER A 1 513 ? 5.578 -10.133 19.206 1.00 96.12 513 SER A C 1
ATOM 3884 O O . SER A 1 513 ? 4.954 -9.766 20.193 1.00 96.12 513 SER A O 1
ATOM 3886 N N . ARG A 1 514 ? 6.915 -10.203 1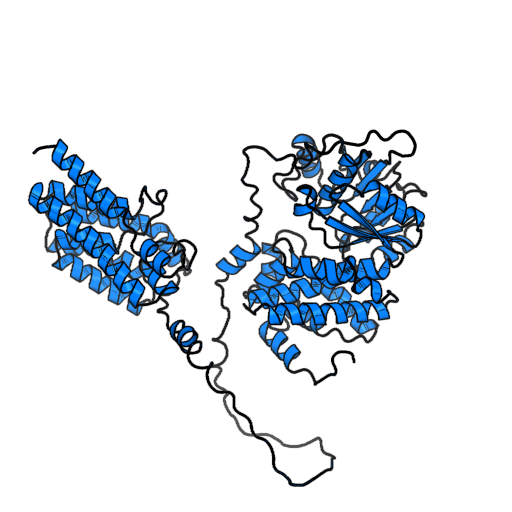9.196 1.00 95.38 514 ARG A N 1
ATOM 3887 C CA . ARG A 1 514 ? 7.753 -9.957 20.378 1.00 95.38 514 ARG A CA 1
ATOM 3888 C C . ARG A 1 514 ? 7.602 -8.536 20.919 1.00 95.38 514 ARG A C 1
ATOM 3890 O O . ARG A 1 514 ? 7.454 -8.355 22.126 1.00 95.38 514 ARG A O 1
ATOM 3897 N N . LEU A 1 515 ? 7.640 -7.525 20.046 1.00 96.44 515 LEU A N 1
ATOM 3898 C CA . LEU A 1 515 ? 7.412 -6.141 20.470 1.00 96.44 515 LEU A CA 1
ATOM 3899 C C . LEU A 1 515 ? 5.972 -5.959 20.972 1.00 96.44 515 LEU A C 1
ATOM 3901 O O . LEU A 1 515 ? 5.752 -5.304 21.987 1.00 96.44 515 LEU A O 1
ATOM 3905 N N . GLY A 1 516 ? 5.001 -6.566 20.287 1.00 96.81 516 GLY A N 1
ATOM 3906 C CA . GLY A 1 516 ? 3.595 -6.537 20.672 1.00 96.81 516 GLY A CA 1
ATOM 3907 C C . GLY A 1 516 ? 3.326 -7.113 22.058 1.00 96.81 516 GLY A C 1
ATOM 3908 O O . GLY A 1 516 ? 2.708 -6.446 22.886 1.00 96.81 516 GLY A O 1
ATOM 3909 N N . GLU A 1 517 ? 3.828 -8.312 22.332 1.00 96.56 517 GLU A N 1
ATOM 3910 C CA . GLU A 1 517 ? 3.727 -8.986 23.631 1.00 96.56 517 GLU A CA 1
ATOM 3911 C C . GLU A 1 517 ? 4.376 -8.158 24.743 1.00 96.56 517 GLU A C 1
ATOM 3913 O O . GLU A 1 517 ? 3.775 -7.962 25.798 1.00 96.56 517 GLU A O 1
ATOM 3918 N N . ALA A 1 518 ? 5.557 -7.583 24.487 1.00 96.75 518 ALA A N 1
ATOM 3919 C CA . ALA A 1 518 ? 6.226 -6.692 25.435 1.00 96.75 518 ALA A CA 1
ATOM 3920 C C . ALA A 1 518 ? 5.411 -5.421 25.745 1.00 96.75 518 ALA A C 1
ATOM 3922 O O . ALA A 1 518 ? 5.552 -4.838 26.820 1.00 96.75 518 ALA A O 1
ATOM 3923 N N . MET A 1 519 ? 4.543 -4.993 24.823 1.00 96.50 519 MET A N 1
ATOM 3924 C CA . MET A 1 519 ? 3.600 -3.888 25.023 1.00 96.50 519 MET A CA 1
ATOM 3925 C C . MET A 1 519 ? 2.256 -4.331 25.630 1.00 96.50 519 MET A C 1
ATOM 3927 O O . MET A 1 519 ? 1.461 -3.468 26.005 1.00 96.50 519 MET A O 1
ATOM 3931 N N . GLY A 1 520 ? 2.006 -5.639 25.758 1.00 96.50 520 GLY A N 1
ATOM 3932 C CA . GLY A 1 520 ? 0.786 -6.219 26.329 1.00 96.50 520 GLY A CA 1
ATOM 3933 C C . GLY A 1 520 ? -0.271 -6.676 25.315 1.00 96.50 520 GLY A C 1
ATOM 3934 O O . GLY A 1 520 ? -1.419 -6.875 25.705 1.00 96.50 520 GLY A O 1
ATOM 3935 N N . ALA A 1 521 ? 0.077 -6.814 24.032 1.00 97.44 521 ALA A N 1
ATOM 3936 C CA . ALA A 1 521 ? -0.804 -7.396 23.015 1.00 97.44 521 ALA A CA 1
ATOM 3937 C C . ALA A 1 521 ? -0.850 -8.933 23.107 1.00 97.44 521 ALA A C 1
ATOM 3939 O O . ALA A 1 521 ? 0.057 -9.556 23.661 1.00 97.44 521 ALA A O 1
ATOM 3940 N N . LYS A 1 522 ? -1.887 -9.549 22.526 1.00 96.75 522 LYS A N 1
ATOM 3941 C CA . LYS A 1 522 ? -2.050 -11.008 22.491 1.00 96.75 522 LYS A CA 1
ATOM 3942 C C . LYS A 1 522 ? -1.329 -11.607 21.284 1.00 96.75 522 LYS A C 1
ATOM 3944 O O . LYS A 1 522 ? -1.512 -11.154 20.151 1.00 96.75 522 LYS A O 1
ATOM 3949 N N . SER A 1 523 ? -0.551 -12.661 21.508 1.00 92.81 523 SER A N 1
ATOM 3950 C CA . SER A 1 523 ? 0.234 -13.345 20.473 1.00 92.81 523 SER A CA 1
ATOM 3951 C C . SER A 1 523 ? -0.633 -13.856 19.315 1.00 92.81 523 SER A C 1
ATOM 3953 O O . SER A 1 523 ? -0.252 -13.769 18.147 1.00 92.81 523 SER A O 1
ATOM 3955 N N . GLU A 1 524 ? -1.837 -14.347 19.620 1.00 94.94 524 GLU A N 1
ATOM 3956 C CA . GLU A 1 524 ? -2.780 -14.920 18.655 1.00 94.94 524 GLU A CA 1
ATOM 3957 C C . GLU A 1 524 ? -3.244 -13.896 17.611 1.00 94.94 524 GLU A C 1
ATOM 3959 O O . GLU A 1 524 ? -3.497 -14.251 16.457 1.00 94.94 524 GLU A O 1
ATOM 3964 N N . THR A 1 525 ? -3.299 -12.612 17.978 1.00 96.19 525 THR A N 1
ATOM 3965 C CA . THR A 1 525 ? -3.672 -11.518 17.071 1.00 96.19 525 THR A CA 1
ATOM 3966 C C . THR A 1 525 ? -2.701 -11.413 15.895 1.00 96.19 525 THR A C 1
ATOM 3968 O O . THR A 1 525 ? -3.113 -11.133 14.763 1.00 96.19 525 THR A O 1
ATOM 3971 N N . PHE A 1 526 ? -1.415 -11.697 16.120 1.00 97.00 526 PHE A N 1
ATOM 3972 C CA . PHE A 1 526 ? -0.387 -11.634 15.081 1.00 97.00 526 PHE A CA 1
ATOM 3973 C C . PHE A 1 526 ? -0.443 -12.819 14.110 1.00 97.00 526 PHE A C 1
ATOM 3975 O O . PHE A 1 526 ? -0.074 -12.670 12.944 1.00 97.00 526 PHE A O 1
ATOM 3982 N N . ALA A 1 527 ? -0.990 -13.960 14.534 1.00 94.81 527 ALA A N 1
ATOM 3983 C CA . ALA A 1 527 ? -1.287 -15.087 13.648 1.00 94.81 527 ALA A CA 1
ATOM 3984 C C . ALA A 1 527 ? -2.547 -14.856 12.782 1.00 94.81 527 ALA A C 1
ATOM 3986 O O . ALA A 1 527 ? -2.812 -15.620 11.853 1.00 94.81 527 ALA A O 1
ATOM 3987 N N . GLY A 1 528 ? -3.330 -13.810 13.072 1.00 95.31 528 GLY A N 1
ATOM 3988 C CA . GLY A 1 528 ? -4.576 -13.477 12.384 1.00 95.31 528 GLY A CA 1
ATOM 3989 C C . GLY A 1 528 ? -4.439 -12.499 11.208 1.00 95.31 528 GLY A C 1
ATOM 3990 O O . GLY A 1 528 ? -3.362 -12.238 10.667 1.00 95.31 528 GLY A O 1
ATOM 3991 N N . LEU A 1 529 ? -5.577 -11.919 10.808 1.00 94.56 529 LEU A N 1
ATOM 3992 C CA . LEU A 1 529 ? -5.674 -11.008 9.659 1.00 94.56 529 LEU A CA 1
ATOM 3993 C C . LEU A 1 529 ? -4.858 -9.721 9.836 1.00 94.56 529 LEU A C 1
ATOM 3995 O O . LEU A 1 529 ? -4.253 -9.258 8.876 1.00 94.56 529 LEU A O 1
ATOM 3999 N N . SER A 1 530 ? -4.838 -9.132 11.033 1.00 92.69 530 SER A N 1
ATOM 4000 C CA . SER A 1 530 ? -4.130 -7.872 11.314 1.00 92.69 530 SER A CA 1
ATOM 4001 C C . SER A 1 530 ? -2.614 -8.027 11.439 1.00 92.69 530 SER A C 1
ATOM 4003 O O . SER A 1 530 ? -1.906 -7.029 11.336 1.00 92.69 530 SER A O 1
ATOM 4005 N N . GLY A 1 531 ? -2.125 -9.248 11.669 1.00 95.06 531 GLY A N 1
ATOM 4006 C CA . GLY A 1 531 ? -0.704 -9.575 11.686 1.00 95.06 531 GLY A CA 1
ATOM 4007 C C . GLY A 1 531 ? -0.268 -10.188 10.363 1.00 95.06 531 GLY A C 1
ATOM 4008 O O . GLY A 1 531 ? -0.041 -9.476 9.384 1.00 95.06 531 GLY A O 1
ATOM 4009 N N . ILE A 1 532 ? -0.161 -11.517 10.326 1.00 95.44 532 ILE A N 1
ATOM 4010 C CA . ILE A 1 532 ? 0.397 -12.242 9.183 1.00 95.44 532 ILE A CA 1
ATOM 4011 C C . ILE A 1 532 ? -0.403 -12.027 7.889 1.00 95.44 532 ILE A C 1
ATOM 4013 O O . ILE A 1 532 ? 0.194 -11.928 6.820 1.00 95.44 532 ILE A O 1
ATOM 4017 N N . GLY A 1 533 ? -1.733 -11.884 7.964 1.00 95.00 533 GLY A N 1
ATOM 4018 C CA . GLY A 1 533 ? -2.571 -11.637 6.785 1.00 95.00 533 GLY A CA 1
ATOM 4019 C C . GLY A 1 533 ? -2.236 -10.317 6.080 1.00 95.00 533 GLY A C 1
ATOM 4020 O O . GLY A 1 533 ? -1.941 -10.299 4.883 1.00 95.00 533 GLY A O 1
ATOM 4021 N N . ASP A 1 534 ? -2.240 -9.206 6.822 1.00 95.56 534 ASP A N 1
ATOM 4022 C CA . ASP A 1 534 ? -1.898 -7.880 6.291 1.00 95.56 534 ASP A CA 1
ATOM 4023 C C . ASP A 1 534 ? -0.411 -7.786 5.911 1.00 95.56 534 ASP A C 1
ATOM 4025 O O . ASP A 1 534 ? -0.055 -7.147 4.916 1.00 95.56 534 ASP A O 1
ATOM 4029 N N . LEU A 1 535 ? 0.467 -8.472 6.650 1.00 96.69 535 LEU A N 1
ATOM 4030 C CA . LEU A 1 535 ? 1.879 -8.593 6.298 1.00 96.69 535 LEU A CA 1
ATOM 4031 C C . LEU A 1 535 ? 2.056 -9.256 4.928 1.00 96.69 535 LEU A C 1
ATOM 4033 O O . LEU A 1 535 ? 2.720 -8.684 4.065 1.00 96.69 535 LEU A O 1
ATOM 4037 N N . MET A 1 536 ? 1.425 -10.413 4.697 1.00 95.38 536 MET A N 1
ATOM 4038 C CA . MET A 1 536 ? 1.544 -11.158 3.441 1.00 95.38 536 MET A CA 1
ATOM 4039 C C . MET A 1 536 ? 1.152 -10.323 2.228 1.00 95.38 536 MET A C 1
ATOM 4041 O O . MET A 1 536 ? 1.943 -10.197 1.288 1.00 95.38 536 MET A O 1
ATOM 4045 N N . VAL A 1 537 ? -0.031 -9.702 2.265 1.00 93.25 537 VAL A N 1
ATOM 4046 C CA . VAL A 1 537 ? -0.489 -8.882 1.138 1.00 93.25 537 VAL A CA 1
ATOM 4047 C C . VAL A 1 537 ? 0.420 -7.665 0.940 1.00 93.25 537 VAL A C 1
ATOM 4049 O O . VAL A 1 537 ? 0.781 -7.336 -0.187 1.00 93.25 537 VAL A O 1
ATOM 4052 N N . THR A 1 538 ? 0.886 -7.039 2.025 1.00 93.56 538 THR A N 1
ATOM 4053 C CA . THR A 1 538 ? 1.744 -5.850 1.942 1.00 93.56 538 THR A CA 1
ATOM 4054 C C . THR A 1 538 ? 3.143 -6.177 1.400 1.00 93.56 538 THR A C 1
ATOM 4056 O O . THR A 1 538 ? 3.721 -5.356 0.685 1.00 93.56 538 THR A O 1
ATOM 4059 N N . CYS A 1 539 ? 3.683 -7.354 1.717 1.00 94.44 539 CYS A N 1
ATOM 4060 C CA . CYS A 1 539 ? 4.999 -7.825 1.277 1.00 94.44 539 CYS A CA 1
ATOM 4061 C C . CYS A 1 539 ? 5.000 -8.462 -0.121 1.00 94.44 539 CYS A C 1
ATOM 4063 O O . CYS A 1 539 ? 6.068 -8.614 -0.706 1.00 94.44 539 CYS A O 1
ATOM 4065 N N . SER A 1 540 ? 3.836 -8.828 -0.664 1.00 89.38 540 SER A N 1
ATOM 4066 C CA . SER A 1 540 ? 3.734 -9.505 -1.969 1.00 89.38 540 SER A CA 1
ATOM 4067 C C . SER A 1 540 ? 3.042 -8.675 -3.057 1.00 89.38 540 SER A C 1
ATOM 4069 O O . SER A 1 540 ? 3.092 -9.043 -4.224 1.00 89.38 540 SER A O 1
ATOM 4071 N N . SER A 1 541 ? 2.403 -7.555 -2.706 1.00 88.06 541 SER A N 1
ATOM 4072 C CA . SER A 1 541 ? 1.625 -6.738 -3.645 1.00 88.06 541 SER A CA 1
ATOM 4073 C C . SER A 1 541 ? 2.395 -5.530 -4.182 1.00 88.06 541 SER A C 1
ATOM 4075 O O . SER A 1 541 ? 3.060 -4.805 -3.435 1.00 88.06 541 SER A O 1
ATOM 4077 N N . ASP A 1 542 ? 2.219 -5.230 -5.469 1.00 83.31 542 ASP A N 1
ATOM 4078 C CA . ASP A 1 542 ? 2.656 -3.967 -6.082 1.00 83.31 542 ASP A CA 1
ATOM 4079 C C . ASP A 1 542 ? 1.803 -2.771 -5.629 1.00 83.31 542 ASP A C 1
ATOM 4081 O O . ASP A 1 542 ? 2.203 -1.618 -5.759 1.00 83.31 542 ASP A O 1
ATOM 4085 N N . LEU A 1 543 ? 0.633 -2.996 -5.026 1.00 85.06 543 LEU A N 1
ATOM 4086 C CA . LEU A 1 543 ? -0.184 -1.908 -4.475 1.00 85.06 543 LEU A CA 1
ATOM 4087 C C . LEU A 1 543 ? 0.438 -1.322 -3.193 1.00 85.06 543 LEU A C 1
ATOM 4089 O O . LEU A 1 543 ? 0.169 -0.175 -2.819 1.00 85.06 543 LEU A O 1
ATOM 4093 N N . SER A 1 544 ? 1.329 -2.069 -2.534 1.00 91.12 544 SER A N 1
ATOM 4094 C CA . SER A 1 544 ? 2.024 -1.645 -1.320 1.00 91.12 544 SER A CA 1
ATOM 4095 C C . SER A 1 544 ? 3.032 -0.527 -1.597 1.00 91.12 544 SER A C 1
ATOM 4097 O O . SER A 1 544 ? 4.046 -0.710 -2.266 1.00 91.12 544 SER A O 1
ATOM 4099 N N . ARG A 1 545 ? 2.774 0.662 -1.043 1.00 90.06 545 ARG A N 1
ATOM 4100 C CA . ARG A 1 545 ? 3.682 1.824 -1.138 1.00 90.06 545 ARG A CA 1
ATOM 4101 C C . ARG A 1 545 ? 5.002 1.582 -0.406 1.00 90.06 545 ARG A C 1
ATOM 4103 O O . ARG A 1 545 ? 6.040 2.012 -0.886 1.00 90.06 545 ARG A O 1
ATOM 4110 N N . ASN A 1 546 ? 4.955 0.873 0.724 1.00 94.19 546 ASN A N 1
ATOM 4111 C CA . ASN A 1 546 ? 6.136 0.530 1.518 1.00 94.19 546 ASN A CA 1
ATOM 4112 C C . ASN A 1 546 ? 7.045 -0.439 0.761 1.00 94.19 546 ASN A C 1
ATOM 4114 O O . ASN A 1 546 ? 8.224 -0.152 0.598 1.00 94.19 546 ASN A O 1
ATOM 4118 N N . ARG A 1 547 ? 6.487 -1.519 0.199 1.00 94.12 547 ARG A N 1
ATOM 4119 C CA . ARG A 1 547 ? 7.267 -2.451 -0.623 1.00 94.12 547 ARG A CA 1
ATOM 4120 C C . ARG A 1 547 ? 7.874 -1.759 -1.839 1.00 94.12 547 ARG A C 1
ATOM 4122 O O . ARG A 1 547 ? 9.057 -1.918 -2.095 1.00 94.12 547 ARG A O 1
ATOM 4129 N N . ARG A 1 548 ? 7.099 -0.948 -2.563 1.00 92.62 548 ARG A N 1
ATOM 4130 C CA . ARG A 1 548 ? 7.613 -0.212 -3.729 1.00 92.62 548 ARG A CA 1
ATOM 4131 C C . ARG A 1 548 ? 8.699 0.796 -3.369 1.00 92.62 548 ARG A C 1
ATOM 4133 O O . ARG A 1 548 ? 9.665 0.925 -4.105 1.00 92.62 548 ARG A O 1
ATOM 4140 N N . CYS A 1 549 ? 8.568 1.485 -2.238 1.00 93.81 549 CYS A N 1
ATOM 4141 C CA . CYS A 1 549 ? 9.630 2.358 -1.749 1.00 93.81 549 CYS A CA 1
ATOM 4142 C C . CYS A 1 549 ? 10.897 1.549 -1.433 1.00 93.81 549 CYS A C 1
ATOM 4144 O O . CYS A 1 549 ? 11.979 1.909 -1.881 1.00 93.81 549 CYS A O 1
ATOM 4146 N N . GLY A 1 550 ? 10.749 0.401 -0.765 1.00 94.88 550 GLY A N 1
ATOM 4147 C CA . GLY A 1 550 ? 11.857 -0.520 -0.531 1.00 94.88 550 GLY A CA 1
ATOM 4148 C C . GLY A 1 550 ? 12.508 -1.008 -1.829 1.00 94.88 550 GLY A C 1
ATOM 4149 O O . GLY A 1 550 ? 13.728 -1.008 -1.921 1.00 94.88 550 GLY A O 1
ATOM 4150 N N . LEU A 1 551 ? 11.714 -1.348 -2.850 1.00 94.12 551 LEU A N 1
ATOM 4151 C CA . LEU A 1 551 ? 12.187 -1.780 -4.173 1.00 94.12 551 LEU A CA 1
ATOM 4152 C C . LEU A 1 551 ? 13.122 -0.747 -4.810 1.00 94.12 551 LEU A C 1
ATOM 4154 O O . LEU A 1 551 ? 14.178 -1.102 -5.327 1.00 94.12 551 LEU A O 1
ATOM 4158 N N . LEU A 1 552 ? 12.762 0.536 -4.725 1.00 92.81 552 LEU A N 1
ATOM 4159 C CA . LEU A 1 552 ? 13.594 1.639 -5.210 1.00 92.81 552 LEU A CA 1
ATOM 4160 C C . LEU A 1 552 ? 14.921 1.738 -4.448 1.00 92.81 552 LEU A C 1
ATOM 4162 O O . LEU A 1 552 ? 15.973 1.889 -5.069 1.00 92.81 552 LEU A O 1
ATOM 4166 N N . ILE A 1 553 ? 14.871 1.623 -3.118 1.00 93.50 553 ILE A N 1
ATOM 4167 C CA . ILE A 1 553 ? 16.053 1.692 -2.245 1.00 93.50 553 ILE A CA 1
ATOM 4168 C C . ILE A 1 553 ? 16.991 0.510 -2.514 1.00 93.50 553 ILE A C 1
ATOM 4170 O O . ILE A 1 553 ? 18.182 0.702 -2.742 1.00 93.50 553 ILE A O 1
ATOM 4174 N N . GLY A 1 554 ? 16.456 -0.714 -2.569 1.00 91.25 554 GLY A N 1
ATOM 4175 C CA . GLY A 1 554 ? 17.216 -1.911 -2.945 1.00 91.25 554 GLY A CA 1
ATOM 4176 C C . GLY A 1 554 ? 17.787 -1.832 -4.363 1.00 91.25 554 GLY A C 1
ATOM 4177 O O . GLY A 1 554 ? 18.821 -2.426 -4.652 1.00 91.25 554 GLY A O 1
ATOM 4178 N N . GLY A 1 555 ? 17.146 -1.038 -5.222 1.00 87.50 555 GLY A N 1
ATOM 4179 C CA . GLY A 1 555 ? 17.605 -0.685 -6.558 1.00 87.50 555 GLY A CA 1
ATOM 4180 C C . GLY A 1 555 ? 18.702 0.369 -6.648 1.00 87.50 555 GLY A C 1
ATOM 4181 O O . GLY A 1 555 ? 19.109 0.719 -7.758 1.00 87.50 555 GLY A O 1
ATOM 4182 N N . GLY A 1 556 ? 19.162 0.894 -5.512 1.00 87.00 556 GLY A N 1
ATOM 4183 C CA . GLY A 1 556 ? 20.241 1.874 -5.437 1.00 87.00 556 GLY A CA 1
ATOM 4184 C C . GLY A 1 556 ? 19.793 3.337 -5.436 1.00 87.00 556 GLY A C 1
ATOM 4185 O O . GLY A 1 556 ? 20.640 4.214 -5.596 1.00 87.00 556 GLY A O 1
ATOM 4186 N N . MET A 1 557 ? 18.497 3.634 -5.275 1.00 90.75 557 MET A N 1
ATOM 4187 C CA . MET A 1 557 ? 18.065 5.000 -4.947 1.00 90.75 557 MET A CA 1
ATOM 4188 C C . MET A 1 557 ? 18.366 5.332 -3.490 1.00 90.75 557 MET A C 1
ATOM 4190 O O . MET A 1 557 ? 18.314 4.457 -2.624 1.00 90.75 557 MET A O 1
ATOM 4194 N N . THR A 1 558 ? 18.609 6.611 -3.202 1.00 90.88 558 THR A N 1
ATOM 4195 C CA . THR A 1 558 ? 18.641 7.044 -1.803 1.00 90.88 558 THR A CA 1
ATOM 4196 C C . THR A 1 558 ? 17.229 6.987 -1.199 1.00 90.88 558 THR A C 1
ATOM 4198 O O . THR A 1 558 ? 16.236 7.099 -1.931 1.00 90.88 558 THR A O 1
ATOM 4201 N N . PRO A 1 559 ? 17.099 6.836 0.131 1.00 90.44 559 PRO A N 1
ATOM 4202 C CA . PRO A 1 559 ? 15.800 6.859 0.804 1.00 90.44 559 PRO A CA 1
ATOM 4203 C C . PRO A 1 559 ? 14.959 8.104 0.464 1.00 90.44 559 PRO A C 1
ATOM 4205 O O . PRO A 1 559 ? 13.771 7.978 0.159 1.00 90.44 559 PRO A O 1
ATOM 4208 N N . ASP A 1 560 ? 15.581 9.285 0.409 1.00 89.25 560 ASP A N 1
ATOM 4209 C CA . ASP A 1 560 ? 14.911 10.543 0.051 1.00 89.25 560 ASP A CA 1
ATOM 4210 C C . ASP A 1 560 ? 14.391 10.549 -1.395 1.00 89.25 560 ASP A C 1
ATOM 4212 O O . ASP A 1 560 ? 13.252 10.955 -1.655 1.00 89.25 560 ASP A O 1
ATOM 4216 N N . GLU A 1 561 ? 15.197 10.062 -2.344 1.00 89.19 561 GLU A N 1
ATOM 4217 C CA . GLU A 1 561 ? 14.795 9.929 -3.749 1.00 89.19 561 GLU A CA 1
ATOM 4218 C C . GLU A 1 561 ? 13.618 8.957 -3.899 1.00 89.19 561 GLU A C 1
ATOM 4220 O O . GLU A 1 561 ? 12.648 9.246 -4.606 1.00 89.19 561 GLU A O 1
ATOM 4225 N N . ALA A 1 562 ? 13.673 7.822 -3.198 1.00 89.44 562 ALA A N 1
ATOM 4226 C CA . ALA A 1 562 ? 12.635 6.803 -3.242 1.00 89.44 562 ALA A CA 1
ATOM 4227 C C . ALA A 1 562 ? 11.290 7.323 -2.706 1.00 89.44 562 ALA A C 1
ATOM 4229 O O . ALA A 1 562 ? 10.242 7.075 -3.308 1.00 89.44 562 ALA A O 1
ATOM 4230 N N . VAL A 1 563 ? 11.292 8.072 -1.598 1.00 88.06 563 VAL A N 1
ATOM 4231 C CA . VAL A 1 563 ? 10.068 8.674 -1.038 1.00 88.06 563 VAL A CA 1
ATOM 4232 C C . VAL A 1 563 ? 9.485 9.726 -1.984 1.00 88.06 563 VAL A C 1
ATOM 4234 O O . VAL A 1 563 ? 8.266 9.758 -2.187 1.00 88.06 563 VAL A O 1
ATOM 4237 N N . ALA A 1 564 ? 10.335 10.554 -2.599 1.00 87.06 564 ALA A N 1
ATOM 4238 C CA . ALA A 1 564 ? 9.901 11.559 -3.566 1.00 87.06 564 ALA A CA 1
ATOM 4239 C C . ALA A 1 564 ? 9.205 10.928 -4.788 1.00 87.06 564 ALA A C 1
ATOM 4241 O O . ALA A 1 564 ? 8.182 11.443 -5.251 1.00 87.06 564 ALA A O 1
ATOM 4242 N N . GLU A 1 565 ? 9.696 9.781 -5.267 1.00 84.31 565 GLU A N 1
ATOM 4243 C CA . GLU A 1 565 ? 9.125 9.089 -6.428 1.00 84.31 565 GLU A CA 1
ATOM 4244 C C . GLU A 1 565 ? 7.749 8.456 -6.138 1.00 84.31 565 GLU A C 1
ATOM 4246 O O . GLU A 1 565 ? 6.851 8.488 -6.985 1.00 84.31 565 GLU A O 1
ATOM 4251 N N . ILE A 1 566 ? 7.523 7.944 -4.921 1.00 82.56 566 ILE A N 1
ATOM 4252 C CA . ILE A 1 566 ? 6.241 7.325 -4.528 1.00 82.56 566 ILE A CA 1
ATOM 4253 C C . ILE A 1 566 ? 5.085 8.345 -4.465 1.00 82.56 566 ILE A C 1
ATOM 4255 O O . ILE A 1 566 ? 3.914 7.950 -4.546 1.00 82.56 566 ILE A O 1
ATOM 4259 N N . LYS A 1 567 ? 5.381 9.653 -4.345 1.00 76.31 567 LYS A N 1
ATOM 4260 C CA . LYS A 1 567 ? 4.431 10.801 -4.371 1.00 76.31 567 LYS A CA 1
ATOM 4261 C C . LYS A 1 567 ? 3.327 10.783 -3.306 1.00 76.31 567 LYS A C 1
ATOM 4263 O O . LYS A 1 567 ? 2.487 11.683 -3.247 1.00 76.31 567 LYS A O 1
ATOM 4268 N N . THR A 1 568 ? 3.298 9.759 -2.467 1.00 75.00 568 THR A N 1
ATOM 4269 C CA . THR A 1 568 ? 2.309 9.523 -1.417 1.00 75.00 568 THR A CA 1
ATOM 4270 C C . THR A 1 568 ? 3.030 9.128 -0.138 1.00 75.00 568 THR A C 1
ATOM 4272 O O . THR A 1 568 ? 4.184 8.716 -0.169 1.00 75.00 568 THR A O 1
ATOM 4275 N N . THR A 1 569 ? 2.362 9.273 1.004 1.00 82.06 569 THR A N 1
ATOM 4276 C CA . THR A 1 569 ? 2.962 8.960 2.305 1.00 82.06 569 THR A CA 1
ATOM 4277 C C . THR A 1 569 ? 3.379 7.488 2.388 1.00 82.06 569 THR A C 1
ATOM 4279 O O . THR A 1 569 ? 2.552 6.598 2.170 1.00 82.06 569 THR A O 1
ATOM 4282 N N . VAL A 1 570 ? 4.645 7.256 2.742 1.00 89.38 570 VAL A N 1
ATOM 4283 C CA . VAL A 1 570 ? 5.227 5.941 3.043 1.00 89.38 570 VAL A CA 1
ATOM 4284 C C . VAL A 1 570 ? 5.295 5.797 4.564 1.00 89.38 570 VAL A C 1
ATOM 4286 O O . VAL A 1 570 ? 6.203 6.304 5.213 1.00 89.38 570 VAL A O 1
ATOM 4289 N N . GLU A 1 571 ? 4.285 5.162 5.161 1.00 89.94 571 GLU A N 1
ATOM 4290 C CA . GLU A 1 571 ? 4.142 5.081 6.626 1.00 89.94 571 GLU A CA 1
ATOM 4291 C C . GLU A 1 571 ? 5.286 4.328 7.317 1.00 89.94 571 GLU A C 1
ATOM 4293 O O . GLU A 1 571 ? 5.590 4.609 8.478 1.00 89.94 571 GLU A O 1
ATOM 4298 N N . GLY A 1 572 ? 5.939 3.398 6.617 1.00 92.19 572 GLY A N 1
ATOM 4299 C CA . GLY A 1 572 ? 7.031 2.606 7.171 1.00 92.19 572 GLY A CA 1
ATOM 4300 C C . GLY A 1 572 ? 8.249 3.441 7.582 1.00 92.19 572 GLY A C 1
ATOM 4301 O O . GLY A 1 572 ? 8.877 3.097 8.574 1.00 92.19 572 GLY A O 1
ATOM 4302 N N . PHE A 1 573 ? 8.516 4.576 6.922 1.00 91.50 573 PHE A N 1
ATOM 4303 C CA . PHE A 1 573 ? 9.606 5.498 7.293 1.00 91.50 573 PHE A CA 1
ATOM 4304 C C . PHE A 1 573 ? 9.388 6.148 8.659 1.00 91.50 573 PHE A C 1
ATOM 4306 O O . PHE A 1 573 ? 10.325 6.358 9.418 1.00 91.50 573 PHE A O 1
ATOM 4313 N N . TYR A 1 574 ? 8.139 6.459 8.995 1.00 91.75 574 TYR A N 1
ATOM 4314 C CA . TYR A 1 574 ? 7.820 6.974 10.323 1.00 91.75 574 TYR A CA 1
ATOM 4315 C C . TYR A 1 574 ? 7.775 5.835 11.340 1.00 91.75 574 TYR A C 1
ATOM 4317 O O . TYR A 1 574 ? 8.289 5.962 12.445 1.00 91.75 574 TYR A O 1
ATOM 4325 N N . THR A 1 575 ? 7.198 4.699 10.941 1.00 94.75 575 THR A N 1
ATOM 4326 C CA . THR A 1 575 ? 6.992 3.557 11.836 1.00 94.75 575 THR A CA 1
ATOM 4327 C C . THR A 1 575 ? 8.304 2.909 12.267 1.00 94.75 575 THR A C 1
ATOM 4329 O O . THR A 1 575 ? 8.398 2.497 13.416 1.00 94.75 575 THR A O 1
ATOM 4332 N N . VAL A 1 576 ? 9.318 2.838 11.397 1.00 95.81 576 VAL A N 1
ATOM 4333 C CA . VAL A 1 576 ? 10.621 2.243 11.739 1.00 95.81 576 VAL A CA 1
ATOM 4334 C C . VAL A 1 576 ? 11.318 3.009 12.869 1.00 95.81 576 VAL A C 1
ATOM 4336 O O . VAL A 1 576 ? 11.846 2.396 13.792 1.00 95.81 576 VAL A O 1
ATOM 4339 N N . GLU A 1 577 ? 11.234 4.342 12.854 1.00 94.25 577 GLU A N 1
ATOM 4340 C CA . GLU A 1 577 ? 11.790 5.201 13.902 1.00 94.25 577 GLU A CA 1
ATOM 4341 C C . GLU A 1 577 ? 11.088 4.951 15.243 1.00 94.25 577 GLU A C 1
ATOM 4343 O O . GLU A 1 577 ? 11.736 4.710 16.264 1.00 94.25 577 GLU A O 1
ATOM 4348 N N . ALA A 1 578 ? 9.751 4.945 15.244 1.00 94.81 578 ALA A N 1
ATOM 4349 C CA . ALA A 1 578 ? 8.979 4.672 16.451 1.00 94.81 578 ALA A CA 1
ATOM 4350 C C . ALA A 1 578 ? 9.203 3.245 16.982 1.00 94.81 578 ALA A C 1
ATOM 4352 O O . ALA A 1 578 ? 9.341 3.061 18.191 1.00 94.81 578 ALA A O 1
ATOM 4353 N N . ALA A 1 579 ? 9.268 2.252 16.091 1.00 95.81 579 ALA A N 1
ATOM 4354 C CA . ALA A 1 579 ? 9.487 0.853 16.439 1.00 95.81 579 ALA A CA 1
ATOM 4355 C C . ALA A 1 579 ? 10.861 0.641 17.084 1.00 95.81 579 ALA A C 1
ATOM 4357 O O . ALA A 1 579 ? 10.928 0.076 18.170 1.00 95.81 579 ALA A O 1
ATOM 4358 N N . SER A 1 580 ? 11.934 1.164 16.482 1.00 95.50 580 SER A N 1
ATOM 4359 C CA . SER A 1 580 ? 13.291 1.043 17.034 1.00 95.50 580 SER A CA 1
ATOM 4360 C C . SER A 1 580 ? 13.421 1.759 18.386 1.00 95.50 580 SER A C 1
ATOM 4362 O O . SER A 1 580 ? 13.954 1.197 19.344 1.00 95.50 580 SER A O 1
ATOM 4364 N N . ARG A 1 581 ? 12.828 2.954 18.544 1.00 95.75 581 ARG A N 1
ATOM 4365 C CA . ARG A 1 581 ? 12.804 3.657 19.843 1.00 95.75 581 ARG A CA 1
ATOM 4366 C C . ARG A 1 581 ? 12.009 2.907 20.914 1.00 95.75 581 ARG A C 1
ATOM 4368 O O . ARG A 1 581 ? 12.417 2.904 22.077 1.00 95.75 581 ARG A O 1
ATOM 4375 N N . LEU A 1 582 ? 10.886 2.284 20.555 1.00 95.56 582 LEU A N 1
ATOM 4376 C CA . LEU A 1 582 ? 10.105 1.447 21.472 1.00 95.56 582 LEU A CA 1
ATOM 4377 C C . LEU A 1 582 ? 10.858 0.175 21.860 1.00 95.56 582 LEU A C 1
ATOM 4379 O O . LEU A 1 582 ? 10.908 -0.152 23.044 1.00 95.56 582 LEU A O 1
ATOM 4383 N N . ALA A 1 583 ? 11.478 -0.494 20.891 1.00 95.88 583 ALA A N 1
ATOM 4384 C CA . ALA A 1 583 ? 12.291 -1.681 21.107 1.00 95.88 583 ALA A CA 1
ATOM 4385 C C . ALA A 1 583 ? 13.436 -1.392 22.086 1.00 95.88 583 ALA A C 1
ATOM 4387 O O . ALA A 1 583 ? 13.562 -2.074 23.103 1.00 95.88 583 ALA A O 1
ATOM 4388 N N . ALA A 1 584 ? 14.178 -0.301 21.867 1.00 95.56 584 ALA A N 1
ATOM 4389 C CA . ALA A 1 584 ? 15.236 0.149 22.769 1.00 95.56 584 ALA A CA 1
ATOM 4390 C C . ALA A 1 584 ? 14.710 0.476 24.177 1.00 95.56 584 ALA A C 1
ATOM 4392 O O . ALA A 1 584 ? 15.306 0.069 25.173 1.00 95.56 584 ALA A O 1
ATOM 4393 N N . LYS A 1 585 ? 13.566 1.168 24.279 1.00 96.06 585 LYS A N 1
ATOM 4394 C CA . LYS A 1 585 ? 12.938 1.505 25.568 1.00 96.06 585 LYS A CA 1
ATOM 4395 C C . LYS A 1 585 ? 12.511 0.265 26.363 1.00 96.06 585 LYS A C 1
ATOM 4397 O O . LYS A 1 585 ? 12.533 0.305 27.590 1.00 96.06 585 LYS A O 1
ATOM 4402 N N . LEU A 1 586 ? 12.092 -0.797 25.677 1.00 96.12 586 LEU A N 1
ATOM 4403 C CA . LEU A 1 586 ? 11.604 -2.040 26.282 1.00 96.12 586 LEU A CA 1
ATOM 4404 C C . LEU A 1 586 ? 12.682 -3.133 26.384 1.00 96.12 586 LEU A C 1
ATOM 4406 O O . LEU A 1 586 ? 12.404 -4.197 26.926 1.00 96.12 586 LEU A O 1
ATOM 4410 N N . GLY A 1 587 ? 13.898 -2.891 25.881 1.00 95.31 587 GLY A N 1
ATOM 4411 C CA . GLY A 1 587 ? 14.973 -3.887 25.856 1.00 95.31 587 GLY A CA 1
ATOM 4412 C C . GLY A 1 587 ? 14.694 -5.071 24.922 1.00 95.31 587 GLY A C 1
ATOM 4413 O O . GLY A 1 587 ? 15.144 -6.183 25.191 1.00 95.31 587 GLY A O 1
ATOM 4414 N N . ILE A 1 588 ? 13.931 -4.854 23.847 1.00 95.25 588 ILE A N 1
ATOM 4415 C CA . ILE A 1 588 ? 13.546 -5.888 22.881 1.00 95.25 588 ILE A CA 1
ATOM 4416 C C . ILE A 1 588 ? 14.462 -5.832 21.659 1.00 95.25 588 ILE A C 1
ATOM 4418 O O . ILE A 1 588 ? 14.626 -4.787 21.041 1.00 95.25 588 ILE A O 1
ATOM 4422 N N . GLU A 1 589 ? 15.029 -6.975 21.277 1.00 91.94 589 GLU A N 1
ATOM 4423 C CA . GLU A 1 589 ? 15.847 -7.100 20.067 1.00 91.94 589 GLU A CA 1
ATOM 4424 C C . GLU A 1 589 ? 14.942 -7.147 18.816 1.00 91.94 589 GLU A C 1
ATOM 4426 O O . GLU A 1 589 ? 14.127 -8.074 18.700 1.00 91.94 589 GLU A O 1
ATOM 4431 N N . MET A 1 590 ? 15.116 -6.204 17.873 1.00 95.12 590 MET A N 1
ATOM 4432 C CA . MET A 1 590 ? 14.406 -6.158 16.576 1.00 95.12 590 MET A CA 1
ATOM 4433 C C . MET A 1 590 ? 15.353 -5.966 15.369 1.00 95.12 590 MET A C 1
ATOM 4435 O O . MET A 1 590 ? 15.369 -4.913 14.732 1.00 95.12 590 MET A O 1
ATOM 4439 N N . PRO A 1 591 ? 16.153 -6.979 15.012 1.00 94.81 591 PRO A N 1
ATOM 4440 C CA . PRO A 1 591 ? 17.275 -6.815 14.084 1.00 94.81 591 PRO A CA 1
ATOM 4441 C C . PRO A 1 591 ? 16.894 -6.448 12.654 1.00 94.81 591 PRO A C 1
ATOM 4443 O O . PRO A 1 591 ? 17.625 -5.704 12.010 1.00 94.81 591 PRO A O 1
ATOM 4446 N N . ILE A 1 592 ? 15.769 -6.944 12.136 1.00 96.00 592 ILE A N 1
ATOM 4447 C CA . ILE A 1 592 ? 15.258 -6.551 10.818 1.00 96.00 592 ILE A CA 1
ATOM 4448 C C . ILE A 1 592 ? 14.845 -5.084 10.860 1.00 96.00 592 ILE A C 1
ATOM 4450 O O . ILE A 1 592 ? 15.194 -4.324 9.961 1.00 96.00 592 ILE A O 1
ATOM 4454 N N . THR A 1 593 ? 14.122 -4.678 11.903 1.00 96.81 593 THR A N 1
ATOM 4455 C CA . THR A 1 593 ? 13.715 -3.281 12.100 1.00 96.81 593 THR A CA 1
ATOM 4456 C C . THR A 1 593 ? 14.926 -2.355 12.196 1.00 96.81 593 THR A C 1
ATOM 4458 O O . THR A 1 593 ? 14.960 -1.337 11.506 1.00 96.81 593 THR A O 1
ATOM 4461 N N . ASP A 1 594 ? 15.940 -2.731 12.975 1.00 95.94 594 ASP A N 1
ATOM 4462 C CA . ASP A 1 594 ? 17.167 -1.949 13.143 1.00 95.94 594 ASP A CA 1
ATOM 4463 C C . ASP A 1 594 ? 17.982 -1.887 11.842 1.00 95.94 594 ASP A C 1
ATOM 4465 O O . ASP A 1 594 ? 18.424 -0.813 11.442 1.00 95.94 594 ASP A O 1
ATOM 4469 N N . ALA A 1 595 ? 18.102 -3.000 11.112 1.00 96.25 595 ALA A N 1
ATOM 4470 C CA . ALA A 1 595 ? 18.760 -3.028 9.807 1.00 96.25 595 ALA A CA 1
ATOM 4471 C C . ALA A 1 595 ? 18.042 -2.130 8.784 1.00 96.25 595 ALA A C 1
ATOM 4473 O O . ALA A 1 595 ? 18.680 -1.341 8.085 1.00 96.25 595 ALA A O 1
ATOM 4474 N N . VAL A 1 596 ? 16.707 -2.200 8.721 1.00 97.00 596 VAL A N 1
ATOM 4475 C CA . VAL A 1 596 ? 15.893 -1.334 7.852 1.00 97.00 596 VAL A CA 1
ATOM 4476 C C . VAL A 1 596 ? 16.053 0.134 8.250 1.00 97.00 596 VAL A C 1
ATOM 4478 O O . VAL A 1 596 ? 16.194 0.981 7.369 1.00 97.00 596 VAL A O 1
ATOM 4481 N N . LYS A 1 597 ? 16.096 0.444 9.552 1.00 96.44 597 LYS A N 1
ATOM 4482 C CA . LYS A 1 597 ? 16.355 1.798 10.055 1.00 96.44 597 LYS A CA 1
ATOM 4483 C C . LYS A 1 597 ? 17.710 2.317 9.590 1.00 96.44 597 LYS A C 1
ATOM 4485 O O . LYS A 1 597 ? 17.778 3.392 9.009 1.00 96.44 597 LYS A O 1
ATOM 4490 N N . SER A 1 598 ? 18.775 1.545 9.793 1.00 95.75 598 SER A N 1
ATOM 4491 C CA . SER A 1 598 ? 20.127 1.940 9.396 1.00 95.75 598 SER A CA 1
ATOM 4492 C C . SER A 1 598 ? 20.248 2.187 7.893 1.00 95.75 598 SER A C 1
ATOM 4494 O O . SER A 1 598 ? 20.970 3.097 7.493 1.00 95.75 598 SER A O 1
ATOM 4496 N N . VAL A 1 599 ? 19.526 1.428 7.062 1.00 94.88 599 VAL A N 1
ATOM 4497 C CA . VAL A 1 599 ? 19.459 1.676 5.613 1.00 94.88 599 VAL A CA 1
ATOM 4498 C C . VAL A 1 599 ? 18.702 2.969 5.296 1.00 94.88 599 VAL A C 1
ATOM 4500 O O . VAL A 1 599 ? 19.149 3.752 4.462 1.00 94.88 599 VAL A O 1
ATOM 4503 N N . ILE A 1 600 ? 17.572 3.218 5.963 1.00 93.56 600 ILE A N 1
ATOM 4504 C CA . ILE A 1 600 ? 16.756 4.428 5.766 1.00 93.56 600 ILE A CA 1
ATOM 4505 C C . ILE A 1 600 ? 17.487 5.696 6.222 1.00 93.56 600 ILE A C 1
ATOM 4507 O O . ILE A 1 600 ? 17.401 6.718 5.547 1.00 93.56 600 ILE A O 1
ATOM 4511 N N . ASP A 1 601 ? 18.243 5.617 7.313 1.00 92.44 601 ASP A N 1
ATOM 4512 C CA . ASP A 1 601 ? 19.053 6.723 7.831 1.00 92.44 601 ASP A CA 1
ATOM 4513 C C . ASP A 1 601 ? 20.330 6.959 6.998 1.00 92.44 601 ASP A C 1
ATOM 4515 O O . ASP A 1 601 ? 21.059 7.918 7.240 1.00 92.44 601 ASP A O 1
ATOM 4519 N N . GLY A 1 602 ? 20.630 6.082 6.030 1.00 88.06 602 GLY A N 1
ATOM 4520 C CA . GLY A 1 602 ? 21.838 6.150 5.204 1.00 88.06 602 GLY A CA 1
ATOM 4521 C C . GLY A 1 602 ? 23.119 5.689 5.909 1.00 88.06 602 GLY A C 1
ATOM 4522 O O . GLY A 1 602 ? 24.209 5.887 5.379 1.00 88.06 602 GLY A O 1
ATOM 4523 N N . ASN A 1 603 ? 23.001 5.059 7.081 1.00 90.12 603 ASN A N 1
ATOM 4524 C CA . ASN A 1 603 ? 24.127 4.556 7.872 1.00 90.12 603 ASN A CA 1
ATOM 4525 C C . ASN A 1 603 ? 24.670 3.212 7.358 1.00 90.12 603 ASN A C 1
ATOM 4527 O O . ASN A 1 603 ? 25.824 2.883 7.614 1.00 90.12 603 ASN A O 1
ATOM 4531 N N . LEU A 1 604 ? 23.846 2.424 6.659 1.00 90.44 604 LEU A N 1
ATOM 4532 C CA . LEU A 1 604 ? 24.237 1.149 6.051 1.00 90.44 604 LEU A CA 1
ATOM 4533 C C . LEU A 1 604 ? 23.754 1.066 4.605 1.00 90.44 604 LEU A C 1
ATOM 4535 O O . LEU A 1 604 ? 22.644 1.495 4.284 1.00 90.44 604 LEU A O 1
ATOM 4539 N N . LYS A 1 605 ? 24.550 0.442 3.728 1.00 90.56 605 LYS A N 1
ATOM 4540 C CA . LYS A 1 605 ? 24.054 0.049 2.406 1.00 90.56 605 LYS A CA 1
ATOM 4541 C C . LYS A 1 605 ? 23.126 -1.171 2.552 1.00 90.56 605 LYS A C 1
ATOM 4543 O O . LYS A 1 605 ? 23.357 -2.013 3.422 1.00 90.56 605 LYS A O 1
ATOM 4548 N N . PRO A 1 606 ? 22.116 -1.335 1.675 1.00 90.44 606 PRO A N 1
ATOM 4549 C CA . PRO A 1 606 ? 21.211 -2.489 1.696 1.00 90.44 606 PRO A CA 1
ATOM 4550 C C . PRO A 1 606 ? 21.896 -3.861 1.765 1.00 90.44 606 PRO A C 1
ATOM 4552 O O . PRO A 1 606 ? 21.413 -4.761 2.447 1.00 90.44 606 PRO A O 1
ATOM 4555 N N . ARG A 1 607 ? 23.027 -4.025 1.071 1.00 88.56 607 ARG A N 1
ATOM 4556 C CA . ARG A 1 607 ? 23.767 -5.289 1.037 1.00 88.56 607 ARG A CA 1
ATOM 4557 C C . ARG A 1 607 ? 24.470 -5.588 2.358 1.00 88.56 607 ARG A C 1
ATOM 4559 O O . ARG A 1 607 ? 24.353 -6.705 2.854 1.00 88.56 607 ARG A O 1
ATOM 4566 N N . ASP A 1 608 ? 25.124 -4.586 2.932 1.00 89.25 608 ASP A N 1
ATOM 4567 C CA . ASP A 1 608 ? 25.818 -4.696 4.219 1.00 89.25 608 ASP A CA 1
ATOM 4568 C C . ASP A 1 608 ? 24.818 -5.038 5.333 1.00 89.25 608 ASP A C 1
ATOM 4570 O O . ASP A 1 608 ? 25.095 -5.857 6.206 1.00 89.25 608 ASP A O 1
ATOM 4574 N N . ALA A 1 609 ? 23.603 -4.484 5.260 1.00 91.62 609 ALA A N 1
ATOM 4575 C CA . ALA A 1 609 ? 22.516 -4.823 6.174 1.00 91.62 609 ALA A CA 1
ATOM 4576 C C . ALA A 1 609 ? 22.106 -6.306 6.081 1.00 91.62 609 ALA A C 1
ATOM 4578 O O . ALA A 1 609 ? 21.826 -6.940 7.098 1.00 91.62 609 ALA A O 1
ATOM 4579 N N . VAL A 1 610 ? 22.095 -6.889 4.879 1.00 89.75 610 VAL A N 1
ATOM 4580 C CA . VAL A 1 610 ? 21.814 -8.323 4.698 1.00 89.75 610 VAL A CA 1
ATOM 4581 C C . VAL A 1 610 ? 22.950 -9.177 5.243 1.00 89.75 610 VAL A C 1
ATOM 4583 O O . VAL A 1 610 ? 22.686 -10.161 5.928 1.00 89.75 610 VAL A O 1
ATOM 4586 N N . GLU A 1 611 ? 24.199 -8.807 4.970 1.00 86.38 611 GLU A N 1
ATOM 4587 C CA . GLU A 1 611 ? 25.366 -9.514 5.499 1.00 86.38 611 GLU A CA 1
ATOM 4588 C C . GLU A 1 611 ? 25.371 -9.517 7.032 1.00 86.38 611 GLU A C 1
ATOM 4590 O O . GLU A 1 611 ? 25.535 -10.571 7.649 1.00 86.38 611 GLU A O 1
ATOM 4595 N N . LEU A 1 612 ? 25.064 -8.371 7.645 1.00 89.56 612 LEU A N 1
ATOM 4596 C CA . LEU A 1 612 ? 24.897 -8.244 9.090 1.00 89.56 612 LEU A CA 1
ATOM 4597 C C . LEU A 1 612 ? 23.812 -9.186 9.622 1.00 89.56 612 LEU A C 1
ATOM 4599 O O . LEU A 1 612 ? 24.026 -9.841 10.637 1.00 89.56 612 LEU A O 1
ATOM 4603 N N . LEU A 1 613 ? 22.663 -9.290 8.946 1.00 91.38 613 LEU A N 1
ATOM 4604 C CA . LEU A 1 613 ? 21.577 -10.184 9.361 1.00 91.38 613 LEU A CA 1
ATOM 4605 C C . LEU A 1 613 ? 21.936 -11.671 9.215 1.00 91.38 613 LEU A C 1
ATOM 4607 O O . LEU A 1 613 ? 21.529 -12.469 10.061 1.00 91.38 613 LEU A O 1
ATOM 4611 N N . MET A 1 614 ? 22.683 -12.041 8.171 1.00 87.06 614 MET A N 1
ATOM 4612 C CA . MET A 1 614 ? 23.070 -13.430 7.885 1.00 87.06 614 MET A CA 1
ATOM 4613 C C . MET A 1 614 ? 24.203 -13.939 8.784 1.00 87.06 614 MET A C 1
ATOM 4615 O O . MET A 1 614 ? 24.243 -15.131 9.078 1.00 87.06 614 MET A O 1
ATOM 4619 N N . ASN A 1 615 ? 25.087 -13.051 9.247 1.00 86.12 615 ASN A N 1
ATOM 4620 C CA . ASN A 1 615 ? 26.227 -13.387 10.107 1.00 86.12 615 ASN A CA 1
ATOM 4621 C C . ASN A 1 615 ? 25.908 -13.334 11.611 1.00 86.12 615 ASN A C 1
ATOM 4623 O O . ASN A 1 615 ? 26.815 -13.394 12.440 1.00 86.12 615 ASN A O 1
ATOM 4627 N N . ARG A 1 616 ? 24.629 -13.223 11.986 1.00 87.19 616 ARG A N 1
ATOM 4628 C CA . ARG A 1 616 ? 24.213 -13.282 13.392 1.00 87.19 616 ARG A CA 1
ATOM 4629 C C . ARG A 1 616 ? 24.462 -14.663 13.992 1.00 87.19 616 ARG A C 1
ATOM 4631 O O . ARG A 1 616 ? 24.403 -15.680 13.300 1.00 87.19 616 ARG A O 1
ATOM 4638 N N . ASP A 1 617 ? 24.663 -14.686 15.308 1.00 79.31 617 ASP A N 1
ATOM 4639 C CA . ASP A 1 617 ? 24.880 -15.920 16.058 1.00 79.31 617 ASP A CA 1
ATOM 4640 C C . ASP A 1 617 ? 23.774 -16.952 15.817 1.00 79.31 617 ASP A C 1
ATOM 4642 O O . ASP A 1 617 ? 22.583 -16.634 15.714 1.00 79.31 617 ASP A O 1
ATOM 4646 N N . ARG A 1 618 ? 24.179 -18.225 15.766 1.00 78.12 618 ARG A N 1
ATOM 4647 C CA . ARG A 1 618 ? 23.268 -19.357 15.580 1.00 78.12 618 ARG A CA 1
ATOM 4648 C C . ARG A 1 618 ? 22.269 -19.405 16.741 1.00 78.12 618 ARG A C 1
ATOM 4650 O O . ARG A 1 618 ? 22.667 -19.505 17.899 1.00 78.12 618 ARG A O 1
ATOM 4657 N N . LYS A 1 619 ? 20.971 -19.395 16.430 1.00 75.81 619 LYS A N 1
ATOM 4658 C CA . LYS A 1 619 ? 19.874 -19.512 17.407 1.00 75.81 619 LYS A CA 1
ATOM 4659 C C . LYS A 1 619 ? 18.939 -20.668 17.045 1.00 75.81 619 LYS A C 1
ATOM 4661 O O . LYS A 1 619 ? 18.840 -21.053 15.881 1.00 75.81 619 LYS A O 1
ATOM 4666 N N . G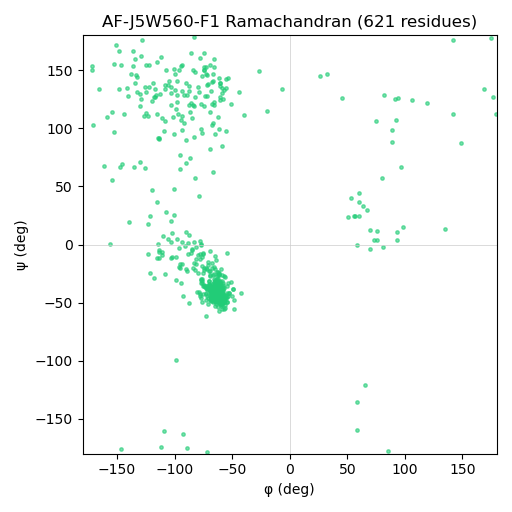LN A 1 620 ? 18.247 -21.218 18.045 1.00 74.56 620 GLN A N 1
ATOM 4667 C CA . GLN A 1 620 ? 17.114 -22.122 17.813 1.00 74.56 620 GLN A CA 1
ATOM 4668 C C . GLN A 1 620 ? 15.924 -21.307 17.287 1.00 74.56 620 GLN A C 1
ATOM 4670 O O . GLN A 1 620 ? 15.751 -20.157 17.675 1.00 74.56 620 GLN A O 1
ATOM 4675 N N . GLU A 1 621 ? 15.100 -21.885 16.410 1.00 68.88 621 GLU A N 1
ATOM 4676 C CA . GLU A 1 621 ? 14.031 -21.156 15.705 1.00 68.88 621 GLU A CA 1
ATOM 4677 C C . GLU A 1 621 ? 13.067 -20.408 16.645 1.00 68.88 621 GLU A C 1
ATOM 4679 O O . GLU A 1 621 ? 12.751 -19.244 16.392 1.00 68.88 621 GLU A O 1
ATOM 4684 N N . ASN A 1 622 ? 12.695 -21.054 17.756 1.00 68.44 622 ASN A N 1
ATOM 4685 C CA . ASN A 1 622 ? 11.701 -20.589 18.729 1.00 68.44 622 ASN A CA 1
ATOM 4686 C C . ASN A 1 622 ? 12.309 -20.016 20.029 1.00 68.44 622 ASN A C 1
ATOM 4688 O O . ASN A 1 622 ? 11.624 -20.011 21.052 1.00 68.44 622 ASN A O 1
ATOM 4692 N N . LYS A 1 623 ? 13.586 -19.601 20.040 1.00 50.94 623 LYS A N 1
ATOM 4693 C CA . LYS A 1 623 ? 14.247 -19.033 21.233 1.00 50.94 623 LYS A CA 1
ATOM 4694 C C . LYS A 1 623 ? 14.939 -17.702 20.980 1.00 50.94 623 LYS A C 1
ATOM 4696 O O . LYS A 1 623 ? 15.514 -17.509 19.883 1.00 50.94 623 LYS A O 1
#

Sequence (623 aa):
MNYVSLTIMVVIAYLIGNISPATLIGRFYGIDIKKAGSGNAGTTNVLRVLGTKAAACTLVIDILKGLVAVTIAQGRFNNLGAMLAFAAVVIGHIYPVIFKFKGGKGVATFIGAAMAINWPSTFAAALIAVIVAGVSKKMSLGSITAALMYPLLMLYYYPKDLPIAILMALVILFTHRGNIKRLMNGEEKELSIGSRIREKLTAQSNTDTDESFDAPGEESSMNIEKAHDNLDKFDKDEDMVLTDSVHDDILASGSRDELVNEATSINHTRVEVLDSAADYYKDVEIPQLKGSAKKKVAVIGNGSFGTAIANVIAHNGHRVTIYGRNKEDINRIRETRVNEKYLPGAKLADSIRFTSNLRTGVSKRDIVIFAIPAQQFGRVIEKSAKYIDKEAILVNLAKGIENDSLKTMSQIAKSLVDNRYVAVSGPSHAEEIVRNYPTTVVAASDDDDAAKEIQNILMSKTFRVYTGDDILGVELGGALKNVIALGTGIADGMKFGDNSKAALMTRGIHEISRLGEAMGAKSETFAGLSGIGDLMVTCSSDLSRNRRCGLLIGGGMTPDEAVAEIKTTVEGFYTVEAASRLAAKLGIEMPITDAVKSVIDGNLKPRDAVELLMNRDRKQENK

Secondary structure (DSSP, 8-state):
--HHHHHHHHHHHHHHHT--HHHHHHHHTT--TTTSTTS-SSHHHHHHHH-HHHHHHHHHHHHHHHHHHHHHHHHHHHHHHHHHHHHHHHHHHHS-GGGTT----SHHHHHHHHHHH-HHHHHHHHHHHHHHHHHHS-HHHHHHHHHHHHHHHHHHH-GGGHHHHHHHHHHHHHHTHHHHHHHHTT-PPP-----SSHHHHHTTSSS-S------------------------------------SSS-S---S-HHHHHHHHH-TTTTS----SS-B-TTTT-PPP---GGGS-EEEEE--SHHHHHHHHHHHHTT-EEEEE-S-HHHHHHHHHHSB-TTTSTTBBPPTT-EEES-HHHHHTT-SEEEE-S-HHHHHHHHHHHHTTS-TTPEEEE---S--TTT---HHHHHHHH--S-EEEEESS--HHHHHTT--EEEEEEESSHHHHHHHHHHH--SSEEEEEES-HHHHHHHHHHHHHHHHHHHHHHHTT--HHHHHHHHHHHHHHHHHHHHHHT--HHHHTSIIIIIHHHHHHH-TT-HHHHHHHHHHTT--HHHHHHHH-S--HHHHHHHHHHHHHHHHT---HHHHHHHHHHTTSS-HHHHHHHHHTSPP--TT-

Solvent-accessible surface area (backbone atoms only — not comparable to full-atom values): 32957 Å² total; per-residue (Å²): 129,65,61,68,62,51,53,52,48,30,52,49,12,19,56,54,15,42,64,49,52,32,49,54,54,19,53,74,72,76,37,62,34,55,81,38,80,78,41,42,42,29,41,73,28,33,20,58,68,67,18,64,69,54,14,50,54,23,39,52,52,36,18,48,48,18,23,52,35,12,43,57,27,30,79,74,47,41,71,67,29,22,54,48,11,36,53,24,20,29,48,12,24,31,44,10,72,93,51,78,50,63,32,25,68,29,63,49,25,42,50,17,22,37,38,53,77,42,44,70,47,41,51,54,22,50,51,51,16,52,51,43,16,62,75,68,31,23,58,64,58,7,53,49,52,22,38,62,41,35,32,59,43,27,52,75,77,42,56,88,56,25,70,61,36,47,55,49,23,52,52,46,49,60,63,35,47,70,54,53,54,24,51,76,69,70,67,53,69,67,64,66,79,61,82,77,73,69,64,70,68,60,68,74,77,77,82,88,86,86,90,79,90,87,87,89,85,84,90,79,89,79,89,89,82,86,88,85,88,82,85,86,87,85,81,86,88,78,94,71,86,76,72,94,74,90,80,86,91,74,68,78,61,52,56,62,68,54,34,44,44,57,56,59,45,70,54,85,66,48,57,77,78,52,99,56,61,44,59,56,56,77,88,59,82,57,49,89,56,60,75,88,74,39,46,34,36,17,30,41,26,68,41,38,53,27,47,25,52,47,39,51,28,36,50,55,35,32,47,32,29,39,20,26,86,52,54,67,61,39,50,48,28,65,73,69,33,33,45,62,91,56,44,60,57,38,44,52,58,84,78,53,40,69,37,59,46,66,60,75,34,42,38,90,26,53,30,43,33,38,30,44,61,37,84,52,42,65,69,49,50,62,74,42,48,91,39,44,46,72,85,18,36,38,32,41,55,44,49,32,37,26,66,90,78,63,37,44,65,66,62,48,45,62,74,72,47,91,45,55,54,29,38,44,29,27,38,66,59,29,75,44,50,52,56,55,39,81,36,48,35,36,26,12,9,90,43,66,66,60,16,48,51,55,29,62,51,52,44,55,100,34,32,45,54,42,73,47,64,50,37,61,20,33,43,46,26,41,17,50,35,29,37,46,10,22,46,36,12,24,43,50,18,47,61,52,54,69,68,57,47,51,52,49,53,56,55,36,52,52,41,49,37,52,56,31,44,77,73,69,26,54,67,68,44,36,76,32,42,16,14,48,42,24,33,50,50,34,53,72,36,88,84,23,58,29,14,29,35,13,22,24,34,27,32,71,42,52,52,70,57,21,51,62,71,64,76,53,90,49,57,21,72,50,26,28,56,26,48,48,55,48,25,64,76,69,74,48,86,44,69,68,53,49,37,44,38,33,35,60,73,66,77,36,57,69,64,58,40,50,52,57,65,70,70,50,80,91,70,60,96,92,106

Radius of gyration: 32.79 Å; Cα contacts (8 Å, |Δi|>4): 1099; chains: 1; bounding box: 90×70×97 Å

pLDDT: mean 83.78, std 20.59, range [23.73, 98.81]

Foldseek 3Di:
DPVVVLVVLLVVLLQLLLDQLLQVLCVVVVHRLLPADPNASALLSCQVPVFDVSSVVRLVSLLQSLQVSLLVLCVPPNPVRSLSSNVSSQCSQCQPPVVNGGHHLSQSSNLNSVCNVPVPLSVVLLVQLVVQCVVVLANLRSSLSSLVSSLVSCVVPPVVCSVSSVVVSVSSVVSCVVVVVCVVVVNGDGRDGDDDPVVVVVVPPPPPDDDDDDDDDDDDDDDDDDDDDDDDDDDDDDDDPDPPDDDDPDFLPAALVRLLCLLLPPVVPPPVPPVAFDALCPVQQADPDDDPRAFEEFQEDPALQSQLQQQLLVSVVHQYEYEDQDPVQQVVCLVRCANCPHANRFHGDNRYHYDPDLLVRAAPGQEYEYPDEFQCLLVSCLVNQVRHDQAHEYEYAYAAAHLVVLHFSVVSNVVRHDYWYKYKAFQCQSNCSSSLAAGEIEIETCDPVSRVSVQSSNDDPRYHYHYYHFNLLLNLQRHQLLLLLLLLLLCVLSVHDVVVLVVSLVVSLVLSLQLSVLVPGDSVSLVDRSHSRNSVCLSPDSSNLSSSLSNSLSSPDQSVRSCVSSVDDSSNLSRLSSSVVSCVVSVHDDLSSVLSNCSNVVNDRSVVSVVVVVPDDDDDPVD

Nearest PDB structures (foldseek):
  3k96-assembly1_B  TM=9.724E-01  e=7.601E-27  Coxiella burnetii RSA 493
  1z82-assembly1_B  TM=9.481E-01  e=1.492E-25  Thermotoga maritima MSB8
  1n1e-assembly1_B  TM=9.316E-01  e=5.017E-23  Leishmania mexicana
  6e90-assembly1_A  TM=9.358E-01  e=2.649E-20  Homo sapiens
  6e90-assembly2_D-2  TM=8.534E-01  e=1.605E-18  Homo sapiens

Mean predicted aligned error: 17.47 Å